Protein AF-0000000078754361 (afdb_homodimer)

Sequence (728 aa):
MIYRRLGTTDLDVSAICLGTMTWGFQNTEADAHEQMDYALAQGVNFFDTAEMYAVPPSADTYGKTETIIGTWFAARKNRDKVILATKIAGNGLKWIHDGSDINRASITASVEGSLKRLQTDYIDLYQLHWPNRGSYHFGQQWTYKIKKSTLGHGEPGVGGATEGRAPTNAHEINNFVEVLTTLKELIAAGKIRYVGLSNETAWGTMKYLHAAETNNLPRMQSIQNEYSLLYRLHEPDLMEISIREKVGLLAWSPLASGMLTGKYAGGARPTGSRWTLSSRFNQRDTPQAHAAVDRYLAVAKKYNIDVAQMAIAFVLSRPFVTAAIIGATSREQLKTNIAAVDLELSKEVLNEIAAVRRDFPMPFMIYRRLGTTDLDVSAICLGTMTWGFQNTEADAHEQMDYALAQGVNFFDTAEMYAVPPSADTYGKTETIIGTWFAARKNRDKVILATKIAGNGLKWIHDGSDINRASITASVEGSLKRLQTDYIDLYQLHWPNRGSYHFGQQWTYKIKKSTLGHGEPGVGGATEGRAPTNAHEINNFVEVLTTLKELIAAGKIRYVGLSNETAWGTMKYLHAAETNNLPRMQSIQNEYSLLYRLHEPDLMEISIREKVGLLAWSPLASGMLTGKYAGGARPTGSRWTLSSRFNQRDTPQAHAAVDRYLAVAKKYNIDVAQMAIAFVLSRPFVTAAIIGATSREQLKTNIAAVDLELSKEVLNEIAAVRRDFPMPF

Structure (mmCIF, N/CA/C/O backbone):
data_AF-0000000078754361-model_v1
#
loop_
_entity.id
_entity.type
_entity.pdbx_description
1 polymer 'Aldo/keto reductase'
#
loop_
_atom_site.group_PDB
_atom_site.id
_atom_site.type_symbol
_atom_site.label_atom_id
_atom_site.label_alt_id
_atom_site.label_comp_id
_atom_site.label_asym_id
_atom_site.label_entity_id
_atom_site.label_seq_id
_atom_site.pdbx_PDB_ins_code
_atom_site.Cartn_x
_atom_site.Cartn_y
_atom_site.Cartn_z
_atom_site.occupancy
_atom_site.B_iso_or_equiv
_atom_site.auth_seq_id
_atom_site.auth_comp_id
_atom_site.auth_asym_id
_atom_site.auth_atom_id
_atom_site.pdbx_PDB_model_num
ATOM 1 N N . MET A 1 1 ? 3.049 31.859 -4.758 1 97.19 1 MET A N 1
ATOM 2 C CA . MET A 1 1 ? 2.457 30.688 -4.121 1 97.19 1 MET A CA 1
ATOM 3 C C . MET A 1 1 ? 1.575 29.922 -5.102 1 97.19 1 MET A C 1
ATOM 5 O O . MET A 1 1 ? 0.903 30.516 -5.938 1 97.19 1 MET A O 1
ATOM 9 N N . ILE A 1 2 ? 1.695 28.531 -5.012 1 97.12 2 ILE A N 1
ATOM 10 C CA . ILE A 1 2 ? 0.878 27.625 -5.809 1 97.12 2 ILE A CA 1
ATOM 11 C C . ILE A 1 2 ? -0.327 27.156 -4.996 1 97.12 2 ILE A C 1
ATOM 13 O O . ILE A 1 2 ? -0.196 26.828 -3.812 1 97.12 2 ILE A O 1
ATOM 17 N N . TYR A 1 3 ? -1.457 27.25 -5.582 1 98.44 3 TYR A N 1
ATOM 18 C CA . TYR A 1 3 ? -2.672 26.781 -4.918 1 98.44 3 TYR A CA 1
ATOM 19 C C . TYR A 1 3 ? -3.244 25.562 -5.621 1 98.44 3 TYR A C 1
ATOM 21 O O . TYR A 1 3 ? -3.186 25.453 -6.848 1 98.44 3 TYR A O 1
ATOM 29 N N . ARG A 1 4 ? -3.764 24.656 -4.844 1 98.06 4 ARG A N 1
ATOM 30 C CA . ARG A 1 4 ? -4.316 23.406 -5.348 1 98.06 4 ARG A CA 1
ATOM 31 C C . ARG A 1 4 ? -5.684 23.125 -4.73 1 98.06 4 ARG A C 1
ATOM 33 O O . ARG A 1 4 ? -5.922 23.453 -3.564 1 98.06 4 ARG A O 1
ATOM 40 N N . ARG A 1 5 ? -6.508 22.516 -5.473 1 96.44 5 ARG A N 1
ATOM 41 C CA . ARG A 1 5 ? -7.832 22.141 -4.984 1 96.44 5 ARG A CA 1
ATOM 42 C C . ARG A 1 5 ? -7.738 21.062 -3.908 1 96.44 5 ARG A C 1
ATOM 44 O O . ARG A 1 5 ? -7.02 20.078 -4.07 1 96.44 5 ARG A O 1
ATOM 51 N N . LEU A 1 6 ? -8.469 21.234 -2.852 1 98.25 6 LEU A N 1
ATOM 52 C CA . LEU A 1 6 ? -8.547 20.219 -1.809 1 98.25 6 LEU A CA 1
ATOM 53 C C . LEU A 1 6 ? -9.594 19.172 -2.154 1 98.25 6 LEU A C 1
ATOM 55 O O . LEU A 1 6 ? -10.789 19.391 -1.94 1 98.25 6 LEU A O 1
ATOM 59 N N . GLY A 1 7 ? -9.078 18.031 -2.625 1 96.5 7 GLY A N 1
ATOM 60 C CA . GLY A 1 7 ? -9.992 16.984 -3.035 1 96.5 7 GLY A CA 1
ATOM 61 C C . GLY A 1 7 ? -11.008 17.438 -4.059 1 96.5 7 GLY A C 1
ATOM 62 O O . GLY A 1 7 ? -10.648 18.016 -5.086 1 96.5 7 GLY A O 1
ATOM 63 N N . THR A 1 8 ? -12.25 17.203 -3.74 1 95.56 8 THR A N 1
ATOM 64 C CA . THR A 1 8 ? -13.344 17.578 -4.629 1 95.56 8 THR A CA 1
ATOM 65 C C . THR A 1 8 ? -14.109 18.766 -4.074 1 95.56 8 THR A C 1
ATOM 67 O O . THR A 1 8 ? -15.281 18.969 -4.406 1 95.56 8 THR A O 1
ATOM 70 N N . THR A 1 9 ? -13.453 19.531 -3.18 1 97.06 9 THR A N 1
ATOM 71 C CA . THR A 1 9 ? -14.086 20.672 -2.529 1 97.06 9 THR A CA 1
ATOM 72 C C . THR A 1 9 ? -13.953 21.922 -3.385 1 97.06 9 THR A C 1
ATOM 74 O O . THR A 1 9 ? -13.438 21.859 -4.504 1 97.06 9 THR A O 1
ATOM 77 N N . ASP A 1 10 ? -14.461 23.047 -2.857 1 95.81 10 ASP A N 1
ATOM 78 C CA . ASP A 1 10 ? -14.312 24.344 -3.518 1 95.81 10 ASP A CA 1
ATOM 79 C C . ASP A 1 10 ? -13.164 25.141 -2.914 1 95.81 10 ASP A C 1
ATOM 81 O O . ASP A 1 10 ? -13 26.328 -3.203 1 95.81 10 ASP A O 1
ATOM 85 N N . LEU A 1 11 ? -12.344 24.484 -2.115 1 97.75 11 LEU A N 1
ATOM 86 C CA . LEU A 1 11 ? -11.234 25.172 -1.464 1 97.75 11 LEU A CA 1
ATOM 87 C C . LEU A 1 11 ? -9.953 25.016 -2.277 1 97.75 11 LEU A C 1
ATOM 89 O O . LEU A 1 11 ? -9.586 23.906 -2.672 1 97.75 11 LEU A O 1
ATOM 93 N N . ASP A 1 12 ? -9.289 26.078 -2.551 1 98.31 12 ASP A N 1
ATOM 94 C CA . ASP A 1 12 ? -7.934 26.094 -3.086 1 98.31 12 ASP A CA 1
ATOM 95 C C . ASP A 1 12 ? -6.918 26.391 -1.985 1 98.31 12 ASP A C 1
ATOM 97 O O . ASP A 1 12 ? -6.863 27.516 -1.465 1 98.31 12 ASP A O 1
ATOM 101 N N . VAL A 1 13 ? -6.105 25.438 -1.724 1 98.81 13 VAL A N 1
ATOM 102 C CA . VAL A 1 13 ? -5.168 25.578 -0.614 1 98.81 13 VAL A CA 1
ATOM 103 C C . VAL A 1 13 ? -3.756 25.797 -1.154 1 98.81 13 VAL A C 1
ATOM 105 O O . VAL A 1 13 ? -3.414 25.297 -2.232 1 98.81 13 VAL A O 1
ATOM 108 N N . SER A 1 14 ? -3.018 26.531 -0.393 1 98.94 14 SER A N 1
ATOM 109 C CA . SER A 1 14 ? -1.615 26.703 -0.761 1 98.94 14 SER A CA 1
ATOM 110 C C . SER A 1 14 ? -0.872 25.375 -0.7 1 98.94 14 SER A C 1
ATOM 112 O O . SER A 1 14 ? -1.114 24.562 0.196 1 98.94 14 SER A O 1
ATOM 114 N N . ALA A 1 15 ? 0.055 25.125 -1.595 1 98.81 15 ALA A N 1
ATOM 115 C CA . ALA A 1 15 ? 0.844 23.891 -1.652 1 98.81 15 ALA A CA 1
ATOM 116 C C . ALA A 1 15 ? 1.728 23.75 -0.417 1 98.81 15 ALA A C 1
ATOM 118 O O . ALA A 1 15 ? 2.084 22.641 -0.026 1 98.81 15 ALA A O 1
ATOM 119 N N . ILE A 1 16 ? 2.053 24.875 0.122 1 98.88 16 ILE A N 1
ATOM 120 C CA . ILE A 1 16 ? 2.699 24.906 1.43 1 98.88 16 ILE A CA 1
ATOM 121 C C . ILE A 1 16 ? 1.646 25.078 2.523 1 98.88 16 ILE A C 1
ATOM 123 O O . ILE A 1 16 ? 0.85 26.016 2.482 1 98.88 16 ILE A O 1
ATOM 127 N N . CYS A 1 17 ? 1.609 24.125 3.395 1 98.94 17 CYS A N 1
ATOM 128 C CA . CYS A 1 17 ? 0.75 24.188 4.57 1 98.94 17 CYS A CA 1
ATOM 129 C C . CYS A 1 17 ? 1.562 24.516 5.82 1 98.94 17 CYS A C 1
ATOM 131 O O . CYS A 1 17 ? 2.607 23.906 6.059 1 98.94 17 CYS A O 1
ATOM 133 N N . LEU A 1 18 ? 1.086 25.484 6.547 1 98.88 18 LEU A N 1
ATOM 134 C CA . LEU A 1 18 ? 1.785 25.844 7.777 1 98.88 18 LEU A CA 1
ATOM 135 C C . LEU A 1 18 ? 1.449 24.859 8.898 1 98.88 18 LEU A C 1
ATOM 137 O O . LEU A 1 18 ? 0.318 24.844 9.391 1 98.88 18 LEU A O 1
ATOM 141 N N . GLY A 1 19 ? 2.451 24.047 9.305 1 98.75 19 GLY A N 1
ATOM 142 C CA . GLY A 1 19 ? 2.328 23.234 10.5 1 98.75 19 GLY A CA 1
ATOM 143 C C . GLY A 1 19 ? 2.559 24.016 11.781 1 98.75 19 GLY A C 1
ATOM 144 O O . GLY A 1 19 ? 3.414 24.891 11.828 1 98.75 19 GLY A O 1
ATOM 145 N N . THR A 1 20 ? 1.872 23.625 12.883 1 98.62 20 THR A N 1
ATOM 146 C CA . THR A 1 20 ? 1.846 24.5 14.039 1 98.62 20 THR A CA 1
ATOM 147 C C . THR A 1 20 ? 2.162 23.734 15.32 1 98.62 20 THR A C 1
ATOM 149 O O . THR A 1 20 ? 2.074 24.281 16.422 1 98.62 20 THR A O 1
ATOM 152 N N . MET A 1 21 ? 2.613 22.5 15.203 1 97.19 21 MET A N 1
ATOM 153 C CA . MET A 1 21 ? 2.621 21.562 16.328 1 97.19 21 MET A CA 1
ATOM 154 C C . MET A 1 21 ? 3.619 22.016 17.391 1 97.19 21 MET A C 1
ATOM 156 O O . MET A 1 21 ? 3.561 21.547 18.531 1 97.19 21 MET A O 1
ATOM 160 N N . THR A 1 22 ? 4.523 22.922 17.125 1 95 22 THR A N 1
ATOM 161 C CA . THR A 1 22 ? 5.574 23.297 18.062 1 95 22 THR A CA 1
ATOM 162 C C . THR A 1 22 ? 5.125 24.453 18.953 1 95 22 THR A C 1
ATOM 164 O O . THR A 1 22 ? 5.773 24.766 19.938 1 95 22 THR A O 1
ATOM 167 N N . TRP A 1 23 ? 4.059 25.141 18.594 1 97.75 23 TRP A N 1
ATOM 168 C CA . TRP A 1 23 ? 3.588 26.328 19.281 1 97.75 23 TRP A CA 1
ATOM 169 C C . TRP A 1 23 ? 2.941 25.969 20.625 1 97.75 23 TRP A C 1
ATOM 171 O O . TRP A 1 23 ? 1.884 25.328 20.656 1 97.75 23 TRP A O 1
ATOM 181 N N . GLY A 1 24 ? 3.518 26.453 21.688 1 95.5 24 GLY A N 1
ATOM 182 C CA . GLY A 1 24 ? 3.059 26.109 23.031 1 95.5 24 GLY A CA 1
ATOM 183 C C . GLY A 1 24 ? 4.031 25.234 23.797 1 95.5 24 GLY A C 1
ATOM 184 O O . GLY A 1 24 ? 3.809 24.922 24.969 1 95.5 24 GLY A O 1
ATOM 185 N N . PHE A 1 25 ? 5.113 24.812 23.078 1 93.5 25 PHE A N 1
ATOM 186 C CA . PHE A 1 25 ? 6.191 24.062 23.703 1 93.5 25 PHE A CA 1
ATOM 187 C C . PHE A 1 25 ? 7.551 24.594 23.281 1 93.5 25 PHE A C 1
ATOM 189 O O . PHE A 1 25 ? 8.141 25.438 23.969 1 93.5 25 PHE A O 1
ATOM 196 N N . GLN A 1 26 ? 7.918 24.5 22.031 1 92.25 26 GLN A N 1
ATOM 197 C CA . GLN A 1 26 ? 9.195 25 21.531 1 92.25 26 GLN A CA 1
ATOM 198 C C . GLN A 1 26 ? 9.125 26.484 21.219 1 92.25 26 GLN A C 1
ATOM 200 O O . GLN A 1 26 ? 10.125 27.203 21.328 1 92.25 26 GLN A O 1
ATOM 205 N N . ASN A 1 27 ? 7.957 26.906 20.766 1 95.5 27 ASN A N 1
ATOM 206 C CA . ASN A 1 27 ? 7.75 28.297 20.391 1 95.5 27 ASN A CA 1
ATOM 207 C C . ASN A 1 27 ? 6.777 29 21.328 1 95.5 27 ASN A C 1
ATOM 209 O O . ASN A 1 27 ? 5.797 28.406 21.781 1 95.5 27 ASN A O 1
ATOM 213 N N . THR A 1 28 ? 7.027 30.266 21.531 1 96.38 28 THR A N 1
ATOM 214 C CA . THR A 1 28 ? 6.125 31.094 22.312 1 96.38 28 THR A CA 1
ATOM 215 C C . THR A 1 28 ? 4.945 31.562 21.453 1 96.38 28 THR A C 1
ATOM 217 O O . THR A 1 28 ? 4.953 31.391 20.234 1 96.38 28 THR A O 1
ATOM 220 N N . GLU A 1 29 ? 3.963 32.062 22.141 1 98.12 29 GLU A N 1
ATOM 221 C CA . GLU A 1 29 ? 2.822 32.656 21.438 1 98.12 29 GLU A CA 1
ATOM 222 C C . GLU A 1 29 ? 3.26 33.781 20.516 1 98.12 29 GLU A C 1
ATOM 224 O O . GLU A 1 29 ? 2.744 33.906 19.391 1 98.12 29 GLU A O 1
ATOM 229 N N . ALA A 1 30 ? 4.176 34.562 20.969 1 97.88 30 ALA A N 1
ATOM 230 C CA . ALA A 1 30 ? 4.668 35.688 20.141 1 97.88 30 ALA A CA 1
ATOM 231 C C . ALA A 1 30 ? 5.344 35.156 18.891 1 97.88 30 ALA A C 1
ATOM 233 O O . ALA A 1 30 ? 5.125 35.688 17.797 1 97.88 30 ALA A O 1
ATOM 234 N N . ASP A 1 31 ? 6.16 34.125 19.031 1 97 31 ASP A N 1
ATOM 235 C CA . ASP A 1 31 ? 6.777 33.469 17.891 1 97 31 ASP A CA 1
ATOM 236 C C . ASP A 1 31 ? 5.723 32.969 16.906 1 97 31 ASP A C 1
ATOM 238 O O . ASP A 1 31 ? 5.855 33.156 15.695 1 97 31 ASP A O 1
ATOM 242 N N . ALA A 1 32 ? 4.758 32.375 17.438 1 98.44 32 ALA A N 1
ATOM 243 C CA . ALA A 1 32 ? 3.686 31.797 16.641 1 98.44 32 ALA A CA 1
ATOM 244 C C . ALA A 1 32 ? 2.945 32.875 15.844 1 98.44 32 ALA A C 1
ATOM 246 O O . ALA A 1 32 ? 2.719 32.719 14.641 1 98.44 32 ALA A O 1
ATOM 247 N N . HIS A 1 33 ? 2.588 33.938 16.484 1 98.62 33 HIS A N 1
ATOM 248 C CA . HIS A 1 33 ? 1.886 35.031 15.828 1 98.62 33 HIS A CA 1
ATOM 249 C C . HIS A 1 33 ? 2.717 35.594 14.68 1 98.62 33 HIS A C 1
ATOM 251 O O . HIS A 1 33 ? 2.191 35.875 13.594 1 98.62 33 HIS A O 1
ATOM 257 N N . GLU A 1 34 ? 3.984 35.75 14.953 1 98.25 34 GLU A N 1
ATOM 258 C CA . GLU A 1 34 ? 4.879 36.281 13.922 1 98.25 34 GLU A CA 1
ATOM 259 C C . GLU A 1 34 ? 4.953 35.312 12.727 1 98.25 34 GLU A C 1
ATOM 261 O O . GLU A 1 34 ? 4.977 35.75 11.578 1 98.25 34 GLU A O 1
ATOM 266 N N . GLN A 1 35 ? 5.02 34.062 12.984 1 98.5 35 GLN A N 1
ATOM 267 C CA . GLN A 1 35 ? 5.09 33.062 11.922 1 98.5 35 GLN A CA 1
ATOM 268 C C . GLN A 1 35 ? 3.812 33.031 11.094 1 98.5 35 GLN A C 1
ATOM 270 O O . GLN A 1 35 ? 3.865 32.938 9.859 1 98.5 35 GLN A O 1
ATOM 275 N N . MET A 1 36 ? 2.725 33.156 11.734 1 98.81 36 MET A N 1
ATOM 276 C CA . MET A 1 36 ? 1.455 33.188 11.016 1 98.81 36 MET A CA 1
ATOM 277 C C . MET A 1 36 ? 1.338 34.438 10.172 1 98.81 36 MET A C 1
ATOM 279 O O . MET A 1 36 ? 0.892 34.375 9.023 1 98.81 36 MET A O 1
ATOM 283 N N . ASP A 1 37 ? 1.753 35.594 10.766 1 98.75 37 ASP A N 1
ATOM 284 C CA . ASP A 1 37 ? 1.768 36.844 10 1 98.75 37 ASP A CA 1
ATOM 285 C C . ASP A 1 37 ? 2.615 36.719 8.734 1 98.75 37 ASP A C 1
ATOM 287 O O . ASP A 1 37 ? 2.182 37.094 7.645 1 98.75 37 ASP A O 1
ATOM 291 N N . TYR A 1 38 ? 3.742 36.156 8.938 1 98.69 38 TYR A N 1
ATOM 292 C CA . TYR A 1 38 ? 4.676 36.031 7.82 1 98.69 38 TYR A CA 1
ATOM 293 C C . TYR A 1 38 ? 4.125 35.062 6.77 1 98.69 38 TYR A C 1
ATOM 295 O O . TYR A 1 38 ? 4.16 35.375 5.57 1 98.69 38 TYR A O 1
ATOM 303 N N . ALA A 1 39 ? 3.645 33.906 7.203 1 98.81 39 ALA A N 1
ATOM 304 C CA . ALA A 1 39 ? 3.109 32.906 6.281 1 98.81 39 ALA A CA 1
ATOM 305 C C . ALA A 1 39 ? 1.985 33.5 5.43 1 98.81 39 ALA A C 1
ATOM 307 O O . ALA A 1 39 ? 1.982 33.344 4.207 1 98.81 39 ALA A O 1
ATOM 308 N N . LEU A 1 40 ? 1.08 34.156 6.047 1 98.75 40 LEU A N 1
ATOM 309 C CA . LEU A 1 40 ? -0.03 34.781 5.324 1 98.75 40 LEU A CA 1
ATOM 310 C C . LEU A 1 40 ? 0.476 35.812 4.309 1 98.75 40 LEU A C 1
ATOM 312 O O . LEU A 1 40 ? -0.013 35.844 3.178 1 98.75 40 LEU A O 1
ATOM 316 N N . ALA A 1 41 ? 1.422 36.594 4.77 1 98.62 41 ALA A N 1
ATOM 317 C CA . ALA A 1 41 ? 1.99 37.594 3.889 1 98.62 41 ALA A CA 1
ATOM 318 C C . ALA A 1 41 ? 2.648 36.969 2.668 1 98.62 41 ALA A C 1
ATOM 320 O O . ALA A 1 41 ? 2.727 37.594 1.604 1 98.62 41 ALA A O 1
ATOM 321 N N . GLN A 1 42 ? 3.094 35.719 2.779 1 98.69 42 GLN A N 1
ATOM 322 C CA . GLN A 1 42 ? 3.754 35 1.687 1 98.69 42 GLN A CA 1
ATOM 323 C C . GLN A 1 42 ? 2.744 34.219 0.844 1 98.69 42 GLN A C 1
ATOM 325 O O . GLN A 1 42 ? 3.125 33.5 -0.067 1 98.69 42 GLN A O 1
ATOM 330 N N . GLY A 1 43 ? 1.464 34.281 1.152 1 98.69 43 GLY A N 1
ATOM 331 C CA . GLY A 1 43 ? 0.423 33.656 0.353 1 98.69 43 GLY A CA 1
ATOM 332 C C . GLY A 1 43 ? -0.003 32.281 0.884 1 98.69 43 GLY A C 1
ATOM 333 O O . GLY A 1 43 ? -0.809 31.609 0.259 1 98.69 43 GLY A O 1
ATOM 334 N N . VAL A 1 44 ? 0.504 31.891 2.016 1 98.88 44 VAL A N 1
ATOM 335 C CA . VAL A 1 44 ? 0.071 30.641 2.623 1 98.88 44 VAL A CA 1
ATOM 336 C C . VAL A 1 44 ? -1.303 30.828 3.264 1 98.88 44 VAL A C 1
ATOM 338 O O . VAL A 1 44 ? -1.45 31.578 4.223 1 98.88 44 VAL A O 1
ATOM 341 N N . ASN A 1 45 ? -2.244 30.094 2.75 1 98.88 45 ASN A N 1
ATOM 342 C CA . ASN A 1 45 ? -3.588 30.234 3.299 1 98.88 45 ASN A CA 1
ATOM 343 C C . ASN A 1 45 ? -4.035 28.969 4.016 1 98.88 45 ASN A C 1
ATOM 345 O O . ASN A 1 45 ? -5.168 28.891 4.496 1 98.88 45 ASN A O 1
ATOM 349 N N . PHE A 1 46 ? -3.193 27.922 4.066 1 98.94 46 PHE A N 1
ATOM 350 C CA . PHE A 1 46 ? -3.533 26.625 4.637 1 98.94 46 PHE A CA 1
ATOM 351 C C . PHE A 1 46 ? -2.744 26.375 5.914 1 98.94 46 PHE A C 1
ATOM 353 O O . PHE A 1 46 ? -1.513 26.344 5.895 1 98.94 46 PHE A O 1
ATOM 360 N N . PHE A 1 47 ? -3.455 26.234 7.051 1 98.94 47 PHE A N 1
ATOM 361 C CA . PHE A 1 47 ? -2.852 25.969 8.352 1 98.94 47 PHE A CA 1
ATOM 362 C C . PHE A 1 47 ? -3.336 24.641 8.906 1 98.94 47 PHE A C 1
ATOM 364 O O . PHE A 1 47 ? -4.516 24.297 8.789 1 98.94 47 PHE A O 1
ATOM 371 N N . ASP A 1 48 ? -2.391 23.875 9.523 1 98.94 48 ASP A N 1
ATOM 372 C CA . ASP A 1 48 ? -2.725 22.594 10.117 1 98.94 48 ASP A CA 1
ATOM 373 C C . ASP A 1 48 ? -2.443 22.594 11.625 1 98.94 48 ASP A C 1
ATOM 375 O O . ASP A 1 48 ? -1.368 23 12.055 1 98.94 48 ASP A O 1
ATOM 379 N N . THR A 1 49 ? -3.383 22.172 12.391 1 98.88 49 THR A N 1
ATOM 380 C CA . THR A 1 49 ? -3.238 21.984 13.836 1 98.88 49 THR A CA 1
ATOM 381 C C . THR A 1 49 ? -3.99 20.734 14.289 1 98.88 49 THR A C 1
ATOM 383 O O . THR A 1 49 ? -4.309 19.859 13.484 1 98.88 49 THR A O 1
ATOM 386 N N . ALA A 1 50 ? -4.074 20.516 15.625 1 98.88 50 ALA A N 1
ATOM 387 C CA . ALA A 1 50 ? -4.797 19.406 16.25 1 98.88 50 ALA A CA 1
ATOM 388 C C . ALA A 1 50 ? -5.133 19.734 17.703 1 98.88 50 ALA A C 1
ATOM 390 O O . ALA A 1 50 ? -4.406 20.469 18.359 1 98.88 50 ALA A O 1
ATOM 391 N N . GLU A 1 51 ? -6.16 19.125 18.172 1 98.75 51 GLU A N 1
ATOM 392 C CA . GLU A 1 51 ? -6.5 19.344 19.578 1 98.75 51 GLU A CA 1
ATOM 393 C C . GLU A 1 51 ? -5.375 18.859 20.5 1 98.75 51 GLU A C 1
ATOM 395 O O . GLU A 1 51 ? -5.172 19.422 21.578 1 98.75 51 GLU A O 1
ATOM 400 N N . MET A 1 52 ? -4.656 17.891 20.047 1 98.12 52 MET A N 1
ATOM 401 C CA . MET A 1 52 ? -3.627 17.25 20.859 1 98.12 52 MET A CA 1
ATOM 402 C C . MET A 1 52 ? -2.393 18.141 20.969 1 98.12 52 MET A C 1
ATOM 404 O O . MET A 1 52 ? -1.517 17.891 21.797 1 98.12 52 MET A O 1
ATOM 408 N N . TYR A 1 53 ? -2.281 19.078 20.156 1 97.69 53 TYR A N 1
ATOM 409 C CA . TYR A 1 53 ? -1.08 19.891 20.125 1 97.69 53 TYR A CA 1
ATOM 410 C C . TYR A 1 53 ? -1.031 20.828 21.328 1 97.69 53 TYR A C 1
ATOM 412 O O . TYR A 1 53 ? -2.072 21.266 21.828 1 97.69 53 TYR A O 1
ATOM 420 N N . ALA A 1 54 ? 0.156 21 21.859 1 96.62 54 ALA A N 1
ATOM 421 C CA . ALA A 1 54 ? 1.457 21 21.188 1 96.62 54 ALA A CA 1
ATOM 422 C C . ALA A 1 54 ? 2.164 19.656 21.359 1 96.62 54 ALA A C 1
ATOM 424 O O . ALA A 1 54 ? 1.701 18.797 22.109 1 96.62 54 ALA A O 1
ATOM 425 N N . VAL A 1 55 ? 3.287 19.562 20.562 1 92.25 55 VAL A N 1
ATOM 426 C CA . VAL A 1 55 ? 4.09 18.344 20.578 1 92.25 55 VAL A CA 1
ATOM 427 C C . VAL A 1 55 ? 5.449 18.641 21.203 1 92.25 55 VAL A C 1
ATOM 429 O O . VAL A 1 55 ? 6.086 19.641 20.891 1 92.25 55 VAL A O 1
ATOM 432 N N . PRO A 1 56 ? 5.922 17.703 22.078 1 91 56 PRO A N 1
ATOM 433 C CA . PRO A 1 56 ? 5.348 16.406 22.438 1 91 56 PRO A CA 1
ATOM 434 C C . PRO A 1 56 ? 4.031 16.516 23.203 1 91 56 PRO A C 1
ATOM 436 O O . PRO A 1 56 ? 3.871 17.438 24.016 1 91 56 PRO A O 1
ATOM 439 N N . PRO A 1 57 ? 3.156 15.586 22.906 1 92.06 57 PRO A N 1
ATOM 440 C CA . PRO A 1 57 ? 1.837 15.68 23.531 1 92.06 57 PRO A CA 1
ATOM 441 C C . PRO A 1 57 ? 1.876 15.383 25.031 1 92.06 57 PRO A C 1
ATOM 443 O O . PRO A 1 57 ? 2.586 14.477 25.453 1 92.06 57 PRO A O 1
ATOM 446 N N . SER A 1 58 ? 1.204 16.203 25.766 1 93.38 58 SER A N 1
ATOM 447 C CA . SER A 1 58 ? 1.051 16.016 27.203 1 93.38 58 SER A CA 1
ATOM 448 C C . SER A 1 58 ? -0.225 16.672 27.703 1 93.38 58 SER A C 1
ATOM 450 O O . SER A 1 58 ? -0.835 17.484 27 1 93.38 58 SER A O 1
ATOM 452 N N . ALA A 1 59 ? -0.584 16.312 28.891 1 95.62 59 ALA A N 1
ATOM 453 C CA . ALA A 1 59 ? -1.746 16.938 29.516 1 95.62 59 ALA A CA 1
ATOM 454 C C . ALA A 1 59 ? -1.541 18.453 29.656 1 95.62 59 ALA A C 1
ATOM 456 O O . ALA A 1 59 ? -2.484 19.219 29.5 1 95.62 59 ALA A O 1
ATOM 457 N N . ASP A 1 60 ? -0.339 18.844 29.906 1 95.31 60 ASP A N 1
ATOM 458 C CA . ASP A 1 60 ? -0.008 20.25 30.141 1 95.31 60 ASP A CA 1
ATOM 459 C C . ASP A 1 60 ? -0.068 21.062 28.859 1 95.31 60 ASP A C 1
ATOM 461 O O . ASP A 1 60 ? -0.39 22.25 28.875 1 95.31 60 ASP A O 1
ATOM 465 N N . THR A 1 61 ? 0.237 20.391 27.719 1 95.12 61 THR A N 1
ATOM 466 C CA . THR A 1 61 ? 0.345 21.141 26.469 1 95.12 61 THR A CA 1
ATOM 467 C C . THR A 1 61 ? -0.92 20.969 25.625 1 95.12 61 THR A C 1
ATOM 469 O O . THR A 1 61 ? -1.089 21.641 24.609 1 95.12 61 THR A O 1
ATOM 472 N N . TYR A 1 62 ? -1.816 20.188 26.141 1 97.38 62 TYR A N 1
ATOM 473 C CA . TYR A 1 62 ? -3.047 19.891 25.406 1 97.38 62 TYR A CA 1
ATOM 474 C C . TYR A 1 62 ? -3.801 21.172 25.078 1 97.38 62 TYR A C 1
ATOM 476 O O . TYR A 1 62 ? -4.074 22 25.969 1 97.38 62 TYR A O 1
ATOM 484 N N . GLY A 1 63 ? -4.082 21.391 23.766 1 98.19 63 GLY A N 1
ATOM 485 C CA . GLY A 1 63 ? -4.949 22.469 23.328 1 98.19 63 GLY A CA 1
ATOM 486 C C . GLY A 1 63 ? -4.227 23.797 23.172 1 98.19 63 GLY A C 1
ATOM 487 O O . GLY A 1 63 ? -4.797 24.766 22.672 1 98.19 63 GLY A O 1
ATOM 488 N N . LYS A 1 64 ? -2.959 23.828 23.547 1 98.44 64 LYS A N 1
ATOM 489 C CA . LYS A 1 64 ? -2.246 25.109 23.578 1 98.44 64 LYS A CA 1
ATOM 490 C C . LYS A 1 64 ? -2.086 25.688 22.172 1 98.44 64 LYS A C 1
ATOM 492 O O . LYS A 1 64 ? -2.229 26.891 21.984 1 98.44 64 LYS A O 1
ATOM 497 N N . THR A 1 65 ? -1.751 24.844 21.203 1 98.81 65 THR A N 1
ATOM 498 C CA . THR A 1 65 ? -1.541 25.344 19.859 1 98.81 65 THR A CA 1
ATOM 499 C C . THR A 1 65 ? -2.822 25.953 19.297 1 98.81 65 THR A C 1
ATOM 501 O O . THR A 1 65 ? -2.797 27.062 18.75 1 98.81 65 THR A O 1
ATOM 504 N N . GLU A 1 66 ? -3.947 25.266 19.469 1 98.94 66 GLU A N 1
ATOM 505 C CA . GLU A 1 66 ? -5.219 25.828 19.031 1 98.94 66 GLU A CA 1
ATOM 506 C C . GLU A 1 66 ? -5.52 27.141 19.734 1 98.94 66 GLU A C 1
ATOM 508 O O . GLU A 1 66 ? -6.008 28.094 19.109 1 98.94 66 GLU A O 1
ATOM 513 N N . THR A 1 67 ? -5.234 27.219 21 1 98.88 67 THR A N 1
ATOM 514 C CA . THR A 1 67 ? -5.473 28.453 21.75 1 98.88 67 THR A CA 1
ATOM 515 C C . THR A 1 67 ? -4.637 29.594 21.203 1 98.88 67 THR A C 1
ATOM 517 O O . THR A 1 67 ? -5.137 30.703 21.031 1 98.88 67 THR A O 1
ATOM 520 N N . ILE A 1 68 ? -3.43 29.281 20.891 1 98.88 68 ILE A N 1
ATOM 521 C CA . ILE A 1 68 ? -2.521 30.297 20.344 1 98.88 68 ILE A CA 1
ATOM 522 C C . ILE A 1 68 ? -3.037 30.781 19 1 98.88 68 ILE A C 1
ATOM 524 O O . ILE A 1 68 ? -3.035 31.984 18.719 1 98.88 68 ILE A O 1
ATOM 528 N N . ILE A 1 69 ? -3.492 29.906 18.156 1 98.94 69 ILE A N 1
ATOM 529 C CA . ILE A 1 69 ? -4.066 30.281 16.859 1 98.94 69 ILE A CA 1
ATOM 530 C C . ILE A 1 69 ? -5.316 31.141 17.078 1 98.94 69 ILE A C 1
ATOM 532 O O . ILE A 1 69 ? -5.52 32.125 16.375 1 98.94 69 ILE A O 1
ATOM 536 N N . GLY A 1 70 ? -6.113 30.75 18.094 1 98.94 70 GLY A N 1
ATOM 537 C CA . GLY A 1 70 ? -7.32 31.5 18.406 1 98.94 70 GLY A CA 1
ATOM 538 C C . GLY A 1 70 ? -7.043 32.938 18.812 1 98.94 70 GLY A C 1
ATOM 539 O O . GLY A 1 70 ? -7.734 33.844 18.375 1 98.94 70 GLY A O 1
ATOM 540 N N . THR A 1 71 ? -6.055 33.125 19.641 1 98.81 71 THR A N 1
ATOM 541 C CA . THR A 1 71 ? -5.715 34.469 20.078 1 98.81 71 THR A CA 1
ATOM 542 C C . THR A 1 71 ? -5.199 35.312 18.906 1 98.81 71 THR A C 1
ATOM 544 O O . THR A 1 71 ? -5.402 36.531 18.859 1 98.81 71 THR A O 1
ATOM 547 N N . TRP A 1 72 ? -4.551 34.625 17.969 1 98.88 72 TRP A N 1
ATOM 548 C CA . TRP A 1 72 ? -4.098 35.312 16.75 1 98.88 72 TRP A CA 1
ATOM 549 C C . TRP A 1 72 ? -5.281 35.75 15.914 1 98.88 72 TRP A C 1
ATOM 551 O O . TRP A 1 72 ? -5.312 36.906 15.43 1 98.88 72 TRP A O 1
ATOM 561 N N . PHE A 1 73 ? -6.266 34.938 15.766 1 98.75 73 PHE A N 1
ATOM 562 C CA . PHE A 1 73 ? -7.473 35.281 15.039 1 98.75 73 PHE A CA 1
ATOM 563 C C . PHE A 1 73 ? -8.18 36.469 15.695 1 98.75 73 PHE A C 1
ATOM 565 O O . PHE A 1 73 ? -8.625 37.375 15.008 1 98.75 73 PHE A O 1
ATOM 572 N N . ALA A 1 74 ? -8.266 36.406 16.938 1 98.44 74 ALA A N 1
ATOM 573 C CA . ALA A 1 74 ? -8.938 37.469 17.688 1 98.44 74 ALA A CA 1
ATOM 574 C C . ALA A 1 74 ? -8.203 38.812 17.516 1 98.44 74 ALA A C 1
ATOM 576 O O . ALA A 1 74 ? -8.836 39.844 17.391 1 98.44 74 ALA A O 1
ATOM 577 N N . ALA A 1 75 ? -6.934 38.719 17.531 1 98.44 75 ALA A N 1
ATOM 578 C CA . ALA A 1 75 ? -6.109 39.906 17.484 1 98.44 75 ALA A CA 1
ATOM 579 C C . ALA A 1 75 ? -6.102 40.5 16.078 1 98.44 75 ALA A C 1
ATOM 581 O O . ALA A 1 75 ? -6.145 41.719 15.914 1 98.44 75 ALA A O 1
ATOM 582 N N . ARG A 1 76 ? -6.043 39.625 15.078 1 98.12 76 ARG A N 1
ATOM 583 C CA . ARG A 1 76 ? -5.844 40.094 13.711 1 98.12 76 ARG A CA 1
ATOM 584 C C . ARG A 1 76 ? -7.176 40.219 12.977 1 98.12 76 ARG A C 1
ATOM 586 O O . ARG A 1 76 ? -7.258 40.875 11.938 1 98.12 76 ARG A O 1
ATOM 593 N N . LYS A 1 77 ? -8.219 39.594 13.469 1 98.06 77 LYS A N 1
ATOM 594 C CA . LYS A 1 77 ? -9.531 39.562 12.836 1 98.06 77 LYS A CA 1
ATOM 595 C C . LYS A 1 77 ? -9.438 39.094 11.383 1 98.06 77 LYS A C 1
ATOM 597 O O . LYS A 1 77 ? -10.023 39.719 10.492 1 98.06 77 LYS A O 1
ATOM 602 N N . ASN A 1 78 ? -8.703 38 11.117 1 97.81 78 ASN A N 1
ATOM 603 C CA . ASN A 1 78 ? -8.43 37.531 9.758 1 97.81 78 ASN A CA 1
ATOM 604 C C . ASN A 1 78 ? -8.766 36.062 9.578 1 97.81 78 ASN A C 1
ATOM 606 O O . ASN A 1 78 ? -8.117 35.375 8.797 1 97.81 78 ASN A O 1
ATOM 610 N N . ARG A 1 79 ? -9.734 35.594 10.328 1 98.5 79 ARG A N 1
ATOM 611 C CA . ARG A 1 79 ? -10.125 34.188 10.25 1 98.5 79 ARG A CA 1
ATOM 612 C C . ARG A 1 79 ? -10.492 33.812 8.82 1 98.5 79 ARG A C 1
ATOM 614 O O . ARG A 1 79 ? -10.219 32.688 8.383 1 98.5 79 ARG A O 1
ATOM 621 N N . ASP A 1 80 ? -11.055 34.688 8.055 1 97.94 80 ASP A N 1
ATOM 622 C CA . ASP A 1 80 ? -11.594 34.406 6.723 1 97.94 80 ASP A CA 1
ATOM 623 C C . ASP A 1 80 ? -10.469 34.281 5.695 1 97.94 80 ASP A C 1
ATOM 625 O O . ASP A 1 80 ? -10.695 33.812 4.57 1 97.94 80 ASP A O 1
ATOM 629 N N . LYS A 1 81 ? -9.227 34.594 6.098 1 98.5 81 LYS A N 1
ATOM 630 C CA . LYS A 1 81 ? -8.086 34.5 5.184 1 98.5 81 LYS A CA 1
ATOM 631 C C . LYS A 1 81 ? -7.395 33.156 5.273 1 98.5 81 LYS A C 1
ATOM 633 O O . LYS A 1 81 ? -6.523 32.844 4.461 1 98.5 81 LYS A O 1
ATOM 638 N N . VAL A 1 82 ? -7.836 32.312 6.211 1 98.88 82 VAL A N 1
ATOM 639 C CA . VAL A 1 82 ? -7.125 31.062 6.496 1 98.88 82 VAL A CA 1
ATOM 640 C C . VAL A 1 82 ? -8.055 29.875 6.277 1 98.88 82 VAL A C 1
ATOM 642 O O . VAL A 1 82 ? -9.188 29.859 6.754 1 98.88 82 VAL A O 1
ATOM 645 N N . ILE A 1 83 ? -7.621 28.969 5.445 1 98.94 83 ILE A N 1
ATOM 646 C CA . ILE A 1 83 ? -8.203 27.641 5.441 1 98.94 83 ILE A CA 1
ATOM 647 C C . ILE A 1 83 ? -7.582 26.797 6.559 1 98.94 83 ILE A C 1
ATOM 649 O O . ILE A 1 83 ? -6.41 26.422 6.488 1 98.94 83 ILE A O 1
ATOM 653 N N . LEU A 1 84 ? -8.375 26.5 7.609 1 98.94 84 LEU A N 1
ATOM 654 C CA . LEU A 1 84 ? -7.875 25.938 8.859 1 98.94 84 LEU A CA 1
ATOM 655 C C . LEU A 1 84 ? -8.258 24.453 8.969 1 98.94 84 LEU A C 1
ATOM 657 O O . LEU A 1 84 ? -9.438 24.109 8.852 1 98.94 84 LEU A O 1
ATOM 661 N N . ALA A 1 85 ? -7.211 23.609 9.133 1 98.94 85 ALA A N 1
ATOM 662 C CA . ALA A 1 85 ? -7.418 22.188 9.406 1 98.94 85 ALA A CA 1
ATOM 663 C C . ALA A 1 85 ? -7.062 21.844 10.852 1 98.94 85 ALA A C 1
ATOM 665 O O . ALA A 1 85 ? -6.035 22.297 11.367 1 98.94 85 ALA A O 1
ATOM 666 N N . THR A 1 86 ? -7.906 21.156 11.531 1 98.94 86 THR A N 1
ATOM 667 C CA . THR A 1 86 ? -7.594 20.562 12.828 1 98.94 86 THR A CA 1
ATOM 668 C C . THR A 1 86 ? -8.086 19.125 12.898 1 98.94 86 THR A C 1
ATOM 670 O O . THR A 1 86 ? -8.562 18.578 11.898 1 98.94 86 THR A O 1
ATOM 673 N N . LYS A 1 87 ? -7.754 18.438 14.062 1 98.81 87 LYS A N 1
ATOM 674 C CA . LYS A 1 87 ? -8 17 14.125 1 98.81 87 LYS A CA 1
ATOM 675 C C . LYS A 1 87 ? -8.422 16.562 15.523 1 98.81 87 LYS A C 1
ATOM 677 O O . LYS A 1 87 ? -7.961 17.125 16.516 1 98.81 87 LYS A O 1
ATOM 682 N N . ILE A 1 88 ? -9.25 15.602 15.539 1 98.88 88 ILE A N 1
ATOM 683 C CA . ILE A 1 88 ? -9.492 14.883 16.781 1 98.88 88 ILE A CA 1
ATOM 684 C C . ILE A 1 88 ? -8.383 13.859 17.016 1 98.88 88 ILE A C 1
ATOM 686 O O . ILE A 1 88 ? -7.957 13.172 16.078 1 98.88 88 ILE A O 1
ATOM 690 N N . ALA A 1 89 ? -7.973 13.727 18.266 1 98.12 89 ALA A N 1
ATOM 691 C CA . ALA A 1 89 ? -6.977 12.719 18.609 1 98.12 89 ALA A CA 1
ATOM 692 C C . ALA A 1 89 ? -7.566 11.312 18.5 1 98.12 89 ALA A C 1
ATOM 694 O O . ALA A 1 89 ? -8.734 11.094 18.828 1 98.12 89 ALA A O 1
ATOM 695 N N . GLY A 1 90 ? -6.762 10.375 18.047 1 96.19 90 GLY A N 1
ATOM 696 C CA . GLY A 1 90 ? -7.141 8.977 18.141 1 96.19 90 GLY A CA 1
ATOM 697 C C . GLY A 1 90 ? -7.094 8.43 19.547 1 96.19 90 GLY A C 1
ATOM 698 O O . GLY A 1 90 ? -6.793 9.164 20.5 1 96.19 90 GLY A O 1
ATOM 699 N N . ASN A 1 91 ? -7.383 7.188 19.703 1 96.44 91 ASN A N 1
ATOM 700 C CA . ASN A 1 91 ? -7.465 6.562 21.016 1 96.44 91 ASN A CA 1
ATOM 701 C C . ASN A 1 91 ? -6.082 6.363 21.625 1 96.44 91 ASN A C 1
ATOM 703 O O . ASN A 1 91 ? -5.07 6.449 20.938 1 96.44 91 ASN A O 1
ATOM 707 N N . GLY A 1 92 ? -6.094 6.312 22.969 1 94.94 92 GLY A N 1
ATOM 708 C CA . GLY A 1 92 ? -4.875 5.883 23.641 1 94.94 92 GLY A CA 1
ATOM 709 C C . GLY A 1 92 ? -4.27 6.953 24.516 1 94.94 92 GLY A C 1
ATOM 710 O O . GLY A 1 92 ? -3.42 6.66 25.375 1 94.94 92 GLY A O 1
ATOM 711 N N . LEU A 1 93 ? -4.676 8.25 24.328 1 95 93 LEU A N 1
ATOM 712 C CA . LEU A 1 93 ? -4.207 9.32 25.203 1 95 93 LEU A CA 1
ATOM 713 C C . LEU A 1 93 ? -5.207 9.594 26.328 1 95 93 LEU A C 1
ATOM 715 O O . LEU A 1 93 ? -6.207 10.281 26.109 1 95 93 LEU A O 1
ATOM 719 N N . LYS A 1 94 ? -4.918 9.188 27.484 1 94.25 94 LYS A N 1
ATOM 720 C CA . LYS A 1 94 ? -5.852 9.172 28.594 1 94.25 94 LYS A CA 1
ATOM 721 C C . LYS A 1 94 ? -6.336 10.578 28.938 1 94.25 94 LYS A C 1
ATOM 723 O O . LYS A 1 94 ? -7.473 10.766 29.375 1 94.25 94 LYS A O 1
ATOM 728 N N . TRP A 1 95 ? -5.547 11.516 28.688 1 93.25 95 TRP A N 1
ATOM 729 C CA . TRP A 1 95 ? -5.887 12.875 29.094 1 93.25 95 TRP A CA 1
ATOM 730 C C . TRP A 1 95 ? -6.723 13.562 28.016 1 93.25 95 TRP A C 1
ATOM 732 O O . TRP A 1 95 ? -7.145 14.711 28.188 1 93.25 95 TRP A O 1
ATOM 742 N N . ILE A 1 96 ? -6.941 12.898 26.922 1 96.44 96 ILE A N 1
ATOM 743 C CA . ILE A 1 96 ? -7.82 13.391 25.859 1 96.44 96 ILE A CA 1
ATOM 744 C C . ILE A 1 96 ? -9.016 12.453 25.719 1 96.44 96 ILE A C 1
ATOM 746 O O . ILE A 1 96 ? -8.875 11.328 25.234 1 96.44 96 ILE A O 1
ATOM 750 N N . HIS A 1 97 ? -10.148 12.898 26.016 1 96.31 97 HIS A N 1
ATOM 751 C CA . HIS A 1 97 ? -11.383 12.133 25.938 1 96.31 97 HIS A CA 1
ATOM 752 C C . HIS A 1 97 ? -11.25 10.789 26.656 1 96.31 97 HIS A C 1
ATOM 754 O O . HIS A 1 97 ? -11.711 9.766 26.156 1 96.31 97 HIS A O 1
ATOM 760 N N . ASP A 1 98 ? -10.445 10.734 27.688 1 95.69 98 ASP A N 1
ATOM 761 C CA . ASP A 1 98 ? -10.227 9.539 28.5 1 95.69 98 ASP A CA 1
ATOM 762 C C . ASP A 1 98 ? -9.641 8.406 27.656 1 95.69 98 ASP A C 1
ATOM 764 O O . ASP A 1 98 ? -9.922 7.234 27.906 1 95.69 98 ASP A O 1
ATOM 768 N N . GLY A 1 99 ? -9.031 8.766 26.625 1 96.88 99 GLY A N 1
ATOM 769 C CA . GLY A 1 99 ? -8.406 7.773 25.766 1 96.88 99 GLY A CA 1
ATOM 770 C C . GLY A 1 99 ? -9.391 7.02 24.906 1 96.88 99 GLY A C 1
ATOM 771 O O . GLY A 1 99 ? -9.078 5.949 24.375 1 96.88 99 GLY A O 1
ATOM 772 N N . SER A 1 100 ? -10.508 7.523 24.672 1 97 100 SER A N 1
ATOM 773 C CA . SER A 1 100 ? -11.594 6.836 23.984 1 97 100 SER A CA 1
ATOM 774 C C . SER A 1 100 ? -11.336 6.754 22.469 1 97 100 SER A C 1
ATOM 776 O O . SER A 1 100 ? -10.477 7.465 21.953 1 97 100 SER A O 1
ATOM 778 N N . ASP A 1 101 ? -12.078 5.855 21.828 1 97.69 101 ASP A N 1
ATOM 779 C CA . ASP A 1 101 ? -12.117 5.789 20.359 1 97.69 101 ASP A CA 1
ATOM 780 C C . ASP A 1 101 ? -12.734 7.051 19.781 1 97.69 101 ASP A C 1
ATOM 782 O O . ASP A 1 101 ? -13.398 7.812 20.484 1 97.69 101 ASP A O 1
ATOM 786 N N . ILE A 1 102 ? -12.445 7.285 18.516 1 98.69 102 ILE A N 1
ATOM 787 C CA . ILE A 1 102 ? -13.203 8.258 17.75 1 98.69 102 ILE A CA 1
ATOM 788 C C . ILE A 1 102 ? -14.625 7.758 17.531 1 98.69 102 ILE A C 1
ATOM 790 O O . ILE A 1 102 ? -14.836 6.738 16.875 1 98.69 102 ILE A O 1
ATOM 794 N N . ASN A 1 103 ? -15.523 8.367 18.125 1 98.31 103 ASN A N 1
ATOM 795 C CA . ASN A 1 103 ? -16.953 8.07 18.047 1 98.31 103 ASN A CA 1
ATOM 796 C C . ASN A 1 103 ? -17.797 9.336 18.156 1 98.31 103 ASN A C 1
ATOM 798 O O . ASN A 1 103 ? -17.25 10.445 18.203 1 98.31 103 ASN A O 1
ATOM 802 N N . ARG A 1 104 ? -19.109 9.219 18.141 1 98.5 104 ARG A N 1
ATOM 803 C CA . ARG A 1 104 ? -20 10.367 18.156 1 98.5 104 ARG A CA 1
ATOM 804 C C . ARG A 1 104 ? -19.688 11.305 19.312 1 98.5 104 ARG A C 1
ATOM 806 O O . ARG A 1 104 ? -19.531 12.508 19.109 1 98.5 104 ARG A O 1
ATOM 813 N N . ALA A 1 105 ? -19.547 10.75 20.484 1 98.5 105 ALA A N 1
ATOM 814 C CA . ALA A 1 105 ? -19.344 11.555 21.688 1 98.5 105 ALA A CA 1
ATOM 815 C C . ALA A 1 105 ? -18.016 12.297 21.625 1 98.5 105 ALA A C 1
ATOM 817 O O . ALA A 1 105 ? -17.953 13.5 21.891 1 98.5 105 ALA A O 1
ATOM 818 N N . SER A 1 106 ? -16.984 11.586 21.312 1 98.69 106 SER A N 1
ATOM 819 C CA . SER A 1 106 ? -15.656 12.195 21.297 1 98.69 106 SER A CA 1
ATOM 820 C C . SER A 1 106 ? -15.523 13.227 20.188 1 98.69 106 SER A C 1
ATOM 822 O O . SER A 1 106 ? -14.867 14.258 20.359 1 98.69 106 SER A O 1
ATOM 824 N N . ILE A 1 107 ? -16.094 12.953 19.016 1 98.88 107 ILE A N 1
ATOM 825 C CA . ILE A 1 107 ? -16.047 13.906 17.922 1 98.88 107 ILE A CA 1
ATOM 826 C C . ILE A 1 107 ? -16.75 15.203 18.312 1 98.88 107 ILE A C 1
ATOM 828 O O . ILE A 1 107 ? -16.219 16.297 18.125 1 98.88 107 ILE A O 1
ATOM 832 N N . THR A 1 108 ? -17.922 15.086 18.875 1 98.69 108 THR A N 1
ATOM 833 C CA . THR A 1 108 ? -18.703 16.25 19.266 1 98.69 108 THR A CA 1
ATOM 834 C C . THR A 1 108 ? -17.938 17.094 20.297 1 98.69 108 THR A C 1
ATOM 836 O O . THR A 1 108 ? -17.797 18.297 20.141 1 98.69 108 THR A O 1
ATOM 839 N N . ALA A 1 109 ? -17.422 16.422 21.266 1 98.62 109 ALA A N 1
ATOM 840 C CA . ALA A 1 109 ? -16.656 17.109 22.312 1 98.62 109 ALA A CA 1
ATOM 841 C C . ALA A 1 109 ? -15.414 17.766 21.734 1 98.62 109 ALA A C 1
ATOM 843 O O . ALA A 1 109 ? -15.062 18.891 22.109 1 98.62 109 ALA A O 1
ATOM 844 N N . SER A 1 110 ? -14.734 17.047 20.875 1 98.88 110 SER A N 1
ATOM 845 C CA . SER A 1 110 ? -13.5 17.562 20.281 1 98.88 110 SER A CA 1
ATOM 846 C C . SER A 1 110 ? -13.766 18.797 19.438 1 98.88 110 SER A C 1
ATOM 848 O O . SER A 1 110 ? -13.055 19.797 19.547 1 98.88 110 SER A O 1
ATOM 850 N N . VAL A 1 111 ? -14.773 18.766 18.578 1 98.94 111 VAL A N 1
ATOM 851 C CA . VAL A 1 111 ? -15.086 19.891 17.703 1 98.94 111 VAL A CA 1
ATOM 852 C C . VAL A 1 111 ? -15.477 21.109 18.531 1 98.94 111 VAL A C 1
ATOM 854 O O . VAL A 1 111 ? -14.984 22.203 18.297 1 98.94 111 VAL A O 1
ATOM 857 N N . GLU A 1 112 ? -16.312 20.875 19.562 1 98.75 112 GLU A N 1
ATOM 858 C CA . GLU A 1 112 ? -16.719 21.984 20.438 1 98.75 112 GLU A CA 1
ATOM 859 C C . GLU A 1 112 ? -15.516 22.578 21.156 1 98.75 112 GLU A C 1
ATOM 861 O O . GLU A 1 112 ? -15.383 23.812 21.234 1 98.75 112 GLU A O 1
ATOM 866 N N . GLY A 1 113 ? -14.695 21.75 21.672 1 98.81 113 GLY A N 1
ATOM 867 C CA . GLY A 1 113 ? -13.484 22.219 22.328 1 98.81 113 GLY A CA 1
ATOM 868 C C . GLY A 1 113 ? -12.555 22.969 21.406 1 98.81 113 GLY A C 1
ATOM 869 O O . GLY A 1 113 ? -12.016 24.016 21.766 1 98.81 113 GLY A O 1
ATOM 870 N N . SER A 1 114 ? -12.344 22.422 20.219 1 98.94 114 SER A N 1
ATOM 871 C CA . SER A 1 114 ? -11.484 23.078 19.234 1 98.94 114 SER A CA 1
ATOM 872 C C . SER A 1 114 ? -12.008 24.453 18.859 1 98.94 114 SER A C 1
ATOM 874 O O . SER A 1 114 ? -11.242 25.422 18.781 1 98.94 114 SER A O 1
ATOM 876 N N . LEU A 1 115 ? -13.312 24.531 18.562 1 98.94 115 LEU A N 1
ATOM 877 C CA . LEU A 1 115 ? -13.906 25.812 18.188 1 98.94 115 LEU A CA 1
ATOM 878 C C . LEU A 1 115 ? -13.703 26.844 19.281 1 98.94 115 LEU A C 1
ATOM 880 O O . LEU A 1 115 ? -13.406 28.016 19 1 98.94 115 LEU A O 1
ATOM 884 N N . LYS A 1 116 ? -13.867 26.422 20.531 1 98.88 116 LYS A N 1
ATOM 885 C CA . LYS A 1 116 ? -13.664 27.328 21.672 1 98.88 116 LYS A CA 1
ATOM 886 C C . LYS A 1 116 ? -12.219 27.797 21.75 1 98.88 116 LYS A C 1
ATOM 888 O O . LYS A 1 116 ? -11.961 29 21.859 1 98.88 116 LYS A O 1
ATOM 893 N N . ARG A 1 117 ? -11.273 26.922 21.672 1 98.88 117 ARG A N 1
ATOM 894 C CA . ARG A 1 117 ? -9.859 27.266 21.766 1 98.88 117 ARG A CA 1
ATOM 895 C C . ARG A 1 117 ? -9.422 28.125 20.594 1 98.88 117 ARG A C 1
ATOM 897 O O . ARG A 1 117 ? -8.68 29.094 20.766 1 98.88 117 ARG A O 1
ATOM 904 N N . LEU A 1 118 ? -9.938 27.797 19.391 1 98.94 118 LEU A N 1
ATOM 905 C CA . LEU A 1 118 ? -9.562 28.484 18.156 1 98.94 118 LEU A CA 1
ATOM 906 C C . LEU A 1 118 ? -10.273 29.828 18.062 1 98.94 118 LEU A C 1
ATOM 908 O O . LEU A 1 118 ? -9.914 30.656 17.219 1 98.94 118 LEU A O 1
ATOM 912 N N . GLN A 1 119 ? -11.281 30.078 18.891 1 98.75 119 GLN A N 1
ATOM 913 C CA . GLN A 1 119 ? -12.055 31.312 18.906 1 98.75 119 GLN A CA 1
ATOM 914 C C . GLN A 1 119 ? -12.641 31.609 17.516 1 98.75 119 GLN A C 1
ATOM 916 O O . GLN A 1 119 ? -12.5 32.719 17.016 1 98.75 119 GLN A O 1
ATOM 921 N N . THR A 1 120 ? -13.266 30.625 16.953 1 98.75 120 THR A N 1
ATOM 922 C CA . THR A 1 120 ? -13.969 30.719 15.672 1 98.75 120 THR A CA 1
ATOM 923 C C . THR A 1 120 ? -15.211 29.828 15.68 1 98.75 120 THR A C 1
ATOM 925 O O . THR A 1 120 ? -15.367 28.984 16.562 1 98.75 120 THR A O 1
ATOM 928 N N . ASP A 1 121 ? -16.094 30.062 14.734 1 98.5 121 ASP A N 1
ATOM 929 C CA . ASP A 1 121 ? -17.359 29.344 14.734 1 98.5 121 ASP A CA 1
ATOM 930 C C . ASP A 1 121 ? -17.359 28.234 13.672 1 98.5 121 ASP A C 1
ATOM 932 O O . ASP A 1 121 ? -18.328 27.484 13.547 1 98.5 121 ASP A O 1
ATOM 936 N N . TYR A 1 122 ? -16.203 28.141 12.898 1 98.75 122 TYR A N 1
ATOM 937 C CA . TYR A 1 122 ? -16.156 27.078 11.898 1 98.75 122 TYR A CA 1
ATOM 938 C C . TYR A 1 122 ? -14.727 26.594 11.68 1 98.75 122 TYR A C 1
ATOM 940 O O . TYR A 1 122 ? -13.773 27.328 11.953 1 98.75 122 TYR A O 1
ATOM 948 N N . ILE A 1 123 ? -14.609 25.406 11.273 1 98.94 123 ILE A N 1
ATOM 949 C CA . ILE A 1 123 ? -13.383 24.75 10.836 1 98.94 123 ILE A CA 1
ATOM 950 C C . ILE A 1 123 ? -13.508 24.344 9.375 1 98.94 123 ILE A C 1
ATOM 952 O O . ILE A 1 123 ? -14.523 23.781 8.961 1 98.94 123 ILE A O 1
ATOM 956 N N . ASP A 1 124 ? -12.492 24.609 8.547 1 98.94 124 ASP A N 1
ATOM 957 C CA . ASP A 1 124 ? -12.586 24.328 7.117 1 98.94 124 ASP A CA 1
ATOM 958 C C . ASP A 1 124 ? -12.398 22.844 6.828 1 98.94 124 ASP A C 1
ATOM 960 O O . ASP A 1 124 ? -13.117 22.266 6.004 1 98.94 124 ASP A O 1
ATOM 964 N N . LEU A 1 125 ? -11.398 22.203 7.441 1 98.94 125 LEU A N 1
ATOM 965 C CA . LEU A 1 125 ? -11.109 20.781 7.281 1 98.94 125 LEU A CA 1
ATOM 966 C C . LEU A 1 125 ? -10.93 20.109 8.641 1 98.94 125 LEU A C 1
ATOM 968 O O . LEU A 1 125 ? -10.008 20.438 9.383 1 98.94 125 LEU A O 1
ATOM 972 N N . TYR A 1 126 ? -11.82 19.234 8.953 1 98.94 126 TYR A N 1
ATOM 973 C CA . TYR A 1 126 ? -11.734 18.469 10.188 1 98.94 126 TYR A CA 1
ATOM 974 C C . TYR A 1 126 ? -11.289 17.047 9.922 1 98.94 126 TYR A C 1
ATOM 976 O O . TYR A 1 126 ? -11.922 16.328 9.141 1 98.94 126 TYR A O 1
ATOM 984 N N . GLN A 1 127 ? -10.211 16.625 10.633 1 98.94 127 GLN A N 1
ATOM 985 C CA . GLN A 1 127 ? -9.57 15.359 10.273 1 98.94 127 GLN A CA 1
ATOM 986 C C . GLN A 1 127 ? -9.602 14.375 11.445 1 98.94 127 GLN A C 1
ATOM 988 O O . GLN A 1 127 ? -9.719 14.781 12.602 1 98.94 127 GLN A O 1
ATOM 993 N N . LEU A 1 128 ? -9.531 13.086 11.148 1 98.94 128 LEU A N 1
ATOM 994 C CA . LEU A 1 128 ? -9.32 12.016 12.117 1 98.94 128 LEU A CA 1
ATOM 995 C C . LEU A 1 128 ? -7.836 11.68 12.234 1 98.94 128 LEU A C 1
ATOM 997 O O . LEU A 1 128 ? -7.234 11.164 11.289 1 98.94 128 LEU A O 1
ATOM 1001 N N . HIS A 1 129 ? -7.254 11.883 13.344 1 98.81 129 HIS A N 1
ATOM 1002 C CA . HIS A 1 129 ? -5.805 11.938 13.484 1 98.81 129 HIS A CA 1
ATOM 1003 C C . HIS A 1 129 ? -5.18 10.562 13.258 1 98.81 129 HIS A C 1
ATOM 1005 O O . HIS A 1 129 ? -4.105 10.461 12.664 1 98.81 129 HIS A O 1
ATOM 1011 N N . TRP A 1 130 ? -5.727 9.5 13.844 1 98.62 130 TRP A N 1
ATOM 1012 C CA . TRP A 1 130 ? -5.371 8.125 13.523 1 98.62 130 TRP A CA 1
ATOM 1013 C C . TRP A 1 130 ? -6.543 7.184 13.773 1 98.62 130 TRP A C 1
ATOM 1015 O O . TRP A 1 130 ? -7.43 7.492 14.578 1 98.62 130 TRP A O 1
ATOM 1025 N N . PRO A 1 131 ? -6.582 6.078 13.07 1 97.94 131 PRO A N 1
ATOM 1026 C CA . PRO A 1 131 ? -7.762 5.215 13.148 1 97.94 131 PRO A CA 1
ATOM 1027 C C . PRO A 1 131 ? -7.844 4.453 14.469 1 97.94 131 PRO A C 1
ATOM 1029 O O . PRO A 1 131 ? -6.816 4.082 15.039 1 97.94 131 PRO A O 1
ATOM 1032 N N . ASN A 1 132 ? -9.078 4.09 14.891 1 97.19 132 ASN A N 1
ATOM 1033 C CA . ASN A 1 132 ? -9.344 3.328 16.094 1 97.19 132 ASN A CA 1
ATOM 1034 C C . ASN A 1 132 ? -8.648 1.97 16.078 1 97.19 132 ASN A C 1
ATOM 1036 O O . ASN A 1 132 ? -8.125 1.518 17.094 1 97.19 132 ASN A O 1
ATOM 1040 N N . ARG A 1 133 ? -8.57 1.34 14.945 1 95.38 133 ARG A N 1
ATOM 1041 C CA . ARG A 1 133 ? -8.102 -0.037 14.82 1 95.38 133 ARG A CA 1
ATOM 1042 C C . ARG A 1 133 ? -6.578 -0.1 14.812 1 95.38 133 ARG A C 1
ATOM 1044 O O . ARG A 1 133 ? -5.996 -1.185 14.875 1 95.38 133 ARG A O 1
ATOM 1051 N N . GLY A 1 134 ? -5.984 0.987 14.773 1 94.19 134 GLY A N 1
ATOM 1052 C CA . GLY A 1 134 ? -4.539 1.034 14.609 1 94.19 134 GLY A CA 1
ATOM 1053 C C . GLY A 1 134 ? -4.109 1.135 13.156 1 94.19 134 GLY A C 1
ATOM 1054 O O . GLY A 1 134 ? -4.941 1.056 12.25 1 94.19 134 GLY A O 1
ATOM 1055 N N . SER A 1 135 ? -2.836 1.449 12.938 1 95.69 135 SER A N 1
ATOM 1056 C CA . SER A 1 135 ? -2.207 1.569 11.625 1 95.69 135 SER A CA 1
ATOM 1057 C C . SER A 1 135 ? -0.71 1.291 11.703 1 95.69 135 SER A C 1
ATOM 1059 O O . SER A 1 135 ? -0.194 0.931 12.758 1 95.69 135 SER A O 1
ATOM 1061 N N . TYR A 1 136 ? -0.037 1.415 10.547 1 97.62 136 TYR A N 1
ATOM 1062 C CA . TYR A 1 136 ? 1.397 1.152 10.516 1 97.62 136 TYR A CA 1
ATOM 1063 C C . TYR A 1 136 ? 2.191 2.447 10.633 1 97.62 136 TYR A C 1
ATOM 1065 O O . TYR A 1 136 ? 3.416 2.447 10.5 1 97.62 136 TYR A O 1
ATOM 1073 N N . HIS A 1 137 ? 1.553 3.559 10.867 1 96.81 137 HIS A N 1
ATOM 1074 C CA . HIS A 1 137 ? 2.207 4.859 10.93 1 96.81 137 HIS A CA 1
ATOM 1075 C C . HIS A 1 137 ? 2.967 5.031 12.234 1 96.81 137 HIS A C 1
ATOM 1077 O O . HIS A 1 137 ? 2.9 4.168 13.117 1 96.81 137 HIS A O 1
ATOM 1083 N N . PHE A 1 138 ? 3.771 6.062 12.383 1 94.06 138 PHE A N 1
ATOM 1084 C CA . PHE A 1 138 ? 4.555 6.402 13.57 1 94.06 138 PHE A CA 1
ATOM 1085 C C . PHE A 1 138 ? 5.609 5.34 13.844 1 94.06 138 PHE A C 1
ATOM 1087 O O . PHE A 1 138 ? 5.82 4.949 14.992 1 94.06 138 PHE A O 1
ATOM 1094 N N . GLY A 1 139 ? 6.141 4.805 12.805 1 93 139 GLY A N 1
ATOM 1095 C CA . GLY A 1 139 ? 7.273 3.902 12.945 1 93 139 GLY A CA 1
ATOM 1096 C C . GLY A 1 139 ? 6.859 2.457 13.148 1 93 139 GLY A C 1
ATOM 1097 O O . GLY A 1 139 ? 7.691 1.605 13.469 1 93 139 GLY A O 1
ATOM 1098 N N . GLN A 1 140 ? 5.645 2.111 12.891 1 95.12 140 GLN A N 1
ATOM 1099 C CA . GLN A 1 140 ? 5.137 0.778 13.203 1 95.12 140 GLN A CA 1
ATOM 1100 C C . GLN A 1 140 ? 5.117 -0.106 11.961 1 95.12 140 GLN A C 1
ATOM 1102 O O . GLN A 1 140 ? 4.609 -1.227 11.992 1 95.12 140 GLN A O 1
ATOM 1107 N N . GLN A 1 141 ? 5.707 0.299 10.852 1 94.69 141 GLN A N 1
ATOM 1108 C CA . GLN A 1 141 ? 5.594 -0.399 9.578 1 94.69 141 GLN A CA 1
ATOM 1109 C C . GLN A 1 141 ? 6.348 -1.725 9.602 1 94.69 141 GLN A C 1
ATOM 1111 O O . GLN A 1 141 ? 6.004 -2.658 8.875 1 94.69 141 GLN A O 1
ATOM 1116 N N . TRP A 1 142 ? 7.332 -1.894 10.5 1 94.31 142 TRP A N 1
ATOM 1117 C CA . TRP A 1 142 ? 8.164 -3.09 10.508 1 94.31 142 TRP A CA 1
ATOM 1118 C C . TRP A 1 142 ? 7.496 -4.219 11.281 1 94.31 142 TRP A C 1
ATOM 1120 O O . TRP A 1 142 ? 7.848 -5.387 11.117 1 94.31 142 TRP A O 1
ATOM 1130 N N . THR A 1 143 ? 6.508 -3.799 12.133 1 92.62 143 THR A N 1
ATOM 1131 C CA . THR A 1 143 ? 5.918 -4.785 13.031 1 92.62 143 THR A CA 1
ATOM 1132 C C . THR A 1 143 ? 4.395 -4.766 12.93 1 92.62 143 THR A C 1
ATOM 1134 O O . THR A 1 143 ? 3.703 -5.34 13.773 1 92.62 143 THR A O 1
ATOM 1137 N N . TYR A 1 144 ? 3.934 -4.164 11.969 1 94.75 144 TYR A N 1
ATOM 1138 C CA . TYR A 1 144 ? 2.492 -3.99 11.836 1 94.75 144 TYR A CA 1
ATOM 1139 C C . TYR A 1 144 ? 1.785 -5.336 11.742 1 94.75 144 TYR A C 1
ATOM 1141 O O . TYR A 1 144 ? 2.145 -6.18 10.914 1 94.75 144 TYR A O 1
ATOM 1149 N N . LYS A 1 145 ? 0.804 -5.547 12.688 1 91.88 145 LYS A N 1
ATOM 1150 C CA . LYS A 1 145 ? -0.057 -6.727 12.719 1 91.88 145 LYS A CA 1
ATOM 1151 C C . LYS A 1 145 ? -1.523 -6.332 12.875 1 91.88 145 LYS A C 1
ATOM 1153 O O . LYS A 1 145 ? -1.844 -5.383 13.586 1 91.88 145 LYS A O 1
ATOM 1158 N N . ILE A 1 146 ? -2.291 -7.055 12.148 1 91.56 146 ILE A N 1
ATOM 1159 C CA . ILE A 1 146 ? -3.723 -6.824 12.305 1 91.56 146 ILE A CA 1
ATOM 1160 C C . ILE A 1 146 ? -4.219 -7.5 13.578 1 91.56 146 ILE A C 1
ATOM 1162 O O . ILE A 1 146 ? -4.07 -8.711 13.75 1 91.56 146 ILE A O 1
ATOM 1166 N N . LYS A 1 147 ? -4.789 -6.73 14.43 1 85.94 147 LYS A N 1
ATOM 1167 C CA . LYS A 1 147 ? -5.316 -7.281 15.672 1 85.94 147 LYS A CA 1
ATOM 1168 C C . LYS A 1 147 ? -6.566 -8.117 15.414 1 85.94 147 LYS A C 1
ATOM 1170 O O . LYS A 1 147 ? -7.543 -7.625 14.852 1 85.94 147 LYS A O 1
ATOM 1175 N N . LYS A 1 148 ? -6.594 -9.344 15.844 1 82.06 148 LYS A N 1
ATOM 1176 C CA . LYS A 1 148 ? -7.699 -10.273 15.633 1 82.06 148 LYS A CA 1
ATOM 1177 C C . LYS A 1 148 ? -9.008 -9.711 16.188 1 82.06 148 LYS A C 1
ATOM 1179 O O . LYS A 1 148 ? -10.078 -9.938 15.617 1 82.06 148 LYS A O 1
ATOM 1184 N N . SER A 1 149 ? -8.898 -8.953 17.25 1 78.94 149 SER A N 1
ATOM 1185 C CA . SER A 1 149 ? -10.078 -8.391 17.906 1 78.94 149 SER A CA 1
ATOM 1186 C C . SER A 1 149 ? -10.797 -7.398 17.016 1 78.94 149 SER A C 1
ATOM 1188 O O . SER A 1 149 ? -11.969 -7.09 17.234 1 78.94 149 SER A O 1
ATOM 1190 N N . THR A 1 150 ? -10.078 -6.93 16 1 80.94 150 THR A N 1
ATOM 1191 C CA . THR A 1 150 ? -10.68 -5.926 15.133 1 80.94 150 THR A CA 1
ATOM 1192 C C . THR A 1 150 ? -11.383 -6.586 13.953 1 80.94 150 THR A C 1
ATOM 1194 O O . THR A 1 150 ? -12.07 -5.914 13.18 1 80.94 150 THR A O 1
ATOM 1197 N N . LEU A 1 151 ? -11.234 -7.895 13.695 1 78.44 151 LEU A N 1
ATOM 1198 C CA . LEU A 1 151 ? -11.758 -8.594 12.531 1 78.44 151 LEU A CA 1
ATOM 1199 C C . LEU A 1 151 ? -13.172 -9.102 12.797 1 78.44 151 LEU A C 1
ATOM 1201 O O . LEU A 1 151 ? -13.914 -9.414 11.859 1 78.44 151 LEU A O 1
ATOM 1205 N N . GLY A 1 152 ? -13.781 -8.82 13.977 1 64.38 152 GLY A N 1
ATOM 1206 C CA . GLY A 1 152 ? -15.086 -9.352 14.328 1 64.38 152 GLY A CA 1
ATOM 1207 C C . GLY A 1 152 ? -15.078 -10.859 14.547 1 64.38 152 GLY A C 1
ATOM 1208 O O . GLY A 1 152 ? -14.07 -11.516 14.312 1 64.38 152 GLY A O 1
ATOM 1209 N N . HIS A 1 153 ? -15.945 -11.414 15.359 1 53.09 153 HIS A N 1
ATOM 1210 C CA . HIS A 1 153 ? -16.062 -12.781 15.852 1 53.09 153 HIS A CA 1
ATOM 1211 C C . HIS A 1 153 ? -15.836 -13.789 14.734 1 53.09 153 HIS A C 1
ATOM 1213 O O . HIS A 1 153 ? -16.062 -14.992 14.922 1 53.09 153 HIS A O 1
ATOM 1219 N N . GLY A 1 154 ? -15.672 -13.344 13.477 1 44.19 154 GLY A N 1
ATOM 1220 C CA . GLY A 1 154 ? -15.43 -14.57 12.734 1 44.19 154 GLY A CA 1
ATOM 1221 C C . GLY A 1 154 ? -14.055 -15.156 12.969 1 44.19 154 GLY A C 1
ATOM 1222 O O . GLY A 1 154 ? -13.047 -14.578 12.562 1 44.19 154 GLY A O 1
ATOM 1223 N N . GLU A 1 155 ? -13.867 -15.727 14.188 1 38.72 155 GLU A N 1
ATOM 1224 C CA . GLU A 1 155 ? -12.625 -16.344 14.648 1 38.72 155 GLU A CA 1
ATOM 1225 C C . GLU A 1 155 ? -11.828 -16.906 13.477 1 38.72 155 GLU A C 1
ATOM 1227 O O . GLU A 1 155 ? -12.391 -17.484 12.547 1 38.72 155 GLU A O 1
ATOM 1232 N N . PRO A 1 156 ? -10.641 -16.531 13.43 1 36.81 156 PRO A N 1
ATOM 1233 C CA . PRO A 1 156 ? -9.805 -17.328 12.539 1 36.81 156 PRO A CA 1
ATOM 1234 C C . PRO A 1 156 ? -9.859 -18.828 12.859 1 36.81 156 PRO A C 1
ATOM 1236 O O . PRO A 1 156 ? -9.703 -19.219 14.016 1 36.81 156 PRO A O 1
ATOM 1239 N N . GLY A 1 157 ? -10.758 -19.719 12.617 1 31.95 157 GLY A N 1
ATOM 1240 C CA . GLY A 1 157 ? -10.367 -21.109 12.82 1 31.95 157 GLY A CA 1
ATOM 1241 C C . GLY A 1 157 ? -8.977 -21.406 12.305 1 31.95 157 GLY A C 1
ATOM 1242 O O . GLY A 1 157 ? -8.578 -20.922 11.242 1 31.95 157 GLY A O 1
ATOM 1243 N N . VAL A 1 158 ? -7.793 -21.391 13.117 1 32.41 158 VAL A N 1
ATOM 1244 C CA . VAL A 1 158 ? -6.625 -21.922 12.414 1 32.41 158 VAL A CA 1
ATOM 1245 C C . VAL A 1 158 ? -7.07 -22.797 11.242 1 32.41 158 VAL A C 1
ATOM 1247 O O . VAL A 1 158 ? -6.551 -22.656 10.133 1 32.41 158 VAL A O 1
ATOM 1250 N N . GLY A 1 159 ? -7.676 -24.172 11.531 1 29.89 159 GLY A N 1
ATOM 1251 C CA . GLY A 1 159 ? -8.547 -25.094 10.812 1 29.89 159 GLY A CA 1
ATOM 1252 C C . GLY A 1 159 ? -10.008 -24.688 10.852 1 29.89 159 GLY A C 1
ATOM 1253 O O . GLY A 1 159 ? -10.867 -25.406 10.344 1 29.89 159 GLY A O 1
ATOM 1254 N N . GLY A 1 160 ? -10.484 -24.5 12.148 1 30.38 160 GLY A N 1
ATOM 1255 C CA . GLY A 1 160 ? -11.93 -24.594 12.32 1 30.38 160 GLY A CA 1
ATOM 1256 C C . GLY A 1 160 ? -12.711 -23.766 11.312 1 30.38 160 GLY A C 1
ATOM 1257 O O . GLY A 1 160 ? -12.266 -22.688 10.906 1 30.38 160 GLY A O 1
ATOM 1258 N N . ALA A 1 161 ? -13.562 -24.5 10.633 1 31.66 161 ALA A N 1
ATOM 1259 C CA . ALA A 1 161 ? -14.492 -24.297 9.523 1 31.66 161 ALA A CA 1
ATOM 1260 C C . ALA A 1 161 ? -15.406 -23.094 9.797 1 31.66 161 ALA A C 1
ATOM 1262 O O . ALA A 1 161 ? -16.469 -23.25 10.406 1 31.66 161 ALA A O 1
ATOM 1263 N N . THR A 1 162 ? -15.078 -22.141 10.617 1 35.09 162 THR A N 1
ATOM 1264 C CA . THR A 1 162 ? -16.25 -21.266 10.633 1 35.09 162 THR A CA 1
ATOM 1265 C C . THR A 1 162 ? -16.656 -20.891 9.219 1 35.09 162 THR A C 1
ATOM 1267 O O . THR A 1 162 ? -15.82 -20.812 8.32 1 35.09 162 THR A O 1
ATOM 1270 N N . GLU A 1 163 ? -17.922 -20.797 8.945 1 37.09 163 GLU A N 1
ATOM 1271 C CA . GLU A 1 163 ? -18.641 -20.594 7.691 1 37.09 163 GLU A CA 1
ATOM 1272 C C . GLU A 1 163 ? -18.016 -19.438 6.891 1 37.09 163 GLU A C 1
ATOM 1274 O O . GLU A 1 163 ? -17.344 -18.578 7.449 1 37.09 163 GLU A O 1
ATOM 1279 N N . GLY A 1 164 ? -17.75 -19.781 5.496 1 45.5 164 GLY A N 1
ATOM 1280 C CA . GLY A 1 164 ? -17.516 -19.156 4.207 1 45.5 164 GLY A CA 1
ATOM 1281 C C . GLY A 1 164 ? -17.953 -17.703 4.16 1 45.5 164 GLY A C 1
ATOM 1282 O O . GLY A 1 164 ? -18.266 -17.172 3.09 1 45.5 164 GLY A O 1
ATOM 1283 N N . ARG A 1 165 ? -18.172 -17.156 5.418 1 51 165 ARG A N 1
ATOM 1284 C CA . ARG A 1 165 ? -18.766 -15.844 5.184 1 51 165 ARG A CA 1
ATOM 1285 C C . ARG A 1 165 ? -17.703 -14.758 5.129 1 51 165 ARG A C 1
ATOM 1287 O O . ARG A 1 165 ? -16.672 -14.867 5.789 1 51 165 ARG A O 1
ATOM 1294 N N . ALA A 1 166 ? -17.828 -13.93 4.188 1 56.19 166 ALA A N 1
ATOM 1295 C CA . ALA A 1 166 ? -17.031 -12.711 4.09 1 56.19 166 ALA A CA 1
ATOM 1296 C C . ALA A 1 166 ? -16.922 -12.016 5.445 1 56.19 166 ALA A C 1
ATOM 1298 O O . ALA A 1 166 ? -17.875 -12.023 6.23 1 56.19 166 ALA A O 1
ATOM 1299 N N . PRO A 1 167 ? -15.539 -11.703 5.953 1 61.72 167 PRO A N 1
ATOM 1300 C CA . PRO A 1 167 ? -15.438 -10.906 7.18 1 61.72 167 PRO A CA 1
ATOM 1301 C C . PRO A 1 167 ? -16.359 -9.688 7.172 1 61.72 167 PRO A C 1
ATOM 1303 O O . PRO A 1 167 ? -16.484 -9.016 6.148 1 61.72 167 PRO A O 1
ATOM 1306 N N . THR A 1 168 ? -17.016 -9.547 8.227 1 66.69 168 THR A N 1
ATOM 1307 C CA . THR A 1 168 ? -17.969 -8.445 8.141 1 66.69 168 THR A CA 1
ATOM 1308 C C . THR A 1 168 ? -17.312 -7.129 8.523 1 66.69 168 THR A C 1
ATOM 1310 O O . THR A 1 168 ? -17.75 -6.059 8.102 1 66.69 168 THR A O 1
ATOM 1313 N N . ASN A 1 169 ? -16.094 -7.23 9.102 1 87.5 169 ASN A N 1
ATOM 1314 C CA . ASN A 1 169 ? -15.547 -5.984 9.633 1 87.5 169 ASN A CA 1
ATOM 1315 C C . ASN A 1 169 ? -16.641 -5.105 10.227 1 87.5 169 ASN A C 1
ATOM 1317 O O . ASN A 1 169 ? -16.609 -3.881 10.094 1 87.5 169 ASN A O 1
ATOM 1321 N N . ALA A 1 170 ? -17.609 -5.734 10.805 1 88.81 170 ALA A N 1
ATOM 1322 C CA . ALA A 1 170 ? -18.844 -5.055 11.18 1 88.81 170 ALA A CA 1
ATOM 1323 C C . ALA A 1 170 ? -18.578 -3.932 12.18 1 88.81 170 ALA A C 1
ATOM 1325 O O . ALA A 1 170 ? -19.125 -2.836 12.055 1 88.81 170 ALA A O 1
ATOM 1326 N N . HIS A 1 171 ? -17.75 -4.215 13.117 1 91.44 171 HIS A N 1
ATOM 1327 C CA . HIS A 1 171 ? -17.438 -3.201 14.125 1 91.44 171 HIS A CA 1
ATOM 1328 C C . HIS A 1 171 ? -16.812 -1.967 13.484 1 91.44 171 HIS A C 1
ATOM 1330 O O . HIS A 1 171 ? -17.219 -0.839 13.766 1 91.44 171 HIS A O 1
ATOM 1336 N N . GLU A 1 172 ? -15.828 -2.193 12.625 1 94.12 172 GLU A N 1
ATOM 1337 C CA . GLU A 1 172 ? -15.148 -1.09 11.961 1 94.12 172 GLU A CA 1
ATOM 1338 C C . GLU A 1 172 ? -16.094 -0.335 11.031 1 94.12 172 GLU A C 1
ATOM 1340 O O . GLU A 1 172 ? -16.125 0.897 11.039 1 94.12 172 GLU A O 1
ATOM 1345 N N . ILE A 1 173 ? -16.875 -1.069 10.297 1 93.94 173 ILE A N 1
ATOM 1346 C CA . ILE A 1 173 ? -17.766 -0.462 9.312 1 93.94 173 ILE A CA 1
ATOM 1347 C C . ILE A 1 173 ? -18.844 0.352 10.016 1 93.94 173 ILE A C 1
ATOM 1349 O O . ILE A 1 173 ? -19.156 1.467 9.602 1 93.94 173 ILE A O 1
ATOM 1353 N N . ASN A 1 174 ? -19.406 -0.226 11.086 1 95.38 174 ASN A N 1
ATOM 1354 C CA . ASN A 1 174 ? -20.391 0.513 11.867 1 95.38 174 ASN A CA 1
ATOM 1355 C C . ASN A 1 174 ? -19.812 1.794 12.445 1 95.38 174 ASN A C 1
ATOM 1357 O O . ASN A 1 174 ? -20.469 2.828 12.492 1 95.38 174 ASN A O 1
ATOM 1361 N N . ASN A 1 175 ? -18.594 1.694 12.859 1 97.19 175 ASN A N 1
ATOM 1362 C CA . ASN A 1 175 ? -17.922 2.883 13.375 1 97.19 175 ASN A CA 1
ATOM 1363 C C . ASN A 1 175 ? -17.703 3.926 12.281 1 97.19 175 ASN A C 1
ATOM 1365 O O . ASN A 1 175 ? -17.891 5.121 12.516 1 97.19 175 ASN A O 1
ATOM 1369 N N . PHE A 1 176 ? -17.312 3.475 11.062 1 98.19 176 PHE A N 1
ATOM 1370 C CA . PHE A 1 176 ? -17.141 4.41 9.953 1 98.19 176 PHE A CA 1
ATOM 1371 C C . PHE A 1 176 ? -18.438 5.172 9.68 1 98.19 176 PHE A C 1
ATOM 1373 O O . PHE A 1 176 ? -18.406 6.391 9.508 1 98.19 176 PHE A O 1
ATOM 1380 N N . VAL A 1 177 ? -19.516 4.48 9.68 1 98.38 177 VAL A N 1
ATOM 1381 C CA . VAL A 1 177 ? -20.812 5.09 9.406 1 98.38 177 VAL A CA 1
ATOM 1382 C C . VAL A 1 177 ? -21.172 6.055 10.531 1 98.38 177 VAL A C 1
ATOM 1384 O O . VAL A 1 177 ? -21.656 7.164 10.273 1 98.38 177 VAL A O 1
ATOM 1387 N N . GLU A 1 178 ? -20.938 5.648 11.758 1 98.69 178 GLU A N 1
ATOM 1388 C CA . GLU A 1 178 ? -21.203 6.52 12.906 1 98.69 178 GLU A CA 1
ATOM 1389 C C . GLU A 1 178 ? -20.391 7.809 12.812 1 98.69 178 GLU A C 1
ATOM 1391 O O . GLU A 1 178 ? -20.922 8.898 13.008 1 98.69 178 GLU A O 1
ATOM 1396 N N . VAL A 1 179 ? -19.172 7.641 12.531 1 98.88 179 VAL A N 1
ATOM 1397 C CA . VAL A 1 179 ? -18.266 8.773 12.414 1 98.88 179 VAL A CA 1
ATOM 1398 C C . VAL A 1 179 ? -18.75 9.719 11.32 1 98.88 179 VAL A C 1
ATOM 1400 O O . VAL A 1 179 ? -18.922 10.914 11.547 1 98.88 179 VAL A O 1
ATOM 1403 N N . LEU A 1 180 ? -19.016 9.18 10.172 1 98.94 180 LEU A N 1
ATOM 1404 C CA . LEU A 1 180 ? -19.422 10 9.039 1 98.94 180 LEU A CA 1
ATOM 1405 C C . LEU A 1 180 ? -20.781 10.656 9.289 1 98.94 180 LEU A C 1
ATOM 1407 O O . LEU A 1 180 ? -21 11.797 8.867 1 98.94 180 LEU A O 1
ATOM 1411 N N . THR A 1 181 ? -21.656 9.953 9.945 1 98.88 181 THR A N 1
ATOM 1412 C CA . THR A 1 181 ? -22.953 10.523 10.289 1 98.88 181 THR A CA 1
ATOM 1413 C C . THR A 1 181 ? -22.797 11.703 11.242 1 98.88 181 THR A C 1
ATOM 1415 O O . THR A 1 181 ? -23.438 12.742 11.07 1 98.88 181 THR A O 1
ATOM 1418 N N . THR A 1 182 ? -21.953 11.523 12.227 1 98.94 182 THR A N 1
ATOM 1419 C CA . THR A 1 182 ? -21.672 12.594 13.172 1 98.94 182 THR A CA 1
ATOM 1420 C C . THR A 1 182 ? -21.062 13.797 12.469 1 98.94 182 THR A C 1
ATOM 1422 O O . THR A 1 182 ? -21.469 14.938 12.719 1 98.94 182 THR A O 1
ATOM 1425 N N . LEU A 1 183 ? -20.141 13.547 11.586 1 98.94 183 LEU A N 1
ATOM 1426 C CA . LEU A 1 183 ? -19.516 14.617 10.828 1 98.94 183 LEU A CA 1
ATOM 1427 C C . LEU A 1 183 ? -20.531 15.336 9.945 1 98.94 183 LEU A C 1
ATOM 1429 O O . LEU A 1 183 ? -20.469 16.562 9.797 1 98.94 183 LEU A O 1
ATOM 1433 N N . LYS A 1 184 ? -21.422 14.609 9.375 1 98.94 184 LYS A N 1
ATOM 1434 C CA . LYS A 1 184 ? -22.5 15.195 8.578 1 98.94 184 LYS A CA 1
ATOM 1435 C C . LYS A 1 184 ? -23.312 16.188 9.406 1 98.94 184 LYS A C 1
ATOM 1437 O O . LYS A 1 184 ? -23.641 17.281 8.938 1 98.94 184 LYS A O 1
ATOM 1442 N N . GLU A 1 185 ? -23.672 15.797 10.586 1 98.88 185 GLU A N 1
ATOM 1443 C CA . GLU A 1 185 ? -24.453 16.656 11.477 1 98.88 185 GLU A CA 1
ATOM 1444 C C . GLU A 1 185 ? -23.688 17.922 11.82 1 98.88 185 GLU A C 1
ATOM 1446 O O . GLU A 1 185 ? -24.281 19 11.883 1 98.88 185 GLU A O 1
ATOM 1451 N N . LEU A 1 186 ? -22.406 17.781 12.016 1 98.94 186 LEU A N 1
ATOM 1452 C CA . LEU A 1 186 ? -21.578 18.938 12.359 1 98.94 186 LEU A CA 1
ATOM 1453 C C . LEU A 1 186 ? -21.406 19.859 11.156 1 98.94 186 LEU A C 1
ATOM 1455 O O . LEU A 1 186 ? -21.312 21.078 11.312 1 98.94 186 LEU A O 1
ATOM 1459 N N . ILE A 1 187 ? -21.344 19.297 9.945 1 98.94 187 ILE A N 1
ATOM 1460 C CA . ILE A 1 187 ? -21.344 20.094 8.719 1 98.94 187 ILE A CA 1
ATOM 1461 C C . ILE A 1 187 ? -22.656 20.859 8.586 1 98.94 187 ILE A C 1
ATOM 1463 O O . ILE A 1 187 ? -22.656 22.047 8.305 1 98.94 187 ILE A O 1
ATOM 1467 N N . ALA A 1 188 ? -23.75 20.203 8.836 1 98.81 188 ALA A N 1
ATOM 1468 C CA . ALA A 1 188 ? -25.078 20.828 8.75 1 98.81 188 ALA A CA 1
ATOM 1469 C C . ALA A 1 188 ? -25.203 21.969 9.758 1 98.81 188 ALA A C 1
ATOM 1471 O O . ALA A 1 188 ? -25.875 22.969 9.477 1 98.81 188 ALA A O 1
ATOM 1472 N N . ALA A 1 189 ? -24.562 21.797 10.859 1 98.81 189 ALA A N 1
ATOM 1473 C CA . ALA A 1 189 ? -24.625 22.812 11.922 1 98.81 189 ALA A CA 1
ATOM 1474 C C . ALA A 1 189 ? -23.703 23.984 11.609 1 98.81 189 ALA A C 1
ATOM 1476 O O . ALA A 1 189 ? -23.672 24.969 12.352 1 98.81 189 ALA A O 1
ATOM 1477 N N . GLY A 1 190 ? -22.875 23.844 10.586 1 98.75 190 GLY A N 1
ATOM 1478 C CA . GLY A 1 190 ? -21.984 24.906 10.164 1 98.75 190 GLY A CA 1
ATOM 1479 C C . GLY A 1 190 ? -20.688 24.969 10.953 1 98.75 190 GLY A C 1
ATOM 1480 O O . GLY A 1 190 ? -19.906 25.906 10.82 1 98.75 190 GLY A O 1
ATOM 1481 N N . LYS A 1 191 ? -20.422 23.953 11.742 1 98.88 191 LYS A N 1
ATOM 1482 C CA . LYS A 1 191 ? -19.25 23.953 12.625 1 98.88 191 LYS A CA 1
ATOM 1483 C C . LYS A 1 191 ? -18 23.5 11.891 1 98.88 191 LYS A C 1
ATOM 1485 O O . LYS A 1 191 ? -16.891 23.891 12.242 1 98.88 191 LYS A O 1
ATOM 1490 N N . ILE A 1 192 ? -18.172 22.609 10.984 1 98.88 192 ILE A N 1
ATOM 1491 C CA . ILE A 1 192 ? -17.094 22.172 10.094 1 98.88 192 ILE A CA 1
ATOM 1492 C C . ILE A 1 192 ? -17.578 22.188 8.648 1 98.88 192 ILE A C 1
ATOM 1494 O O . ILE A 1 192 ? -18.781 22.141 8.391 1 98.88 192 ILE A O 1
ATOM 1498 N N . ARG A 1 193 ? -16.641 22.297 7.684 1 98.81 193 ARG A N 1
ATOM 1499 C CA . ARG A 1 193 ? -17.031 22.375 6.281 1 98.81 193 ARG A CA 1
ATOM 1500 C C . ARG A 1 193 ? -16.734 21.062 5.559 1 98.81 193 ARG A C 1
ATOM 1502 O O . ARG A 1 193 ? -17.594 20.5 4.883 1 98.81 193 ARG A O 1
ATOM 1509 N N . TYR A 1 194 ? -15.5 20.594 5.629 1 98.88 194 TYR A N 1
ATOM 1510 C CA . TYR A 1 194 ? -15.055 19.359 4.98 1 98.88 194 TYR A CA 1
ATOM 1511 C C . TYR A 1 194 ? -14.336 18.453 5.965 1 98.88 194 TYR A C 1
ATOM 1513 O O . TYR A 1 194 ? -14.023 18.859 7.086 1 98.88 194 TYR A O 1
ATOM 1521 N N . VAL A 1 195 ? -14.109 17.188 5.57 1 98.94 195 VAL A N 1
ATOM 1522 C CA . VAL A 1 195 ? -13.547 16.219 6.492 1 98.94 195 VAL A CA 1
ATOM 1523 C C . VAL A 1 195 ? -12.406 15.453 5.816 1 98.94 195 VAL A C 1
ATOM 1525 O O . VAL A 1 195 ? -12.352 15.375 4.586 1 98.94 195 VAL A O 1
ATOM 1528 N N . GLY A 1 196 ? -11.422 14.938 6.578 1 98.94 196 GLY A N 1
ATOM 1529 C CA . GLY A 1 196 ? -10.266 14.234 6.059 1 98.94 196 GLY A CA 1
ATOM 1530 C C . GLY A 1 196 ? -9.727 13.172 7.008 1 98.94 196 GLY A C 1
ATOM 1531 O O . GLY A 1 196 ? -10.273 12.984 8.094 1 98.94 196 GLY A O 1
ATOM 1532 N N . LEU A 1 197 ? -8.742 12.461 6.531 1 98.94 197 LEU A N 1
ATOM 1533 C CA . LEU A 1 197 ? -8.102 11.383 7.27 1 98.94 197 LEU A CA 1
ATOM 1534 C C . LEU A 1 197 ? -6.652 11.742 7.598 1 98.94 197 LEU A C 1
ATOM 1536 O O . LEU A 1 197 ? -6.066 12.625 6.969 1 98.94 197 LEU A O 1
ATOM 1540 N N . SER A 1 198 ? -6.109 11.102 8.562 1 98.88 198 SER A N 1
ATOM 1541 C CA . SER A 1 198 ? -4.684 11.156 8.883 1 98.88 198 SER A CA 1
ATOM 1542 C C . SER A 1 198 ? -4.18 9.812 9.398 1 98.88 198 SER A C 1
ATOM 1544 O O . SER A 1 198 ? -4.898 9.102 10.102 1 98.88 198 SER A O 1
ATOM 1546 N N . ASN A 1 199 ? -3.008 9.5 9.016 1 98.75 199 ASN A N 1
ATOM 1547 C CA . ASN A 1 199 ? -2.355 8.266 9.438 1 98.75 199 ASN A CA 1
ATOM 1548 C C . ASN A 1 199 ? -3.248 7.047 9.203 1 98.75 199 ASN A C 1
ATOM 1550 O O . ASN A 1 199 ? -3.365 6.18 10.07 1 98.75 199 ASN A O 1
ATOM 1554 N N . GLU A 1 200 ? -3.908 7.07 8.086 1 98.69 200 GLU A N 1
ATOM 1555 C CA . GLU A 1 200 ? -4.816 6.004 7.672 1 98.69 200 GLU A CA 1
ATOM 1556 C C . GLU A 1 200 ? -4.164 5.102 6.629 1 98.69 200 GLU A C 1
ATOM 1558 O O . GLU A 1 200 ? -3.129 5.453 6.055 1 98.69 200 GLU A O 1
ATOM 1563 N N . THR A 1 201 ? -4.746 3.918 6.395 1 98.56 201 THR A N 1
ATOM 1564 C CA . THR A 1 201 ? -4.242 2.91 5.469 1 98.56 201 THR A CA 1
ATOM 1565 C C . THR A 1 201 ? -5.074 2.881 4.191 1 98.56 201 THR A C 1
ATOM 1567 O O . THR A 1 201 ? -6.074 3.596 4.078 1 98.56 201 THR A O 1
ATOM 1570 N N . ALA A 1 202 ? -4.582 2.121 3.217 1 98.75 202 ALA A N 1
ATOM 1571 C CA . ALA A 1 202 ? -5.336 1.946 1.979 1 98.75 202 ALA A CA 1
ATOM 1572 C C . ALA A 1 202 ? -6.723 1.371 2.262 1 98.75 202 ALA A C 1
ATOM 1574 O O . ALA A 1 202 ? -7.723 1.855 1.729 1 98.75 202 ALA A O 1
ATOM 1575 N N . TRP A 1 203 ? -6.805 0.352 3.119 1 98.5 203 TRP A N 1
ATOM 1576 C CA . TRP A 1 203 ? -8.078 -0.285 3.443 1 98.5 203 TRP A CA 1
ATOM 1577 C C . TRP A 1 203 ? -9.039 0.714 4.074 1 98.5 203 TRP A C 1
ATOM 1579 O O . TRP A 1 203 ? -10.18 0.85 3.627 1 98.5 203 TRP A O 1
ATOM 1589 N N . GLY A 1 204 ? -8.539 1.418 5.086 1 98.62 204 GLY A N 1
ATOM 1590 C CA . GLY A 1 204 ? -9.391 2.373 5.777 1 98.62 204 GLY A CA 1
ATOM 1591 C C . GLY A 1 204 ? -9.875 3.498 4.883 1 98.62 204 GLY A C 1
ATOM 1592 O O . GLY A 1 204 ? -11.047 3.875 4.926 1 98.62 204 GLY A O 1
ATOM 1593 N N . THR A 1 205 ? -8.977 4.02 4.082 1 98.81 205 THR A N 1
ATOM 1594 C CA . THR A 1 205 ? -9.344 5.094 3.166 1 98.81 205 THR A CA 1
ATOM 1595 C C . THR A 1 205 ? -10.445 4.645 2.213 1 98.81 205 THR A C 1
ATOM 1597 O O . THR A 1 205 ? -11.461 5.332 2.062 1 98.81 205 THR A O 1
ATOM 1600 N N . MET A 1 206 ? -10.266 3.48 1.636 1 98.69 206 MET A N 1
ATOM 1601 C CA . MET A 1 206 ? -11.234 2.982 0.667 1 98.69 206 MET A CA 1
ATOM 1602 C C . MET A 1 206 ? -12.562 2.656 1.344 1 98.69 206 MET A C 1
ATOM 1604 O O . MET A 1 206 ? -13.625 2.873 0.766 1 98.69 206 MET A O 1
ATOM 1608 N N . LYS A 1 207 ? -12.516 2.148 2.559 1 98.12 207 LYS A N 1
ATOM 1609 C CA . LYS A 1 207 ? -13.742 1.817 3.279 1 98.12 207 LYS A CA 1
ATOM 1610 C C . LYS A 1 207 ? -14.516 3.078 3.662 1 98.12 207 LYS A C 1
ATOM 1612 O O . LYS A 1 207 ? -15.742 3.102 3.6 1 98.12 207 LYS A O 1
ATOM 1617 N N . TYR A 1 208 ? -13.82 4.141 4.082 1 98.69 208 TYR A N 1
ATOM 1618 C CA . TYR A 1 208 ? -14.484 5.41 4.355 1 98.69 208 TYR A CA 1
ATOM 1619 C C . TYR A 1 208 ? -15.164 5.949 3.102 1 98.69 208 TYR A C 1
ATOM 1621 O O . TYR A 1 208 ? -16.297 6.445 3.166 1 98.69 208 TYR A O 1
ATOM 1629 N N . LEU A 1 209 ? -14.477 5.887 1.966 1 97.75 209 LEU A N 1
ATOM 1630 C CA . LEU A 1 209 ? -15.047 6.371 0.714 1 97.75 209 LEU A CA 1
ATOM 1631 C C . LEU A 1 209 ? -16.281 5.566 0.332 1 97.75 209 LEU A C 1
ATOM 1633 O O . LEU A 1 209 ? -17.297 6.133 -0.094 1 97.75 209 LEU A O 1
ATOM 1637 N N . HIS A 1 210 ? -16.203 4.305 0.514 1 96.62 210 HIS A N 1
ATOM 1638 C CA . HIS A 1 210 ? -17.328 3.43 0.201 1 96.62 210 HIS A CA 1
ATOM 1639 C C . HIS A 1 210 ? -18.516 3.707 1.121 1 96.62 210 HIS A C 1
ATOM 1641 O O . HIS A 1 210 ? -19.656 3.777 0.664 1 96.62 210 HIS A O 1
ATOM 1647 N N . ALA A 1 211 ? -18.234 3.84 2.375 1 96.94 211 ALA A N 1
ATOM 1648 C CA . ALA A 1 211 ? -19.281 4.137 3.344 1 96.94 211 ALA A CA 1
ATOM 1649 C C . ALA A 1 211 ? -19.969 5.457 3.014 1 96.94 211 ALA A C 1
ATOM 1651 O O . ALA A 1 211 ? -21.203 5.566 3.113 1 96.94 211 ALA A O 1
ATOM 1652 N N . ALA A 1 212 ? -19.156 6.402 2.668 1 97.94 212 ALA A N 1
ATOM 1653 C CA . ALA A 1 212 ? -19.703 7.707 2.299 1 97.94 212 ALA A CA 1
ATOM 1654 C C . ALA A 1 212 ? -20.641 7.586 1.102 1 97.94 212 ALA A C 1
ATOM 1656 O O . ALA A 1 212 ? -21.766 8.117 1.123 1 97.94 212 ALA A O 1
ATOM 1657 N N . GLU A 1 213 ? -20.234 6.867 0.104 1 94.5 213 GLU A N 1
ATOM 1658 C CA . GLU A 1 213 ? -20.984 6.715 -1.138 1 94.5 213 GLU A CA 1
ATOM 1659 C C . GLU A 1 213 ? -22.266 5.938 -0.909 1 94.5 213 GLU A C 1
ATOM 1661 O O . GLU A 1 213 ? -23.344 6.359 -1.342 1 94.5 213 GLU A O 1
ATOM 1666 N N . THR A 1 214 ? -22.203 4.859 -0.187 1 94.56 214 THR A N 1
ATOM 1667 C CA . THR A 1 214 ? -23.312 3.932 -0.035 1 94.56 214 THR A CA 1
ATOM 1668 C C . THR A 1 214 ? -24.375 4.508 0.894 1 94.56 214 THR A C 1
ATOM 1670 O O . THR A 1 214 ? -25.562 4.215 0.746 1 94.56 214 THR A O 1
ATOM 1673 N N . ASN A 1 215 ? -23.953 5.402 1.792 1 96.62 215 ASN A N 1
ATOM 1674 C CA . ASN A 1 215 ? -24.875 5.895 2.803 1 96.62 215 ASN A CA 1
ATOM 1675 C C . ASN A 1 215 ? -25.188 7.379 2.607 1 96.62 215 ASN A C 1
ATOM 1677 O O . ASN A 1 215 ? -25.844 7.996 3.445 1 96.62 215 ASN A O 1
ATOM 1681 N N . ASN A 1 216 ? -24.703 7.945 1.538 1 97.25 216 ASN A N 1
ATOM 1682 C CA . ASN A 1 216 ? -24.906 9.359 1.253 1 97.25 216 ASN A CA 1
ATOM 1683 C C . ASN A 1 216 ? -24.391 10.242 2.389 1 97.25 216 ASN A C 1
ATOM 1685 O O . ASN A 1 216 ? -25.125 11.078 2.916 1 97.25 216 ASN A O 1
ATOM 1689 N N . LEU A 1 217 ? -23.188 9.922 2.811 1 98.69 217 LEU A N 1
ATOM 1690 C CA . LEU A 1 217 ? -22.484 10.633 3.873 1 98.69 217 LEU A CA 1
ATOM 1691 C C . LEU A 1 217 ? -21.312 11.43 3.312 1 98.69 217 LEU A C 1
ATOM 1693 O O . LEU A 1 217 ? -20.969 11.281 2.141 1 98.69 217 LEU A O 1
ATOM 1697 N N . PRO A 1 218 ? -20.766 12.359 4.102 1 98.69 218 PRO A N 1
ATOM 1698 C CA . PRO A 1 218 ? -19.672 13.18 3.582 1 98.69 218 PRO A CA 1
ATOM 1699 C C . PRO A 1 218 ? -18.469 12.352 3.148 1 98.69 218 PRO A C 1
ATOM 1701 O O . PRO A 1 218 ? -18.125 11.367 3.805 1 98.69 218 PRO A O 1
ATOM 1704 N N . ARG A 1 219 ? -17.891 12.773 2.1 1 97.81 219 ARG A N 1
ATOM 1705 C CA . ARG A 1 219 ? -16.719 12.125 1.53 1 97.81 219 ARG A CA 1
ATOM 1706 C C . ARG A 1 219 ? -15.43 12.648 2.164 1 97.81 219 ARG A C 1
ATOM 1708 O O . ARG A 1 219 ? -15.266 13.859 2.332 1 97.81 219 ARG A O 1
ATOM 1715 N N . MET A 1 220 ? -14.562 11.742 2.561 1 98.69 220 MET A N 1
ATOM 1716 C CA . MET A 1 220 ? -13.234 12.18 2.994 1 98.69 220 MET A CA 1
ATOM 1717 C C . MET A 1 220 ? -12.477 12.836 1.846 1 98.69 220 MET A C 1
ATOM 1719 O O . MET A 1 220 ? -12.414 12.289 0.746 1 98.69 220 MET A O 1
ATOM 1723 N N . GLN A 1 221 ? -11.836 14.008 2.115 1 98.69 221 GLN A N 1
ATOM 1724 C CA . GLN A 1 221 ? -11.344 14.852 1.025 1 98.69 221 GLN A CA 1
ATOM 1725 C C . GLN A 1 221 ? -9.828 14.773 0.912 1 98.69 221 GLN A C 1
ATOM 1727 O O . GLN A 1 221 ? -9.258 15.148 -0.115 1 98.69 221 GLN A O 1
ATOM 1732 N N . SER A 1 222 ? -9.164 14.289 1.979 1 98.88 222 SER A N 1
ATOM 1733 C CA . SER A 1 222 ? -7.703 14.258 2.029 1 98.88 222 SER A CA 1
ATOM 1734 C C . SER A 1 222 ? -7.207 13.203 3.012 1 98.88 222 SER A C 1
ATOM 1736 O O . SER A 1 222 ? -7.988 12.656 3.797 1 98.88 222 SER A O 1
ATOM 1738 N N . ILE A 1 223 ? -5.965 12.883 2.857 1 98.94 223 ILE A N 1
ATOM 1739 C CA . ILE A 1 223 ? -5.289 12.008 3.812 1 98.94 223 ILE A CA 1
ATOM 1740 C C . ILE A 1 223 ? -3.945 12.617 4.207 1 98.94 223 ILE A C 1
ATOM 1742 O O . ILE A 1 223 ? -3.129 12.945 3.342 1 98.94 223 ILE A O 1
ATOM 1746 N N . GLN A 1 224 ? -3.766 12.852 5.512 1 98.94 224 GLN A N 1
ATOM 1747 C CA . GLN A 1 224 ? -2.525 13.398 6.055 1 98.94 224 GLN A CA 1
ATOM 1748 C C . GLN A 1 224 ? -1.625 12.289 6.594 1 98.94 224 GLN A C 1
ATOM 1750 O O . GLN A 1 224 ? -1.851 11.781 7.691 1 98.94 224 GLN A O 1
ATOM 1755 N N . ASN A 1 225 ? -0.653 11.836 5.801 1 98.88 225 ASN A N 1
ATOM 1756 C CA . ASN A 1 225 ? 0.318 10.812 6.16 1 98.88 225 ASN A CA 1
ATOM 1757 C C . ASN A 1 225 ? 1.748 11.328 6.07 1 98.88 225 ASN A C 1
ATOM 1759 O O . ASN A 1 225 ? 2.004 12.344 5.414 1 98.88 225 ASN A O 1
ATOM 1763 N N . GLU A 1 226 ? 2.662 10.648 6.762 1 98.69 226 GLU A N 1
ATOM 1764 C CA . GLU A 1 226 ? 4.078 10.992 6.66 1 98.69 226 GLU A CA 1
ATOM 1765 C C . GLU A 1 226 ? 4.609 10.742 5.254 1 98.69 226 GLU A C 1
ATOM 1767 O O . GLU A 1 226 ? 4.285 9.719 4.637 1 98.69 226 GLU A O 1
ATOM 1772 N N . TYR A 1 227 ? 5.352 11.68 4.711 1 98.81 227 TYR A N 1
ATOM 1773 C CA . TYR A 1 227 ? 5.973 11.508 3.402 1 98.81 227 TYR A CA 1
ATOM 1774 C C . TYR A 1 227 ? 7.164 12.445 3.232 1 98.81 227 TYR A C 1
ATOM 1776 O O . TYR A 1 227 ? 7.062 13.641 3.502 1 98.81 227 TYR A O 1
ATOM 1784 N N . SER A 1 228 ? 8.273 11.914 2.857 1 98.81 228 SER A N 1
ATOM 1785 C CA . SER A 1 228 ? 9.523 12.633 2.615 1 98.81 228 SER A CA 1
ATOM 1786 C C . SER A 1 228 ? 10.477 11.812 1.762 1 98.81 228 SER A C 1
ATOM 1788 O O . SER A 1 228 ? 10.148 10.695 1.351 1 98.81 228 SER A O 1
ATOM 1790 N N . LEU A 1 229 ? 11.641 12.398 1.507 1 98.81 229 LEU A N 1
ATOM 1791 C CA . LEU A 1 229 ? 12.703 11.672 0.828 1 98.81 229 LEU A CA 1
ATOM 1792 C C . LEU A 1 229 ? 13.102 10.43 1.616 1 98.81 229 LEU A C 1
ATOM 1794 O O . LEU A 1 229 ? 13.57 9.445 1.039 1 98.81 229 LEU A O 1
ATOM 1798 N N . LEU A 1 230 ? 12.82 10.43 2.906 1 98.62 230 LEU A N 1
ATOM 1799 C CA . LEU A 1 230 ? 13.273 9.344 3.762 1 98.62 230 LEU A CA 1
ATOM 1800 C C . LEU A 1 230 ? 12.133 8.367 4.051 1 98.62 230 LEU A C 1
ATOM 1802 O O . LEU A 1 230 ? 12.367 7.27 4.559 1 98.62 230 LEU A O 1
ATOM 1806 N N . TYR A 1 231 ? 10.938 8.734 3.74 1 98.44 231 TYR A N 1
ATOM 1807 C CA . TYR A 1 231 ? 9.766 7.93 4.07 1 98.44 231 TYR A CA 1
ATOM 1808 C C . TYR A 1 231 ? 8.742 7.965 2.943 1 98.44 231 TYR A C 1
ATOM 1810 O O . TYR A 1 231 ? 8.008 8.945 2.795 1 98.44 231 TYR A O 1
ATOM 1818 N N . ARG A 1 232 ? 8.609 6.867 2.205 1 97.38 232 ARG A N 1
ATOM 1819 C CA . ARG A 1 232 ? 7.816 6.883 0.979 1 97.38 232 ARG A CA 1
ATOM 1820 C C . ARG A 1 232 ? 6.793 5.754 0.973 1 97.38 232 ARG A C 1
ATOM 1822 O O . ARG A 1 232 ? 6.465 5.211 -0.085 1 97.38 232 ARG A O 1
ATOM 1829 N N . LEU A 1 233 ? 6.25 5.371 2.182 1 97 233 LEU A N 1
ATOM 1830 C CA . LEU A 1 233 ? 5.32 4.254 2.301 1 97 233 LEU A CA 1
ATOM 1831 C C . LEU A 1 233 ? 3.98 4.594 1.651 1 97 233 LEU A C 1
ATOM 1833 O O . LEU A 1 233 ? 3.152 3.709 1.43 1 97 233 LEU A O 1
ATOM 1837 N N . HIS A 1 234 ? 3.789 5.898 1.345 1 98.12 234 HIS A N 1
ATOM 1838 C CA . HIS A 1 234 ? 2.592 6.281 0.607 1 98.12 234 HIS A CA 1
ATOM 1839 C C . HIS A 1 234 ? 2.611 5.715 -0.809 1 98.12 234 HIS A C 1
ATOM 1841 O O . HIS A 1 234 ? 1.561 5.57 -1.438 1 98.12 234 HIS A O 1
ATOM 1847 N N . GLU A 1 235 ? 3.787 5.367 -1.312 1 96.75 235 GLU A N 1
ATOM 1848 C CA . GLU A 1 235 ? 3.994 4.719 -2.604 1 96.75 235 GLU A CA 1
ATOM 1849 C C . GLU A 1 235 ? 4.09 3.203 -2.451 1 96.75 235 GLU A C 1
ATOM 1851 O O . GLU A 1 235 ? 4.754 2.707 -1.538 1 96.75 235 GLU A O 1
ATOM 1856 N N . PRO A 1 236 ? 3.426 2.396 -3.352 1 96.94 236 PRO A N 1
ATOM 1857 C CA . PRO A 1 236 ? 2.68 2.857 -4.527 1 96.94 236 PRO A CA 1
ATOM 1858 C C . PRO A 1 236 ? 1.169 2.852 -4.305 1 96.94 236 PRO A C 1
ATOM 1860 O O . PRO A 1 236 ? 0.432 3.518 -5.035 1 96.94 236 PRO A O 1
ATOM 1863 N N . ASP A 1 237 ? 0.726 2.109 -3.281 1 98.31 237 ASP A N 1
ATOM 1864 C CA . ASP A 1 237 ? -0.696 1.787 -3.217 1 98.31 237 ASP A CA 1
ATOM 1865 C C . ASP A 1 237 ? -1.521 3.016 -2.84 1 98.31 237 ASP A C 1
ATOM 1867 O O . ASP A 1 237 ? -2.502 3.342 -3.512 1 98.31 237 ASP A O 1
ATOM 1871 N N . LEU A 1 238 ? -1.087 3.748 -1.835 1 98.62 238 LEU A N 1
ATOM 1872 C CA . LEU A 1 238 ? -1.857 4.91 -1.407 1 98.62 238 LEU A CA 1
ATOM 1873 C C . LEU A 1 238 ? -1.739 6.043 -2.42 1 98.62 238 LEU A C 1
ATOM 1875 O O . LEU A 1 238 ? -2.668 6.84 -2.58 1 98.62 238 LEU A O 1
ATOM 1879 N N . MET A 1 239 ? -0.608 6.059 -3.115 1 98.06 239 MET A N 1
ATOM 1880 C CA . MET A 1 239 ? -0.461 7.051 -4.176 1 98.06 239 MET A CA 1
ATOM 1881 C C . MET A 1 239 ? -1.524 6.859 -5.25 1 98.06 239 MET A C 1
ATOM 1883 O O . MET A 1 239 ? -2.131 7.828 -5.707 1 98.06 239 MET A O 1
ATOM 1887 N N . GLU A 1 240 ? -1.721 5.609 -5.629 1 97.81 240 GLU A N 1
ATOM 1888 C CA . GLU A 1 240 ? -2.754 5.336 -6.625 1 97.81 240 GLU A CA 1
ATOM 1889 C C . GLU A 1 240 ? -4.133 5.75 -6.117 1 97.81 240 GLU A C 1
ATOM 1891 O O . GLU A 1 240 ? -4.906 6.375 -6.848 1 97.81 240 GLU A O 1
ATOM 1896 N N . ILE A 1 241 ? -4.406 5.465 -4.891 1 98.19 241 ILE A N 1
ATOM 1897 C CA . ILE A 1 241 ? -5.688 5.809 -4.289 1 98.19 241 ILE A CA 1
ATOM 1898 C C . ILE A 1 241 ? -5.848 7.328 -4.242 1 98.19 241 ILE A C 1
ATOM 1900 O O . ILE A 1 241 ? -6.906 7.855 -4.59 1 98.19 241 ILE A O 1
ATOM 1904 N N . SER A 1 242 ? -4.785 8.016 -3.828 1 98.19 242 SER A N 1
ATOM 1905 C CA . SER A 1 242 ? -4.84 9.469 -3.738 1 98.19 242 SER A CA 1
ATOM 1906 C C . SER A 1 242 ? -5.172 10.094 -5.09 1 98.19 242 SER A C 1
ATOM 1908 O O . SER A 1 242 ? -6 11.008 -5.172 1 98.19 242 SER A O 1
ATOM 1910 N N . ILE A 1 243 ? -4.586 9.586 -6.129 1 97 243 ILE A N 1
ATOM 1911 C CA . ILE A 1 243 ? -4.773 10.156 -7.457 1 97 243 ILE A CA 1
ATOM 1912 C C . ILE A 1 243 ? -6.152 9.773 -7.996 1 97 243 ILE A C 1
ATOM 1914 O O . ILE A 1 243 ? -6.93 10.641 -8.406 1 97 243 ILE A O 1
ATOM 1918 N N . ARG A 1 244 ? -6.48 8.531 -7.918 1 96.19 244 ARG A N 1
ATOM 1919 C CA . ARG A 1 244 ? -7.695 8.031 -8.555 1 96.19 244 ARG A CA 1
ATOM 1920 C C . ARG A 1 244 ? -8.938 8.523 -7.816 1 96.19 244 ARG A C 1
ATOM 1922 O O . ARG A 1 244 ? -9.969 8.789 -8.438 1 96.19 244 ARG A O 1
ATOM 1929 N N . GLU A 1 245 ? -8.805 8.594 -6.48 1 96.56 245 GLU A N 1
ATOM 1930 C CA . GLU A 1 245 ? -9.977 8.945 -5.68 1 96.56 245 GLU A CA 1
ATOM 1931 C C . GLU A 1 245 ? -9.977 10.422 -5.312 1 96.56 245 GLU A C 1
ATOM 1933 O O . GLU A 1 245 ? -10.898 10.906 -4.648 1 96.56 245 GLU A O 1
ATOM 1938 N N . LYS A 1 246 ? -8.961 11.18 -5.691 1 95.81 246 LYS A N 1
ATOM 1939 C CA . LYS A 1 246 ? -8.812 12.594 -5.367 1 95.81 246 LYS A CA 1
ATOM 1940 C C . LYS A 1 246 ? -8.844 12.82 -3.859 1 95.81 246 LYS A C 1
ATOM 1942 O O . LYS A 1 246 ? -9.531 13.719 -3.375 1 95.81 246 LYS A O 1
ATOM 1947 N N . VAL A 1 247 ? -8.297 11.922 -3.174 1 98.12 247 VAL A N 1
ATOM 1948 C CA . VAL A 1 247 ? -7.973 12.07 -1.759 1 98.12 247 VAL A CA 1
ATOM 1949 C C . VAL A 1 247 ? -6.484 12.375 -1.597 1 98.12 247 VAL A C 1
ATOM 1951 O O . VAL A 1 247 ? -5.691 11.484 -1.308 1 98.12 247 VAL A O 1
ATOM 1954 N N . GLY A 1 248 ? -6.164 13.633 -1.875 1 98.12 248 GLY A N 1
ATOM 1955 C CA . GLY A 1 248 ? -4.77 14.039 -1.985 1 98.12 248 GLY A CA 1
ATOM 1956 C C . GLY A 1 248 ? -4.023 13.961 -0.668 1 98.12 248 GLY A C 1
ATOM 1957 O O . GLY A 1 248 ? -4.621 14.102 0.401 1 98.12 248 GLY A O 1
ATOM 1958 N N . LEU A 1 249 ? -2.715 13.805 -0.756 1 98.94 249 LEU A N 1
ATOM 1959 C CA . LEU A 1 249 ? -1.85 13.695 0.413 1 98.94 249 LEU A CA 1
ATOM 1960 C C . LEU A 1 249 ? -1.505 15.07 0.97 1 98.94 249 LEU A C 1
ATOM 1962 O O . LEU A 1 249 ? -1.104 15.969 0.222 1 98.94 249 LEU A O 1
ATOM 1966 N N . LEU A 1 250 ? -1.823 15.258 2.232 1 98.94 250 LEU A N 1
ATOM 1967 C CA . LEU A 1 250 ? -1.192 16.297 3.039 1 98.94 250 LEU A CA 1
ATOM 1968 C C . LEU A 1 250 ? 0.019 15.75 3.783 1 98.94 250 LEU A C 1
ATOM 1970 O O . LEU A 1 250 ? -0.129 15.094 4.816 1 98.94 250 LEU A O 1
ATOM 1974 N N . ALA A 1 251 ? 1.179 15.984 3.223 1 98.94 251 ALA A N 1
ATOM 1975 C CA . ALA A 1 251 ? 2.398 15.312 3.66 1 98.94 251 ALA A CA 1
ATOM 1976 C C . ALA A 1 251 ? 2.963 15.961 4.922 1 98.94 251 ALA A C 1
ATOM 1978 O O . ALA A 1 251 ? 3.432 17.094 4.883 1 98.94 251 ALA A O 1
ATOM 1979 N N . TRP A 1 252 ? 2.883 15.203 6 1 98.75 252 TRP A N 1
ATOM 1980 C CA . TRP A 1 252 ? 3.527 15.758 7.188 1 98.75 252 TRP A CA 1
ATOM 1981 C C . TRP A 1 252 ? 4.953 15.242 7.324 1 98.75 252 TRP A C 1
ATOM 1983 O O . TRP A 1 252 ? 5.289 14.18 6.797 1 98.75 252 TRP A O 1
ATOM 1993 N N . SER A 1 253 ? 5.863 16.078 7.891 1 98.12 253 SER A N 1
ATOM 1994 C CA . SER A 1 253 ? 7.281 15.844 8.141 1 98.12 253 SER A CA 1
ATOM 1995 C C . SER A 1 253 ? 8.055 15.711 6.832 1 98.12 253 SER A C 1
ATOM 1997 O O . SER A 1 253 ? 8.82 14.758 6.648 1 98.12 253 SER A O 1
ATOM 1999 N N . PRO A 1 254 ? 7.895 16.656 5.973 1 98.81 254 PRO A N 1
ATOM 2000 C CA . PRO A 1 254 ? 8.641 16.594 4.711 1 98.81 254 PRO A CA 1
ATOM 2001 C C . PRO A 1 254 ? 10.148 16.672 4.914 1 98.81 254 PRO A C 1
ATOM 2003 O O . PRO A 1 254 ? 10.914 16.312 4.02 1 98.81 254 PRO A O 1
ATOM 2006 N N . LEU A 1 255 ? 10.602 17.172 6.094 1 98.62 255 LEU A N 1
ATOM 2007 C CA . LEU A 1 255 ? 12.023 17.25 6.402 1 98.62 255 LEU A CA 1
ATOM 2008 C C . LEU A 1 255 ? 12.422 16.188 7.422 1 98.62 255 LEU A C 1
ATOM 2010 O O . LEU A 1 255 ? 13.531 16.219 7.957 1 98.62 255 LEU A O 1
ATOM 2014 N N . ALA A 1 256 ? 11.547 15.32 7.742 1 97.69 256 ALA A N 1
ATOM 2015 C CA . ALA A 1 256 ? 11.797 14.242 8.703 1 97.69 256 ALA A CA 1
ATOM 2016 C C . ALA A 1 256 ? 12.312 14.797 10.023 1 97.69 256 ALA A C 1
ATOM 2018 O O . ALA A 1 256 ? 13.359 14.375 10.516 1 97.69 256 ALA A O 1
ATOM 2019 N N . SER A 1 257 ? 11.555 15.75 10.531 1 95.06 257 SER A N 1
ATOM 2020 C CA . SER A 1 257 ? 11.859 16.391 11.805 1 95.06 257 SER A CA 1
ATOM 2021 C C . SER A 1 257 ? 13.219 17.078 11.766 1 95.06 257 SER A C 1
ATOM 2023 O O . SER A 1 257 ? 13.961 17.047 12.75 1 95.06 257 SER A O 1
ATOM 2025 N N . GLY A 1 258 ? 13.602 17.5 10.664 1 96.25 258 GLY A N 1
ATOM 2026 C CA . GLY A 1 258 ? 14.82 18.281 10.508 1 96.25 258 GLY A CA 1
ATOM 2027 C C . GLY A 1 258 ? 16.016 17.438 10.109 1 96.25 258 GLY A C 1
ATOM 2028 O O . GLY A 1 258 ? 17.078 17.969 9.758 1 96.25 258 GLY A O 1
ATOM 2029 N N . MET A 1 259 ? 15.875 16.188 10.078 1 97.12 259 MET A N 1
ATOM 2030 C CA . MET A 1 259 ? 16.984 15.305 9.766 1 97.12 259 MET A CA 1
ATOM 2031 C C . MET A 1 259 ? 17.531 15.57 8.367 1 97.12 259 MET A C 1
ATOM 2033 O O . MET A 1 259 ? 18.75 15.539 8.148 1 97.12 259 MET A O 1
ATOM 2037 N N . LEU A 1 260 ? 16.734 15.898 7.41 1 98.5 260 LEU A N 1
ATOM 2038 C CA . LEU A 1 260 ? 17.094 16.062 6.008 1 98.5 260 LEU A CA 1
ATOM 2039 C C . LEU A 1 260 ? 17.938 17.312 5.809 1 98.5 260 LEU A C 1
ATOM 2041 O O . LEU A 1 260 ? 18.562 17.484 4.762 1 98.5 260 LEU A O 1
ATOM 2045 N N . THR A 1 261 ? 17.984 18.172 6.816 1 97.88 261 THR A N 1
ATOM 2046 C CA . THR A 1 261 ? 18.812 19.375 6.719 1 97.88 261 THR A CA 1
ATOM 2047 C C . THR A 1 261 ? 20.266 19.062 7.02 1 97.88 261 THR A C 1
ATOM 2049 O O . THR A 1 261 ? 21.156 19.906 6.797 1 97.88 261 THR A O 1
ATOM 2052 N N . GLY A 1 262 ? 20.516 17.922 7.609 1 97.38 262 GLY A N 1
ATOM 2053 C CA . GLY A 1 262 ? 21.875 17.531 7.965 1 97.38 262 GLY A CA 1
ATOM 2054 C C . GLY A 1 262 ? 22.281 18 9.352 1 97.38 262 GLY A C 1
ATOM 2055 O O . GLY A 1 262 ? 23.391 17.734 9.797 1 97.38 262 GLY A O 1
ATOM 2056 N N . LYS A 1 263 ? 21.406 18.562 10.078 1 96.12 263 LYS A N 1
ATOM 2057 C CA . LYS A 1 263 ? 21.797 19.219 11.32 1 96.12 263 LYS A CA 1
ATOM 2058 C C . LYS A 1 263 ? 22.156 18.203 12.391 1 96.12 263 LYS A C 1
ATOM 2060 O O . LYS A 1 263 ? 22.797 18.531 13.391 1 96.12 263 LYS A O 1
ATOM 2065 N N . TYR A 1 264 ? 21.766 16.969 12.172 1 95.94 264 TYR A N 1
ATOM 2066 C CA . TYR A 1 264 ? 22.047 15.938 13.172 1 95.94 264 TYR A CA 1
ATOM 2067 C C . TYR A 1 264 ? 23.188 15.047 12.734 1 95.94 264 TYR A C 1
ATOM 2069 O O . TYR A 1 264 ? 23.453 14.016 13.359 1 95.94 264 TYR A O 1
ATOM 2077 N N . ALA A 1 265 ? 23.875 15.375 11.672 1 94.25 265 ALA A N 1
ATOM 2078 C CA . ALA A 1 265 ? 24.984 14.586 11.141 1 94.25 265 ALA A CA 1
ATOM 2079 C C . ALA A 1 265 ? 26.062 14.359 12.195 1 94.25 265 ALA A C 1
ATOM 2081 O O . ALA A 1 265 ? 26.328 15.234 13.016 1 94.25 265 ALA A O 1
ATOM 2082 N N . GLY A 1 266 ? 26.625 13.156 12.164 1 92.62 266 GLY A N 1
ATOM 2083 C CA . GLY A 1 266 ? 27.703 12.828 13.07 1 92.62 266 GLY A CA 1
ATOM 2084 C C . GLY A 1 266 ? 27.281 12.75 14.523 1 92.62 266 GLY A C 1
ATOM 2085 O O . GLY A 1 266 ? 28.094 12.945 15.43 1 92.62 266 GLY A O 1
ATOM 2086 N N . GLY A 1 267 ? 25.984 12.672 14.719 1 91.19 267 GLY A N 1
ATOM 2087 C CA . GLY A 1 267 ? 25.484 12.562 16.078 1 91.19 267 GLY A CA 1
ATOM 2088 C C . GLY A 1 267 ? 25.203 13.914 16.719 1 91.19 267 GLY A C 1
ATOM 2089 O O . GLY A 1 267 ? 24.844 13.984 17.891 1 91.19 267 GLY A O 1
ATOM 2090 N N . ALA A 1 268 ? 25.266 14.969 15.961 1 94.31 268 ALA A N 1
ATOM 2091 C CA . ALA A 1 268 ? 25.031 16.312 16.484 1 94.31 268 ALA A CA 1
ATOM 2092 C C . ALA A 1 268 ? 23.609 16.453 17.016 1 94.31 268 ALA A C 1
ATOM 2094 O O . ALA A 1 268 ? 22.688 15.789 16.547 1 94.31 268 ALA A O 1
ATOM 2095 N N . ARG A 1 269 ? 23.438 17.312 18 1 94.31 269 ARG A N 1
ATOM 2096 C CA . ARG A 1 269 ? 22.172 17.672 18.625 1 94.31 269 ARG A CA 1
ATOM 2097 C C . ARG A 1 269 ? 22.125 19.172 18.953 1 94.31 269 ARG A C 1
ATOM 2099 O O . ARG A 1 269 ? 22.219 19.562 20.109 1 94.31 269 ARG A O 1
ATOM 2106 N N . PRO A 1 270 ? 21.906 19.875 17.891 1 93.81 270 PRO A N 1
ATOM 2107 C CA . PRO A 1 270 ? 21.938 21.328 18.109 1 93.81 270 PRO A CA 1
ATOM 2108 C C . PRO A 1 270 ? 20.938 21.766 19.172 1 93.81 270 PRO A C 1
ATOM 2110 O O . PRO A 1 270 ? 19.828 21.234 19.25 1 93.81 270 PRO A O 1
ATOM 2113 N N . THR A 1 271 ? 21.328 22.797 19.875 1 92.06 271 THR A N 1
ATOM 2114 C CA . THR A 1 271 ? 20.484 23.328 20.953 1 92.06 271 THR A CA 1
ATOM 2115 C C . THR A 1 271 ? 19.141 23.781 20.422 1 92.06 271 THR A C 1
ATOM 2117 O O . THR A 1 271 ? 19.062 24.453 19.391 1 92.06 271 THR A O 1
ATOM 2120 N N . GLY A 1 272 ? 18.125 23.297 21.078 1 89.81 272 GLY A N 1
ATOM 2121 C CA . GLY A 1 272 ? 16.797 23.766 20.75 1 89.81 272 GLY A CA 1
ATOM 2122 C C . GLY A 1 272 ? 16.109 22.922 19.688 1 89.81 272 GLY A C 1
ATOM 2123 O O . GLY A 1 272 ? 14.93 23.125 19.391 1 89.81 272 GLY A O 1
ATOM 2124 N N . SER A 1 273 ? 16.859 21.984 19.141 1 90.56 273 SER A N 1
ATOM 2125 C CA . SER A 1 273 ? 16.281 21.172 18.078 1 90.56 273 SER A CA 1
ATOM 2126 C C . SER A 1 273 ? 15.312 20.125 18.641 1 90.56 273 SER A C 1
ATOM 2128 O O . SER A 1 273 ? 15.367 19.812 19.828 1 90.56 273 SER A O 1
ATOM 2130 N N . ARG A 1 274 ? 14.508 19.656 17.797 1 89.75 274 ARG A N 1
ATOM 2131 C CA . ARG A 1 274 ? 13.484 18.688 18.172 1 89.75 274 ARG A CA 1
ATOM 2132 C C . ARG A 1 274 ? 14.117 17.453 18.812 1 89.75 274 ARG A C 1
ATOM 2134 O O . ARG A 1 274 ? 13.648 16.969 19.844 1 89.75 274 ARG A O 1
ATOM 2141 N N . TRP A 1 275 ? 15.18 16.906 18.156 1 91.31 275 TRP A N 1
ATOM 2142 C CA . TRP A 1 275 ? 15.781 15.656 18.641 1 91.31 275 TRP A CA 1
ATOM 2143 C C . TRP A 1 275 ? 16.516 15.891 19.953 1 91.31 275 TRP A C 1
ATOM 2145 O O . TRP A 1 275 ? 16.781 14.945 20.703 1 91.31 275 TRP A O 1
ATOM 2155 N N . THR A 1 276 ? 16.859 17.141 20.219 1 90 276 THR A N 1
ATOM 2156 C CA . THR A 1 276 ? 17.547 17.469 21.453 1 90 276 THR A CA 1
ATOM 2157 C C . THR A 1 276 ? 16.547 17.594 22.609 1 90 276 THR A C 1
ATOM 2159 O O . THR A 1 276 ? 16.812 17.156 23.719 1 90 276 THR A O 1
ATOM 2162 N N . LEU A 1 277 ? 15.422 18.156 22.344 1 87.56 277 LEU A N 1
ATOM 2163 C CA . LEU A 1 277 ? 14.43 18.453 23.375 1 87.56 277 LEU A CA 1
ATOM 2164 C C . LEU A 1 277 ? 13.648 17.188 23.75 1 87.56 277 LEU A C 1
ATOM 2166 O O . LEU A 1 277 ? 13.039 17.141 24.812 1 87.56 277 LEU A O 1
ATOM 2170 N N . SER A 1 278 ? 13.625 16.281 22.875 1 79.12 278 SER A N 1
ATOM 2171 C CA . SER A 1 278 ? 12.891 15.055 23.156 1 79.12 278 SER A CA 1
ATOM 2172 C C . SER A 1 278 ? 13.836 13.906 23.5 1 79.12 278 SER A C 1
ATOM 2174 O O . SER A 1 278 ? 14.828 13.68 22.812 1 79.12 278 SER A O 1
ATOM 2176 N N . SER A 1 279 ? 13.539 13.266 24.578 1 69.81 279 SER A N 1
ATOM 2177 C CA . SER A 1 279 ? 14.328 12.109 25 1 69.81 279 SER A CA 1
ATOM 2178 C C . SER A 1 279 ? 13.719 10.805 24.484 1 69.81 279 SER A C 1
ATOM 2180 O O . SER A 1 279 ? 14.281 9.727 24.688 1 69.81 279 SER A O 1
ATOM 2182 N N . ARG A 1 280 ? 12.711 11 23.75 1 71.12 280 ARG A N 1
ATOM 2183 C CA . ARG A 1 280 ? 11.984 9.82 23.297 1 71.12 280 ARG A CA 1
ATOM 2184 C C . ARG A 1 280 ? 12.742 9.109 22.172 1 71.12 280 ARG A C 1
ATOM 2186 O O . ARG A 1 280 ? 13.586 9.719 21.516 1 71.12 280 ARG A O 1
ATOM 2193 N N . PHE A 1 281 ? 12.484 7.84 22.172 1 75.94 281 PHE A N 1
ATOM 2194 C CA . PHE A 1 281 ? 13.008 7.031 21.062 1 75.94 281 PHE A CA 1
ATOM 2195 C C . PHE A 1 281 ? 12.609 7.625 19.719 1 75.94 281 PHE A C 1
ATOM 2197 O O . PHE A 1 281 ? 11.453 7.988 19.516 1 75.94 281 PHE A O 1
ATOM 2204 N N . ASN A 1 282 ? 13.617 7.789 18.906 1 89.62 282 ASN A N 1
ATOM 2205 C CA . ASN A 1 282 ? 13.414 8.32 17.562 1 89.62 282 ASN A CA 1
ATOM 2206 C C . ASN A 1 282 ? 13.602 7.25 16.5 1 89.62 282 ASN A C 1
ATOM 2208 O O . ASN A 1 282 ? 14.734 6.891 16.156 1 89.62 282 ASN A O 1
ATOM 2212 N N . GLN A 1 283 ? 12.523 6.816 15.977 1 92.12 283 GLN A N 1
ATOM 2213 C CA . GLN A 1 283 ? 12.555 5.727 15 1 92.12 283 GLN A CA 1
ATOM 2214 C C . GLN A 1 283 ? 13.289 6.145 13.734 1 92.12 283 GLN A C 1
ATOM 2216 O O . GLN A 1 283 ? 13.672 5.297 12.922 1 92.12 283 GLN A O 1
ATOM 2221 N N . ARG A 1 284 ? 13.492 7.441 13.531 1 95.69 284 ARG A N 1
ATOM 2222 C CA . ARG A 1 284 ? 14.148 7.941 12.32 1 95.69 284 ARG A CA 1
ATOM 2223 C C . ARG A 1 284 ? 15.664 7.836 12.43 1 95.69 284 ARG A C 1
ATOM 2225 O O . ARG A 1 284 ? 16.375 7.891 11.422 1 95.69 284 ARG A O 1
ATOM 2232 N N . ASP A 1 285 ? 16.094 7.75 13.68 1 95.44 285 ASP A N 1
ATOM 2233 C CA . ASP A 1 285 ? 17.531 7.805 13.945 1 95.44 285 ASP A CA 1
ATOM 2234 C C . ASP A 1 285 ? 18.188 6.445 13.719 1 95.44 285 ASP A C 1
ATOM 2236 O O . ASP A 1 285 ? 18.469 5.719 14.672 1 95.44 285 ASP A O 1
ATOM 2240 N N . THR A 1 286 ? 18.484 6.098 12.516 1 95.69 286 THR A N 1
ATOM 2241 C CA . THR A 1 286 ? 19.141 4.852 12.117 1 95.69 286 THR A CA 1
ATOM 2242 C C . THR A 1 286 ? 20.375 5.129 11.281 1 95.69 286 THR A C 1
ATOM 2244 O O . THR A 1 286 ? 20.484 6.188 10.656 1 95.69 286 THR A O 1
ATOM 2247 N N . PRO A 1 287 ? 21.312 4.195 11.258 1 95.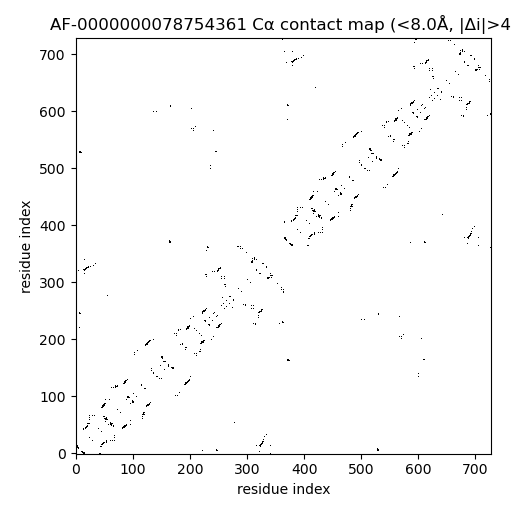81 287 PRO A N 1
ATOM 2248 C CA . PRO A 1 287 ? 22.484 4.363 10.391 1 95.81 287 PRO A CA 1
ATOM 2249 C C . PRO A 1 287 ? 22.109 4.535 8.922 1 95.81 287 PRO A C 1
ATOM 2251 O O . PRO A 1 287 ? 22.719 5.348 8.219 1 95.81 287 PRO A O 1
ATOM 2254 N N . GLN A 1 288 ? 21.125 3.875 8.453 1 96.75 288 GLN A N 1
ATOM 2255 C CA . GLN A 1 288 ? 20.688 3.955 7.059 1 96.75 288 GLN A CA 1
ATOM 2256 C C . GLN A 1 288 ? 20.141 5.34 6.734 1 96.75 288 GLN A C 1
ATOM 2258 O O . GLN A 1 288 ? 20.391 5.879 5.656 1 96.75 288 GLN A O 1
ATOM 2263 N N . ALA A 1 289 ? 19.375 5.879 7.68 1 97.94 289 ALA A N 1
ATOM 2264 C CA . ALA A 1 289 ? 18.812 7.211 7.469 1 97.94 289 ALA A CA 1
ATOM 2265 C C . ALA A 1 289 ? 19.906 8.266 7.387 1 97.94 289 ALA A C 1
ATOM 2267 O O . ALA A 1 289 ? 19.859 9.148 6.531 1 97.94 289 ALA A O 1
ATOM 2268 N N . HIS A 1 290 ? 20.875 8.156 8.266 1 97.94 290 HIS A N 1
ATOM 2269 C CA . HIS A 1 290 ? 21.984 9.102 8.219 1 97.94 290 HIS A CA 1
ATOM 2270 C C . HIS A 1 290 ? 22.75 8.984 6.91 1 97.94 290 HIS A C 1
ATOM 2272 O O . HIS A 1 290 ? 23.141 10 6.32 1 97.94 290 HIS A O 1
ATOM 2278 N N . ALA A 1 291 ? 22.938 7.781 6.465 1 98.12 291 ALA A N 1
ATOM 2279 C CA . ALA A 1 291 ? 23.625 7.562 5.199 1 98.12 291 ALA A CA 1
ATOM 2280 C C . ALA A 1 291 ? 22.844 8.164 4.035 1 98.12 291 ALA A C 1
ATOM 2282 O O . ALA A 1 291 ? 23.422 8.789 3.145 1 98.12 291 ALA A O 1
ATOM 2283 N N . ALA A 1 292 ? 21.578 7.996 4.016 1 98.62 292 ALA A N 1
ATOM 2284 C CA . ALA A 1 292 ? 20.734 8.578 2.98 1 98.62 292 ALA A CA 1
ATOM 2285 C C . ALA A 1 292 ? 20.812 10.102 3 1 98.62 292 ALA A C 1
ATOM 2287 O O . ALA A 1 292 ? 20.938 10.742 1.95 1 98.62 292 ALA A O 1
ATOM 2288 N N . VAL A 1 293 ? 20.766 10.656 4.18 1 98.75 293 VAL A N 1
ATOM 2289 C CA . VAL A 1 293 ? 20.828 12.109 4.324 1 98.75 293 VAL A CA 1
ATOM 2290 C C . VAL A 1 293 ? 22.141 12.633 3.76 1 98.75 293 VAL A C 1
ATOM 2292 O O . VAL A 1 293 ? 22.172 13.625 3.035 1 98.75 293 VAL A O 1
ATOM 2295 N N . ASP A 1 294 ? 23.234 11.922 4.082 1 98.62 294 ASP A N 1
ATOM 2296 C CA . ASP A 1 294 ? 24.531 12.312 3.549 1 98.62 294 ASP A CA 1
ATOM 2297 C C . ASP A 1 294 ? 24.516 12.352 2.021 1 98.62 294 ASP A C 1
ATOM 2299 O O . ASP A 1 294 ? 25.047 13.273 1.411 1 98.62 294 ASP A O 1
ATOM 2303 N N . ARG A 1 295 ? 23.875 11.383 1.441 1 98.75 295 ARG A N 1
ATOM 2304 C CA . ARG A 1 295 ? 23.781 11.32 -0.014 1 98.75 295 ARG A CA 1
ATOM 2305 C C . ARG A 1 295 ? 22.922 12.453 -0.56 1 98.75 295 ARG A C 1
ATOM 2307 O O . ARG A 1 295 ? 23.234 13.047 -1.59 1 98.75 295 ARG A O 1
ATOM 2314 N N . TYR A 1 296 ? 21.812 12.781 0.067 1 98.81 296 TYR A N 1
ATOM 2315 C CA . TYR A 1 296 ? 20.938 13.867 -0.378 1 98.81 296 TYR A CA 1
ATOM 2316 C C . TYR A 1 296 ? 21.641 15.219 -0.225 1 98.81 296 TYR A C 1
ATOM 2318 O O . TYR A 1 296 ? 21.484 16.109 -1.067 1 98.81 296 TYR A O 1
ATOM 2326 N N . LEU A 1 297 ? 22.438 15.375 0.869 1 98.69 297 LEU A N 1
ATOM 2327 C CA . LEU A 1 297 ? 23.25 16.578 1.045 1 98.69 297 LEU A CA 1
ATOM 2328 C C . LEU A 1 297 ? 24.234 16.734 -0.106 1 98.69 297 LEU A C 1
ATOM 2330 O O . LEU A 1 297 ? 24.422 17.844 -0.612 1 98.69 297 LEU A O 1
ATOM 2334 N N . ALA A 1 298 ? 24.828 15.664 -0.509 1 98.75 298 ALA A N 1
ATOM 2335 C CA . ALA A 1 298 ? 25.781 15.688 -1.616 1 98.75 298 ALA A CA 1
ATOM 2336 C C . ALA A 1 298 ? 25.094 16.109 -2.918 1 98.75 298 ALA A C 1
ATOM 2338 O O . ALA A 1 298 ? 25.656 16.875 -3.703 1 98.75 298 ALA A O 1
ATOM 2339 N N . VAL A 1 299 ? 23.859 15.602 -3.182 1 98.81 299 VAL A N 1
ATOM 2340 C CA . VAL A 1 299 ? 23.109 15.977 -4.367 1 98.81 299 VAL A CA 1
ATOM 2341 C C . VAL A 1 299 ? 22.828 17.484 -4.348 1 98.81 299 VAL A C 1
ATOM 2343 O O . VAL A 1 299 ? 23.078 18.172 -5.34 1 98.81 299 VAL A O 1
ATOM 2346 N N . ALA A 1 300 ? 22.312 17.969 -3.23 1 98.75 300 ALA A N 1
ATOM 2347 C CA . ALA A 1 300 ? 22 19.391 -3.102 1 98.75 300 ALA A CA 1
ATOM 2348 C C . ALA A 1 300 ? 23.234 20.25 -3.342 1 98.75 300 ALA A C 1
ATOM 2350 O O . ALA A 1 300 ? 23.172 21.266 -4.043 1 98.75 300 ALA A O 1
ATOM 2351 N N . LYS A 1 301 ? 24.328 19.859 -2.803 1 98.5 301 LYS A N 1
ATOM 2352 C CA . LYS A 1 301 ? 25.594 20.578 -2.961 1 98.5 301 LYS A CA 1
ATOM 2353 C C . LYS A 1 301 ? 26.031 20.594 -4.422 1 98.5 301 LYS A C 1
ATOM 2355 O O . LYS A 1 301 ? 26.422 21.641 -4.945 1 98.5 301 LYS A O 1
ATOM 2360 N N . LYS A 1 302 ? 25.953 19.5 -5.008 1 98.56 302 LYS A N 1
ATOM 2361 C CA . LYS A 1 302 ? 26.375 19.359 -6.398 1 98.56 302 LYS A CA 1
ATOM 2362 C C . LYS A 1 302 ? 25.641 20.344 -7.301 1 98.56 302 LYS A C 1
ATOM 2364 O O . LYS A 1 302 ? 26.219 20.875 -8.242 1 98.56 302 LYS A O 1
ATOM 2369 N N . TYR A 1 303 ? 24.438 20.594 -7.016 1 98.38 303 TYR A N 1
ATOM 2370 C CA . TYR A 1 303 ? 23.625 21.422 -7.898 1 98.38 303 TYR A CA 1
ATOM 2371 C C . TYR A 1 303 ? 23.359 22.797 -7.285 1 98.38 303 TYR A C 1
ATOM 2373 O O . TYR A 1 303 ? 22.547 23.562 -7.797 1 98.38 303 TYR A O 1
ATOM 2381 N N . ASN A 1 304 ? 23.922 23.078 -6.164 1 98.06 304 ASN A N 1
ATOM 2382 C CA . ASN A 1 304 ? 23.859 24.359 -5.469 1 98.06 304 ASN A CA 1
ATOM 2383 C C . ASN A 1 304 ? 22.422 24.734 -5.094 1 98.06 304 ASN A C 1
ATOM 2385 O O . ASN A 1 304 ? 21.953 25.828 -5.402 1 98.06 304 ASN A O 1
ATOM 2389 N N . ILE A 1 305 ? 21.766 23.797 -4.48 1 98.12 305 ILE A N 1
ATOM 2390 C CA . ILE A 1 305 ? 20.406 24 -4.004 1 98.12 305 ILE A CA 1
ATOM 2391 C C . ILE A 1 305 ? 20.344 23.781 -2.492 1 98.12 305 ILE A C 1
ATOM 2393 O O . ILE A 1 305 ? 21.109 22.984 -1.941 1 98.12 305 ILE A O 1
ATOM 2397 N N . ASP A 1 306 ? 19.516 24.578 -1.854 1 98.25 306 ASP A N 1
ATOM 2398 C CA . ASP A 1 306 ? 19.281 24.344 -0.431 1 98.25 306 ASP A CA 1
ATOM 2399 C C . ASP A 1 306 ? 18.641 22.984 -0.193 1 98.25 306 ASP A C 1
ATOM 2401 O O . ASP A 1 306 ? 17.625 22.656 -0.819 1 98.25 306 ASP A O 1
ATOM 2405 N N . VAL A 1 307 ? 19.188 22.219 0.704 1 98.38 307 VAL A N 1
ATOM 2406 C CA . VAL A 1 307 ? 18.766 20.828 0.85 1 98.38 307 VAL A CA 1
ATOM 2407 C C . VAL A 1 307 ? 17.344 20.781 1.419 1 98.38 307 VAL A C 1
ATOM 2409 O O . VAL A 1 307 ? 16.562 19.891 1.073 1 98.38 307 VAL A O 1
ATOM 2412 N N . ALA A 1 308 ? 17.031 21.672 2.332 1 98.62 308 ALA A N 1
ATOM 2413 C CA . ALA A 1 308 ? 15.664 21.719 2.855 1 98.62 308 ALA A CA 1
ATOM 2414 C C . ALA A 1 308 ? 14.656 22.016 1.746 1 98.62 308 ALA A C 1
ATOM 2416 O O . ALA A 1 308 ? 13.617 21.359 1.651 1 98.62 308 ALA A O 1
ATOM 2417 N N . GLN A 1 309 ? 15.008 22.969 0.94 1 98.81 309 GLN A N 1
ATOM 2418 C CA . GLN A 1 309 ? 14.141 23.312 -0.182 1 98.81 309 GLN A CA 1
ATOM 2419 C C . GLN A 1 309 ? 14.055 22.172 -1.188 1 98.81 309 GLN A C 1
ATOM 2421 O O . GLN A 1 309 ? 12.984 21.891 -1.735 1 98.81 309 GLN A O 1
ATOM 2426 N N . MET A 1 310 ? 15.156 21.469 -1.404 1 98.88 310 MET A N 1
ATOM 2427 C CA . MET A 1 310 ? 15.156 20.312 -2.297 1 98.88 310 MET A CA 1
ATOM 2428 C C . MET A 1 310 ? 14.172 19.25 -1.806 1 98.88 310 MET A C 1
ATOM 2430 O O . MET A 1 310 ? 13.375 18.734 -2.584 1 98.88 310 MET A O 1
ATOM 2434 N N . ALA A 1 311 ? 14.25 18.984 -0.526 1 98.94 311 ALA A N 1
ATOM 2435 C CA . ALA A 1 311 ? 13.398 17.953 0.069 1 98.94 311 ALA A CA 1
ATOM 2436 C C . ALA A 1 311 ? 11.922 18.328 -0.046 1 98.94 311 ALA A C 1
ATOM 2438 O O . ALA A 1 311 ? 11.102 17.5 -0.446 1 98.94 311 ALA A O 1
ATOM 2439 N N . ILE A 1 312 ? 11.578 19.531 0.268 1 98.94 312 ILE A N 1
ATOM 2440 C CA . ILE A 1 312 ? 10.195 20 0.23 1 98.94 312 ILE A CA 1
ATOM 2441 C C . ILE A 1 312 ? 9.711 20.047 -1.217 1 98.94 312 ILE A C 1
ATOM 2443 O O . ILE A 1 312 ? 8.594 19.625 -1.521 1 98.94 312 ILE A O 1
ATOM 2447 N N . ALA A 1 313 ? 10.555 20.547 -2.102 1 98.94 313 ALA A N 1
ATOM 2448 C CA . ALA A 1 313 ? 10.203 20.625 -3.518 1 98.94 313 ALA A CA 1
ATOM 2449 C C . ALA A 1 313 ? 9.953 19.234 -4.102 1 98.94 313 ALA A C 1
ATOM 2451 O O . ALA A 1 313 ? 9.062 19.062 -4.941 1 98.94 313 ALA A O 1
ATOM 2452 N N . PHE A 1 314 ? 10.758 18.312 -3.676 1 98.94 314 PHE A N 1
ATOM 2453 C CA . PHE A 1 314 ? 10.516 16.938 -4.109 1 98.94 314 PHE A CA 1
ATOM 2454 C C . PHE A 1 314 ? 9.102 16.5 -3.73 1 98.94 314 PHE A C 1
ATOM 2456 O O . PHE A 1 314 ? 8.367 15.977 -4.57 1 98.94 314 PHE A O 1
ATOM 2463 N N . VAL A 1 315 ? 8.758 16.688 -2.504 1 98.88 315 VAL A N 1
ATOM 2464 C CA . VAL A 1 315 ? 7.434 16.312 -2.018 1 98.88 315 VAL A CA 1
ATOM 2465 C C . VAL A 1 315 ? 6.359 17.016 -2.85 1 98.88 315 VAL A C 1
ATOM 2467 O O . VAL A 1 315 ? 5.414 16.375 -3.318 1 98.88 315 VAL A O 1
ATOM 2470 N N . LEU A 1 316 ? 6.539 18.266 -3.113 1 98.75 316 LEU A N 1
ATOM 2471 C CA . LEU A 1 316 ? 5.559 19.078 -3.828 1 98.75 316 LEU A CA 1
ATOM 2472 C C . LEU A 1 316 ? 5.441 18.641 -5.281 1 98.75 316 LEU A C 1
ATOM 2474 O O . LEU A 1 316 ? 4.414 18.859 -5.926 1 98.75 316 LEU A O 1
ATOM 2478 N N . SER A 1 317 ? 6.453 18 -5.797 1 98.06 317 SER A N 1
ATOM 2479 C CA . SER A 1 317 ? 6.469 17.609 -7.203 1 98.06 317 SER A CA 1
ATOM 2480 C C . SER A 1 317 ? 5.648 16.359 -7.445 1 98.06 317 SER A C 1
ATOM 2482 O O . SER A 1 317 ? 5.34 16.016 -8.594 1 98.06 317 SER A O 1
ATOM 2484 N N . ARG A 1 318 ? 5.344 15.617 -6.398 1 97.56 318 ARG A N 1
ATOM 2485 C CA . ARG A 1 318 ? 4.582 14.383 -6.555 1 97.56 318 ARG A CA 1
ATOM 2486 C C . ARG A 1 318 ? 3.131 14.68 -6.922 1 97.56 318 ARG A C 1
ATOM 2488 O O . ARG A 1 318 ? 2.469 15.484 -6.266 1 97.56 318 ARG A O 1
ATOM 2495 N N . PRO A 1 319 ? 2.549 13.953 -7.879 1 96.25 319 PRO A N 1
ATOM 2496 C CA . PRO A 1 319 ? 1.209 14.289 -8.367 1 96.25 319 PRO A CA 1
ATOM 2497 C C . PRO A 1 319 ? 0.113 13.953 -7.355 1 96.25 319 PRO A C 1
ATOM 2499 O O . PRO A 1 319 ? -1.022 14.414 -7.5 1 96.25 319 PRO A O 1
ATOM 2502 N N . PHE A 1 320 ? 0.438 13.188 -6.332 1 97.56 320 PHE A N 1
ATOM 2503 C CA . PHE A 1 320 ? -0.558 12.773 -5.348 1 97.56 320 PHE A CA 1
ATOM 2504 C C . PHE A 1 320 ? -0.516 13.688 -4.129 1 97.56 320 PHE A C 1
ATOM 2506 O O . PHE A 1 320 ? -1.272 13.492 -3.174 1 97.56 320 PHE A O 1
ATOM 2513 N N . VAL A 1 321 ? 0.316 14.742 -4.137 1 98.69 321 VAL A N 1
ATOM 2514 C CA . VAL A 1 321 ? 0.461 15.641 -2.996 1 98.69 321 VAL A CA 1
ATOM 2515 C C . VAL A 1 321 ? -0.349 16.906 -3.234 1 98.69 321 VAL A C 1
ATOM 2517 O O . VAL A 1 321 ? -0.164 17.594 -4.246 1 98.69 321 VAL A O 1
ATOM 2520 N N . THR A 1 322 ? -1.239 17.172 -2.297 1 98.75 322 THR A N 1
ATOM 2521 C CA . THR A 1 322 ? -1.967 18.438 -2.309 1 98.75 322 THR A CA 1
ATOM 2522 C C . THR A 1 322 ? -1.158 19.531 -1.622 1 98.75 322 THR A C 1
ATOM 2524 O O . THR A 1 322 ? -1.079 20.656 -2.121 1 98.75 322 THR A O 1
ATOM 2527 N N . ALA A 1 323 ? -0.54 19.156 -0.511 1 98.94 323 ALA A N 1
ATOM 2528 C CA . ALA A 1 323 ? 0.263 20.125 0.217 1 98.94 323 ALA A CA 1
ATOM 2529 C C . ALA A 1 323 ? 1.325 19.438 1.07 1 98.94 323 ALA A C 1
ATOM 2531 O O . ALA A 1 323 ? 1.169 18.281 1.451 1 98.94 323 ALA A O 1
ATOM 2532 N N . ALA A 1 324 ? 2.393 20.156 1.311 1 98.94 324 ALA A N 1
ATOM 2533 C CA . ALA A 1 324 ? 3.412 19.766 2.279 1 98.94 324 ALA A CA 1
ATOM 2534 C C . ALA A 1 324 ? 3.285 20.578 3.566 1 98.94 324 ALA A C 1
ATOM 2536 O O . ALA A 1 324 ? 3.303 21.812 3.537 1 98.94 324 ALA A O 1
ATOM 2537 N N . ILE A 1 325 ? 3.18 19.906 4.672 1 98.94 325 ILE A N 1
ATOM 2538 C CA . ILE A 1 325 ? 3.061 20.562 5.965 1 98.94 325 ILE A CA 1
ATOM 2539 C C . ILE A 1 325 ? 4.449 20.844 6.531 1 98.94 325 ILE A C 1
ATOM 2541 O O . ILE A 1 325 ? 5.148 19.922 6.965 1 98.94 325 ILE A O 1
ATOM 2545 N N . ILE A 1 326 ? 4.781 22.094 6.551 1 98.75 326 ILE A N 1
ATOM 2546 C CA . ILE A 1 326 ? 6.109 22.453 7.027 1 98.75 326 ILE A CA 1
ATOM 2547 C C . ILE A 1 326 ? 6.027 22.953 8.469 1 98.75 326 ILE A C 1
ATOM 2549 O O . ILE A 1 326 ? 5.012 23.531 8.867 1 98.75 326 ILE A O 1
ATOM 2553 N N . GLY A 1 327 ? 7.035 22.656 9.234 1 95.62 327 GLY A N 1
ATOM 2554 C CA . GLY A 1 327 ? 7.227 23.219 10.562 1 95.62 327 GLY A CA 1
ATOM 2555 C C . GLY A 1 327 ? 8.492 24.047 10.68 1 95.62 327 GLY A C 1
ATOM 2556 O O . GLY A 1 327 ? 9.453 23.828 9.938 1 95.62 327 GLY A O 1
ATOM 2557 N N . ALA A 1 328 ? 8.453 25.031 11.547 1 95 328 ALA A N 1
ATOM 2558 C CA . ALA A 1 328 ? 9.609 25.891 11.797 1 95 328 ALA A CA 1
ATOM 2559 C C . ALA A 1 328 ? 9.633 26.375 13.242 1 95 328 ALA A C 1
ATOM 2561 O O . ALA A 1 328 ? 8.586 26.672 13.812 1 95 328 ALA A O 1
ATOM 2562 N N . THR A 1 329 ? 10.812 26.406 13.742 1 93.56 329 THR A N 1
ATOM 2563 C CA . THR A 1 329 ? 10.945 26.938 15.094 1 93.56 329 THR A CA 1
ATOM 2564 C C . THR A 1 329 ? 11.578 28.328 15.055 1 93.56 329 THR A C 1
ATOM 2566 O O . THR A 1 329 ? 11.695 29 16.094 1 93.56 329 THR A O 1
ATOM 2569 N N . SER A 1 330 ? 12 28.75 13.867 1 94.5 330 SER A N 1
ATOM 2570 C CA . SER A 1 330 ? 12.531 30.109 13.688 1 94.5 330 SER A CA 1
ATOM 2571 C C . SER A 1 330 ? 12.008 30.734 12.406 1 94.5 330 SER A C 1
ATOM 2573 O O . SER A 1 330 ? 11.539 30.031 11.508 1 94.5 330 SER A O 1
ATOM 2575 N N . ARG A 1 331 ? 12.148 32.031 12.406 1 95.06 331 ARG A N 1
ATOM 2576 C CA . ARG A 1 331 ? 11.727 32.781 11.219 1 95.06 331 ARG A CA 1
ATOM 2577 C C . ARG A 1 331 ? 12.562 32.406 10.008 1 95.06 331 ARG A C 1
ATOM 2579 O O . ARG A 1 331 ? 12.047 32.312 8.891 1 95.06 331 ARG A O 1
ATOM 2586 N N . GLU A 1 332 ? 13.805 32.219 10.211 1 96.44 332 GLU A N 1
ATOM 2587 C CA . GLU A 1 332 ? 14.711 31.875 9.125 1 96.44 332 GLU A CA 1
ATOM 2588 C C . GLU A 1 332 ? 14.344 30.516 8.531 1 96.44 332 GLU A C 1
ATOM 2590 O O . GLU A 1 332 ? 14.336 30.344 7.309 1 96.44 332 GLU A O 1
ATOM 2595 N N . GLN A 1 333 ? 14.07 29.562 9.367 1 97 333 GLN A N 1
ATOM 2596 C CA . GLN A 1 333 ? 13.609 28.266 8.898 1 97 333 GLN A CA 1
ATOM 2597 C C . GLN A 1 333 ? 12.328 28.391 8.086 1 97 333 GLN A C 1
ATOM 2599 O O . GLN A 1 333 ? 12.203 27.781 7.016 1 97 333 GLN A O 1
ATOM 2604 N N . LEU A 1 334 ? 11.398 29.188 8.609 1 98.44 334 LEU A N 1
ATOM 2605 C CA . LEU A 1 334 ? 10.109 29.359 7.945 1 98.44 334 LEU A CA 1
ATOM 2606 C C . LEU A 1 334 ? 10.297 29.953 6.555 1 98.44 334 LEU A C 1
ATOM 2608 O O . LEU A 1 334 ? 9.703 29.484 5.582 1 98.44 334 LEU A O 1
ATOM 2612 N N . LYS A 1 335 ? 11.148 30.984 6.496 1 98.5 335 LYS A N 1
ATOM 2613 C CA . LYS A 1 335 ? 11.438 31.625 5.219 1 98.5 335 LYS A CA 1
ATOM 2614 C C . LYS A 1 335 ? 11.992 30.625 4.211 1 98.5 335 LYS A C 1
ATOM 2616 O O . LYS A 1 335 ? 11.531 30.562 3.068 1 98.5 335 LYS A O 1
ATOM 2621 N N . THR A 1 336 ? 12.898 29.875 4.641 1 98.38 336 THR A N 1
ATOM 2622 C CA . THR A 1 336 ? 13.539 28.875 3.781 1 98.38 336 THR A CA 1
ATOM 2623 C C . THR A 1 336 ? 12.516 27.844 3.303 1 98.38 336 THR A C 1
ATOM 2625 O O . THR A 1 336 ? 12.469 27.531 2.115 1 98.38 336 THR A O 1
ATOM 2628 N N . ASN A 1 337 ? 11.727 27.375 4.23 1 98.75 337 ASN A N 1
ATOM 2629 C CA . ASN A 1 337 ? 10.766 26.328 3.908 1 98.75 337 ASN A CA 1
ATOM 2630 C C . ASN A 1 337 ? 9.703 26.812 2.928 1 98.75 337 ASN A C 1
ATOM 2632 O O . ASN A 1 337 ? 9.359 26.109 1.98 1 98.75 337 ASN A O 1
ATOM 2636 N N . ILE A 1 338 ? 9.195 28 3.117 1 98.88 338 ILE A N 1
ATOM 2637 C CA . ILE A 1 338 ? 8.148 28.531 2.25 1 98.88 338 ILE A CA 1
ATOM 2638 C C . ILE A 1 338 ? 8.711 28.766 0.848 1 98.88 338 ILE A C 1
ATOM 2640 O O . ILE A 1 338 ? 8.031 28.484 -0.148 1 98.88 338 ILE A O 1
ATOM 2644 N N . ALA A 1 339 ? 9.961 29.156 0.746 1 98.5 339 ALA A N 1
ATOM 2645 C CA . ALA A 1 339 ? 10.586 29.484 -0.532 1 98.5 339 ALA A CA 1
ATOM 2646 C C . ALA A 1 339 ? 10.75 28.234 -1.392 1 98.5 339 ALA A C 1
ATOM 2648 O O . ALA A 1 339 ? 11.008 28.328 -2.596 1 98.5 339 ALA A O 1
ATOM 2649 N N . ALA A 1 340 ? 10.555 27.062 -0.845 1 98.69 340 ALA A N 1
ATOM 2650 C CA . ALA A 1 340 ? 10.688 25.797 -1.566 1 98.69 340 ALA A CA 1
ATOM 2651 C C . ALA A 1 340 ? 9.68 25.719 -2.707 1 98.69 340 ALA A C 1
ATOM 2653 O O . ALA A 1 340 ? 9.914 25.031 -3.703 1 98.69 340 ALA A O 1
ATOM 2654 N N . VAL A 1 341 ? 8.562 26.375 -2.602 1 98.44 341 VAL A N 1
ATOM 2655 C CA . VAL A 1 341 ? 7.477 26.297 -3.576 1 98.44 341 VAL A CA 1
ATOM 2656 C C . VAL A 1 341 ? 7.949 26.844 -4.918 1 98.44 341 VAL A C 1
ATOM 2658 O O . VAL A 1 341 ? 7.426 26.484 -5.973 1 98.44 341 VAL A O 1
ATOM 2661 N N . ASP A 1 342 ? 9.016 27.641 -4.879 1 97.88 342 ASP A N 1
ATOM 2662 C CA . ASP A 1 342 ? 9.523 28.297 -6.082 1 97.88 342 ASP A CA 1
ATOM 2663 C C . ASP A 1 342 ? 10.617 27.469 -6.742 1 97.88 342 ASP A C 1
ATOM 2665 O O . ASP A 1 342 ? 11.078 27.797 -7.84 1 97.88 342 ASP A O 1
ATOM 2669 N N . LEU A 1 343 ? 11.031 26.438 -6.121 1 98.12 343 LEU A N 1
ATOM 2670 C CA . LEU A 1 343 ? 12.117 25.609 -6.637 1 98.12 343 LEU A CA 1
ATOM 2671 C C . LEU A 1 343 ? 11.586 24.484 -7.516 1 98.12 343 LEU A C 1
ATOM 2673 O O . LEU A 1 343 ? 10.836 23.625 -7.047 1 98.12 343 LEU A O 1
ATOM 2677 N N . GLU A 1 344 ? 11.953 24.516 -8.766 1 97.69 344 GLU A N 1
ATOM 2678 C CA . GLU A 1 344 ? 11.695 23.391 -9.664 1 97.69 344 GLU A CA 1
ATOM 2679 C C . GLU A 1 344 ? 12.914 22.5 -9.797 1 97.69 344 GLU A C 1
ATOM 2681 O O . GLU A 1 344 ? 13.992 22.953 -10.195 1 97.69 344 GLU A O 1
ATOM 2686 N N . LEU A 1 345 ? 12.734 21.297 -9.445 1 98.44 345 LEU A N 1
ATOM 2687 C CA . LEU A 1 345 ? 13.836 20.344 -9.539 1 98.44 345 LEU A CA 1
ATOM 2688 C C . LEU A 1 345 ? 14.047 19.891 -10.977 1 98.44 345 LEU A C 1
ATOM 2690 O O . LEU A 1 345 ? 13.102 19.469 -11.648 1 98.44 345 LEU A O 1
ATOM 2694 N N . SER A 1 346 ? 15.273 19.938 -11.43 1 98.38 346 SER A N 1
ATOM 2695 C CA . SER A 1 346 ? 15.602 19.5 -12.773 1 98.38 346 SER A CA 1
ATOM 2696 C C . SER A 1 346 ? 15.516 17.969 -12.883 1 98.38 346 SER A C 1
ATOM 2698 O O . SER A 1 346 ? 15.484 17.281 -11.867 1 98.38 346 SER A O 1
ATOM 2700 N N . LYS A 1 347 ? 15.547 17.562 -14.125 1 98 347 LYS A N 1
ATOM 2701 C CA . LYS A 1 347 ? 15.547 16.125 -14.375 1 98 347 LYS A CA 1
ATOM 2702 C C . LYS A 1 347 ? 16.797 15.461 -13.805 1 98 347 LYS A C 1
ATOM 2704 O O . LYS A 1 347 ? 16.734 14.344 -13.289 1 98 347 LYS A O 1
ATOM 2709 N N . GLU A 1 348 ? 17.875 16.125 -13.875 1 98.44 348 GLU A N 1
ATOM 2710 C CA . GLU A 1 348 ? 19.141 15.602 -13.352 1 98.44 348 GLU A CA 1
ATOM 2711 C C . GLU A 1 348 ? 19.078 15.398 -11.844 1 98.44 348 GLU A C 1
ATOM 2713 O O . GLU A 1 348 ? 19.484 14.359 -11.328 1 98.44 348 GLU A O 1
ATOM 2718 N N . VAL A 1 349 ? 18.531 16.391 -11.156 1 98.75 349 VAL A N 1
ATOM 2719 C CA . VAL A 1 349 ? 18.391 16.312 -9.703 1 98.75 349 VAL A CA 1
ATOM 2720 C C . VAL A 1 349 ? 17.453 15.172 -9.336 1 98.75 349 VAL A C 1
ATOM 2722 O O . VAL A 1 349 ? 17.766 14.359 -8.453 1 98.75 349 VAL A O 1
ATOM 2725 N N . LEU A 1 350 ? 16.391 15.062 -10.086 1 98.62 350 LEU A N 1
ATOM 2726 C CA . LEU A 1 350 ? 15.406 14.016 -9.812 1 98.62 350 LEU A CA 1
ATOM 2727 C C . LEU A 1 350 ? 16 12.633 -10.062 1 98.62 350 LEU A C 1
ATOM 2729 O O . LEU A 1 350 ? 15.719 11.688 -9.32 1 98.62 350 LEU A O 1
ATOM 2733 N N . ASN A 1 351 ? 16.812 12.484 -11.062 1 98.44 351 ASN A N 1
ATOM 2734 C CA . ASN A 1 351 ? 17.469 11.219 -11.344 1 98.44 351 ASN A CA 1
ATOM 2735 C C . ASN A 1 351 ? 18.422 10.82 -10.227 1 98.44 351 ASN A C 1
ATOM 2737 O O . ASN A 1 351 ? 18.5 9.648 -9.859 1 98.44 351 ASN A O 1
ATOM 2741 N N . GLU A 1 352 ? 19.125 11.781 -9.711 1 98.62 352 GLU A N 1
ATOM 2742 C CA . GLU A 1 352 ? 20.047 11.492 -8.617 1 98.62 352 GLU A CA 1
ATOM 2743 C C . GLU A 1 352 ? 19.281 11.133 -7.34 1 98.62 352 GLU A C 1
ATOM 2745 O O . GLU A 1 352 ? 19.703 10.242 -6.598 1 98.62 352 GLU A O 1
ATOM 2750 N N . ILE A 1 353 ? 18.203 11.859 -7.113 1 98.75 353 ILE A N 1
ATOM 2751 C CA . ILE A 1 353 ? 17.344 11.523 -5.977 1 98.75 353 ILE A CA 1
ATOM 2752 C C . ILE A 1 353 ? 16.844 10.086 -6.113 1 98.75 353 ILE A C 1
ATOM 2754 O O . ILE A 1 353 ? 16.859 9.328 -5.141 1 98.75 353 ILE A O 1
ATOM 2758 N N . ALA A 1 354 ? 16.484 9.719 -7.32 1 98.12 354 ALA A N 1
ATOM 2759 C CA . ALA A 1 354 ? 16.016 8.359 -7.582 1 98.12 354 ALA A CA 1
ATOM 2760 C C . ALA A 1 354 ? 17.109 7.336 -7.32 1 98.12 354 ALA A C 1
ATOM 2762 O O . ALA A 1 354 ? 16.844 6.246 -6.805 1 98.12 354 ALA A O 1
ATOM 2763 N N . ALA A 1 355 ? 18.297 7.691 -7.641 1 97.94 355 ALA A N 1
ATOM 2764 C CA . ALA A 1 355 ? 19.422 6.793 -7.41 1 97.94 355 ALA A CA 1
ATOM 2765 C C . ALA A 1 355 ? 19.656 6.582 -5.914 1 97.94 355 ALA A C 1
ATOM 2767 O O . ALA A 1 355 ? 19.922 5.465 -5.477 1 97.94 355 ALA A O 1
ATOM 2768 N N . VAL A 1 356 ? 19.578 7.656 -5.133 1 98.5 356 VAL A N 1
ATOM 2769 C CA . VAL A 1 356 ? 19.719 7.539 -3.684 1 98.5 356 VAL A CA 1
ATOM 2770 C C . VAL A 1 356 ? 18.625 6.641 -3.127 1 98.5 356 VAL A C 1
ATOM 2772 O O . VAL A 1 356 ? 18.875 5.781 -2.281 1 98.5 356 VAL A O 1
ATOM 2775 N N . ARG A 1 357 ? 17.406 6.781 -3.639 1 97.94 357 ARG A N 1
ATOM 2776 C CA . ARG A 1 357 ? 16.266 5.98 -3.209 1 97.94 357 ARG A CA 1
ATOM 2777 C C . ARG A 1 357 ? 16.5 4.5 -3.484 1 97.94 357 ARG A C 1
ATOM 2779 O O . ARG A 1 357 ? 16.109 3.643 -2.693 1 97.94 357 ARG A O 1
ATOM 2786 N N . ARG A 1 358 ? 17.141 4.188 -4.547 1 96.5 358 ARG A N 1
ATOM 2787 C CA . ARG A 1 358 ? 17.438 2.803 -4.895 1 96.5 358 ARG A CA 1
ATOM 2788 C C . ARG A 1 358 ? 18.359 2.162 -3.867 1 96.5 358 ARG A C 1
ATOM 2790 O O . ARG A 1 358 ? 18.219 0.983 -3.541 1 96.5 358 ARG A O 1
ATOM 2797 N N . ASP A 1 359 ? 19.219 2.996 -3.375 1 96.75 359 ASP A N 1
ATOM 2798 C CA . ASP A 1 359 ? 20.188 2.498 -2.402 1 96.75 359 ASP A CA 1
ATOM 2799 C C . ASP A 1 359 ? 19.578 2.459 -0.999 1 96.75 359 ASP A C 1
ATOM 2801 O O . ASP A 1 359 ? 19.938 1.61 -0.184 1 96.75 359 ASP A O 1
ATOM 2805 N N . PHE A 1 360 ? 18.688 3.381 -0.715 1 97.75 360 PHE A N 1
ATOM 2806 C CA . PHE A 1 360 ? 18.062 3.506 0.592 1 97.75 360 PHE A CA 1
ATOM 2807 C C . PHE A 1 360 ? 16.547 3.611 0.451 1 97.75 360 PHE A C 1
ATOM 2809 O O . PHE A 1 360 ? 15.961 4.664 0.721 1 97.75 360 PHE A O 1
ATOM 2816 N N . PRO A 1 361 ? 15.945 2.541 0.114 1 97.5 361 PRO A N 1
ATOM 2817 C CA . PRO A 1 361 ? 14.523 2.621 -0.223 1 97.5 361 PRO A CA 1
ATOM 2818 C C . PRO A 1 361 ? 13.633 2.811 1.005 1 97.5 361 PRO A C 1
ATOM 2820 O O . PRO A 1 361 ? 12.516 3.318 0.89 1 97.5 361 PRO A O 1
ATOM 2823 N N . MET A 1 362 ? 14.055 2.387 2.199 1 97.5 362 MET A N 1
ATOM 2824 C CA . MET A 1 362 ? 13.352 2.549 3.469 1 97.5 362 MET A CA 1
ATOM 2825 C C . MET A 1 362 ? 14.336 2.791 4.609 1 97.5 362 MET A C 1
ATOM 2827 O O . MET A 1 362 ? 14.578 1.901 5.426 1 97.5 362 MET A O 1
ATOM 2831 N N . PRO A 1 363 ? 14.812 3.969 4.719 1 97.56 363 PRO A N 1
ATOM 2832 C CA . PRO A 1 363 ? 15.938 4.277 5.605 1 97.56 363 PRO A CA 1
ATOM 2833 C C . PRO A 1 363 ? 15.609 4.051 7.078 1 97.56 363 PRO A C 1
ATOM 2835 O O . PRO A 1 363 ? 16.516 3.83 7.891 1 97.56 363 PRO A O 1
ATOM 2838 N N . PHE A 1 364 ? 14.336 4.273 7.367 1 95.88 364 PHE A N 1
ATOM 2839 C CA . PHE A 1 364 ? 13.961 3.99 8.75 1 95.88 364 PHE A CA 1
ATOM 2840 C C . PHE A 1 364 ? 12.562 3.379 8.812 1 95.88 364 PHE A C 1
ATOM 2842 O O . PHE A 1 364 ? 11.805 3.443 7.844 1 95.88 364 PHE A O 1
ATOM 2849 N N . MET B 1 1 ? 0.572 -32.219 4.77 1 97.19 1 MET B N 1
ATOM 2850 C CA . MET B 1 1 ? 0.176 -31.031 4.035 1 97.19 1 MET B CA 1
ATOM 2851 C C . MET B 1 1 ? -0.842 -30.219 4.824 1 97.19 1 MET B C 1
ATOM 2853 O O . MET B 1 1 ? -1.694 -30.781 5.512 1 97.19 1 MET B O 1
ATOM 2857 N N . ILE B 1 2 ? -0.633 -28.828 4.762 1 97.19 2 ILE B N 1
ATOM 2858 C CA . ILE B 1 2 ? -1.545 -27.875 5.387 1 97.19 2 ILE B CA 1
ATOM 2859 C C . ILE B 1 2 ? -2.545 -27.375 4.352 1 97.19 2 ILE B C 1
ATOM 2861 O O . ILE B 1 2 ? -2.172 -27.062 3.217 1 97.19 2 ILE B O 1
ATOM 2865 N N . TYR B 1 3 ? -3.777 -27.391 4.711 1 98.44 3 TYR B N 1
ATOM 2866 C CA . TYR B 1 3 ? -4.816 -26.875 3.826 1 98.44 3 TYR B CA 1
ATOM 2867 C C . TYR B 1 3 ? -5.457 -25.625 4.406 1 98.44 3 TYR B C 1
ATOM 2869 O O . TYR B 1 3 ? -5.633 -25.516 5.621 1 98.44 3 TYR B O 1
ATOM 2877 N N . ARG B 1 4 ? -5.777 -24.703 3.543 1 98.06 4 ARG B N 1
ATOM 2878 C CA . ARG B 1 4 ? -6.359 -23.422 3.936 1 98.06 4 ARG B CA 1
ATOM 2879 C C . ARG B 1 4 ? -7.562 -23.078 3.062 1 98.06 4 ARG B C 1
ATOM 2881 O O . ARG B 1 4 ? -7.582 -23.391 1.871 1 98.06 4 ARG B O 1
ATOM 2888 N N . ARG B 1 5 ? -8.477 -22.422 3.637 1 96.62 5 ARG B N 1
ATOM 2889 C CA . ARG B 1 5 ? -9.664 -22 2.902 1 96.62 5 ARG B CA 1
ATOM 2890 C C . ARG B 1 5 ? -9.312 -20.938 1.869 1 96.62 5 ARG B C 1
ATOM 2892 O O . ARG B 1 5 ? -8.586 -19.984 2.172 1 96.62 5 ARG B O 1
ATOM 2899 N N . LEU B 1 6 ? -9.828 -21.078 0.688 1 98.25 6 LEU B N 1
ATOM 2900 C CA . LEU B 1 6 ? -9.656 -20.062 -0.346 1 98.25 6 LEU B CA 1
ATOM 2901 C C . LEU B 1 6 ? -10.703 -18.969 -0.205 1 98.25 6 LEU B C 1
ATOM 2903 O O . LEU B 1 6 ? -11.844 -19.125 -0.646 1 98.25 6 LEU B O 1
ATOM 2907 N N . GLY B 1 7 ? -10.234 -17.844 0.361 1 96.5 7 GLY B N 1
ATOM 2908 C CA . GLY B 1 7 ? -11.164 -16.75 0.592 1 96.5 7 GLY B CA 1
ATOM 2909 C C . GLY B 1 7 ? -12.383 -17.156 1.393 1 96.5 7 GLY B C 1
ATOM 2910 O O . GLY B 1 7 ? -12.258 -17.75 2.471 1 96.5 7 GLY B O 1
ATOM 2911 N N . THR B 1 8 ? -13.523 -16.859 0.826 1 95.56 8 THR B N 1
ATOM 2912 C CA . THR B 1 8 ? -14.789 -17.172 1.485 1 95.56 8 THR B CA 1
ATOM 2913 C C . THR B 1 8 ? -15.492 -18.328 0.784 1 95.56 8 THR B C 1
ATOM 2915 O O . THR B 1 8 ? -16.703 -18.484 0.885 1 95.56 8 THR B O 1
ATOM 2918 N N . THR B 1 9 ? -14.703 -19.125 0.041 1 97.06 9 THR B N 1
ATOM 2919 C CA . THR B 1 9 ? -15.25 -20.234 -0.726 1 97.06 9 THR B CA 1
ATOM 2920 C C . THR B 1 9 ? -15.352 -21.5 0.136 1 97.06 9 THR B C 1
ATOM 2922 O O . THR B 1 9 ? -15.07 -21.453 1.336 1 97.06 9 THR B O 1
ATOM 2925 N N . ASP B 1 10 ? -15.789 -22.594 -0.498 1 95.75 10 ASP B N 1
ATOM 2926 C CA . ASP B 1 10 ? -15.844 -23.891 0.176 1 95.75 10 ASP B CA 1
ATOM 2927 C C . ASP B 1 10 ? -14.633 -24.75 -0.191 1 95.75 10 ASP B C 1
ATOM 2929 O O . ASP B 1 10 ? -14.594 -25.938 0.127 1 95.75 10 ASP B O 1
ATOM 2933 N N . LEU B 1 11 ? -13.648 -24.141 -0.806 1 97.75 11 LEU B N 1
ATOM 2934 C CA . LEU B 1 11 ? -12.469 -24.875 -1.23 1 97.75 11 LEU B CA 1
ATOM 2935 C C . LEU B 1 11 ? -11.359 -24.781 -0.184 1 97.75 11 LEU B C 1
ATOM 2937 O O . LEU B 1 11 ? -11.039 -23.688 0.282 1 97.75 11 LEU B O 1
ATOM 2941 N N . ASP B 1 12 ? -10.812 -25.875 0.207 1 98.31 12 ASP B N 1
ATOM 2942 C CA . ASP B 1 12 ? -9.586 -25.953 0.994 1 98.31 12 ASP B CA 1
ATOM 2943 C C . ASP B 1 12 ? -8.391 -26.297 0.111 1 98.31 12 ASP B C 1
ATOM 2945 O O . ASP B 1 12 ? -8.297 -27.422 -0.399 1 98.31 12 ASP B O 1
ATOM 2949 N N . VAL B 1 13 ? -7.496 -25.391 0.022 1 98.81 13 VAL B N 1
ATOM 2950 C CA . VAL B 1 13 ? -6.371 -25.578 -0.885 1 98.81 13 VAL B CA 1
ATOM 2951 C C . VAL B 1 13 ? -5.102 -25.859 -0.082 1 98.81 13 VAL B C 1
ATOM 2953 O O . VAL B 1 13 ? -4.953 -25.375 1.044 1 98.81 13 VAL B O 1
ATOM 2956 N N . SER B 1 14 ? -4.266 -26.641 -0.689 1 98.94 14 SER B N 1
ATOM 2957 C CA . SER B 1 14 ? -2.973 -26.859 -0.055 1 98.94 14 SER B CA 1
ATOM 2958 C C . SER B 1 14 ? -2.168 -25.578 0.037 1 98.94 14 SER B C 1
ATOM 2960 O O . SER B 1 14 ? -2.188 -24.75 -0.885 1 98.94 14 SER B O 1
ATOM 2962 N N . ALA B 1 15 ? -1.42 -25.375 1.103 1 98.81 15 ALA B N 1
ATOM 2963 C CA . ALA B 1 15 ? -0.599 -24.188 1.32 1 98.81 15 ALA B CA 1
ATOM 2964 C C . ALA B 1 15 ? 0.515 -24.094 0.281 1 98.81 15 ALA B C 1
ATOM 2966 O O . ALA B 1 15 ? 0.993 -23 -0.028 1 98.81 15 ALA B O 1
ATOM 2967 N N . ILE B 1 16 ? 0.881 -25.234 -0.194 1 98.88 16 ILE B N 1
ATOM 2968 C CA . ILE B 1 16 ? 1.766 -25.297 -1.353 1 98.88 16 ILE B CA 1
ATOM 2969 C C . ILE B 1 16 ? 0.937 -25.422 -2.629 1 98.88 16 ILE B C 1
ATOM 2971 O O . ILE B 1 16 ? 0.104 -26.328 -2.75 1 98.88 16 ILE B O 1
ATOM 2975 N N . CYS B 1 17 ? 1.116 -24.469 -3.486 1 98.94 17 CYS B N 1
ATOM 2976 C CA . CYS B 1 17 ? 0.5 -24.516 -4.809 1 98.94 17 CYS B CA 1
ATOM 2977 C C . CYS B 1 17 ? 1.522 -24.875 -5.879 1 98.94 17 CYS B C 1
ATOM 2979 O O . CYS B 1 17 ? 2.621 -24.312 -5.906 1 98.94 17 CYS B O 1
ATOM 2981 N N . LEU B 1 18 ? 1.16 -25.828 -6.688 1 98.88 18 LEU B N 1
ATOM 2982 C CA . LEU B 1 18 ? 2.068 -26.219 -7.758 1 98.88 18 LEU B CA 1
ATOM 2983 C C . LEU B 1 18 ? 2.002 -25.234 -8.922 1 98.88 18 LEU B C 1
ATOM 2985 O O . LEU B 1 18 ? 0.99 -25.156 -9.617 1 98.88 18 LEU B O 1
ATOM 2989 N N . GLY B 1 19 ? 3.098 -24.469 -9.109 1 98.75 19 GLY B N 1
ATOM 2990 C CA . GLY B 1 19 ? 3.248 -23.656 -10.305 1 98.75 19 GLY B CA 1
ATOM 2991 C C . GLY B 1 19 ? 3.684 -24.453 -11.516 1 98.75 19 GLY B C 1
ATOM 2992 O O . GLY B 1 19 ? 4.484 -25.375 -11.398 1 98.75 19 GLY B O 1
ATOM 2993 N N . THR B 1 20 ? 3.25 -24.016 -12.727 1 98.62 20 THR B N 1
ATOM 2994 C CA . THR B 1 20 ? 3.406 -24.906 -13.883 1 98.62 20 THR B CA 1
ATOM 2995 C C . THR B 1 20 ? 4 -24.156 -15.062 1 98.62 20 THR B C 1
ATOM 2997 O O . THR B 1 20 ? 4.094 -24.688 -16.172 1 98.62 20 THR B O 1
ATOM 3000 N N . MET B 1 21 ? 4.48 -22.953 -14.867 1 97.19 21 MET B N 1
ATOM 3001 C CA . MET B 1 21 ? 4.75 -22.031 -15.961 1 97.19 21 MET B CA 1
ATOM 3002 C C . MET B 1 21 ? 5.91 -22.531 -16.812 1 97.19 21 MET B C 1
ATOM 3004 O O . MET B 1 21 ? 6.094 -22.062 -17.938 1 97.19 21 MET B O 1
ATOM 3008 N N . THR B 1 22 ? 6.699 -23.469 -16.375 1 95.06 22 THR B N 1
ATOM 3009 C CA . THR B 1 22 ? 7.895 -23.891 -17.109 1 95.06 22 THR B CA 1
ATOM 3010 C C . THR B 1 22 ? 7.566 -25.047 -18.062 1 95.06 22 THR B C 1
ATOM 3012 O O . THR B 1 22 ? 8.383 -25.406 -18.906 1 95.06 22 THR B O 1
ATOM 3015 N N . TRP B 1 23 ? 6.422 -25.688 -17.922 1 97.75 23 TRP B N 1
ATOM 3016 C CA . TRP B 1 23 ? 6.039 -26.859 -18.703 1 97.75 23 TRP B CA 1
ATOM 3017 C C . TRP B 1 23 ? 5.688 -26.469 -20.141 1 97.75 23 TRP B C 1
ATOM 3019 O O . TRP B 1 23 ? 4.688 -25.781 -20.375 1 97.75 23 TRP B O 1
ATOM 3029 N N . GLY B 1 24 ? 6.445 -26.984 -21.062 1 95.5 24 GLY B N 1
ATOM 3030 C CA . GLY B 1 24 ? 6.273 -26.641 -22.469 1 95.5 24 GLY B CA 1
ATOM 3031 C C . GLY B 1 24 ? 7.418 -25.812 -23.031 1 95.5 24 GLY B C 1
ATOM 3032 O O . GLY B 1 24 ? 7.441 -25.5 -24.219 1 95.5 24 GLY B O 1
ATOM 3033 N N . PHE B 1 25 ? 8.352 -25.422 -22.125 1 93.44 25 PHE B N 1
ATOM 3034 C CA . PHE B 1 25 ? 9.562 -24.734 -22.531 1 93.44 25 PHE B CA 1
ATOM 3035 C C . PHE B 1 25 ? 10.789 -25.328 -21.844 1 93.44 25 PHE B C 1
ATOM 3037 O O . PHE B 1 25 ? 11.461 -26.188 -22.422 1 93.44 25 PHE B O 1
ATOM 3044 N N . GLN B 1 26 ? 10.906 -25.25 -20.547 1 92.19 26 GLN B N 1
ATOM 3045 C CA . GLN B 1 26 ? 12.039 -25.797 -19.812 1 92.19 26 GLN B CA 1
ATOM 3046 C C . GLN B 1 26 ? 11.836 -27.281 -19.531 1 92.19 26 GLN B C 1
ATOM 3048 O O . GLN B 1 26 ? 12.805 -28.047 -19.438 1 92.19 26 GLN B O 1
ATOM 3053 N N . ASN B 1 27 ? 10.578 -27.641 -19.312 1 95.5 27 ASN B N 1
ATOM 3054 C CA . ASN B 1 27 ? 10.234 -29.016 -18.984 1 95.5 27 ASN B CA 1
ATOM 3055 C C . ASN B 1 27 ? 9.43 -29.672 -20.094 1 95.5 27 ASN B C 1
ATOM 3057 O O . ASN B 1 27 ? 8.578 -29.031 -20.719 1 95.5 27 ASN B O 1
ATOM 3061 N N . THR B 1 28 ? 9.656 -30.938 -20.234 1 96.38 28 THR B N 1
ATOM 3062 C CA . THR B 1 28 ? 8.883 -31.734 -21.188 1 96.38 28 THR B CA 1
ATOM 3063 C C . THR B 1 28 ? 7.547 -32.156 -20.578 1 96.38 28 THR B C 1
ATOM 3065 O O . THR B 1 28 ? 7.324 -31.969 -19.375 1 96.38 28 THR B O 1
ATOM 3068 N N . GLU B 1 29 ? 6.688 -32.625 -21.453 1 98.12 29 GLU B N 1
ATOM 3069 C CA . GLU B 1 29 ? 5.406 -33.156 -20.984 1 98.12 29 GLU B CA 1
ATOM 3070 C C . GLU B 1 29 ? 5.605 -34.281 -19.984 1 98.12 29 GLU B C 1
ATOM 3072 O O . GLU B 1 29 ? 4.879 -34.375 -19 1 98.12 29 GLU B O 1
ATOM 3077 N N . ALA B 1 30 ? 6.559 -35.125 -20.281 1 97.94 30 ALA B N 1
ATOM 3078 C CA . ALA B 1 30 ? 6.832 -36.25 -19.375 1 97.94 30 ALA B CA 1
ATOM 3079 C C . ALA B 1 30 ? 7.273 -35.75 -18 1 97.94 30 ALA B C 1
ATOM 3081 O O . ALA B 1 30 ? 6.816 -36.25 -16.984 1 97.94 30 ALA B O 1
ATOM 3082 N N . ASP B 1 31 ? 8.148 -34.75 -17.984 1 96.94 31 ASP B N 1
ATOM 3083 C CA . ASP B 1 31 ? 8.562 -34.125 -16.734 1 96.94 31 ASP B CA 1
ATOM 3084 C C . ASP B 1 31 ? 7.363 -33.562 -15.977 1 96.94 31 ASP B C 1
ATOM 3086 O O . ASP B 1 31 ? 7.25 -33.75 -14.766 1 96.94 31 ASP B O 1
ATOM 3090 N N . ALA B 1 32 ? 6.547 -32.938 -16.688 1 98.44 32 ALA B N 1
ATOM 3091 C CA . ALA B 1 32 ? 5.371 -32.312 -16.109 1 98.44 32 ALA B CA 1
ATOM 3092 C C . ALA B 1 32 ? 4.438 -33.344 -15.477 1 98.44 32 ALA B C 1
ATOM 3094 O O . ALA B 1 32 ? 3.99 -33.156 -14.336 1 98.44 32 ALA B O 1
ATOM 3095 N N . HIS B 1 33 ? 4.164 -34.406 -16.188 1 98.62 33 HIS B N 1
ATOM 3096 C CA . HIS B 1 33 ? 3.295 -35.438 -15.672 1 98.62 33 HIS B CA 1
ATOM 3097 C C . HIS B 1 33 ? 3.859 -36.062 -14.391 1 98.62 33 HIS B C 1
ATOM 3099 O O . HIS B 1 33 ? 3.123 -36.281 -13.43 1 98.62 33 HIS B O 1
ATOM 3105 N N . GLU B 1 34 ? 5.148 -36.25 -14.406 1 98.25 34 GLU B N 1
ATOM 3106 C CA . GLU B 1 34 ? 5.801 -36.812 -13.219 1 98.25 34 GLU B CA 1
ATOM 3107 C C . GLU B 1 34 ? 5.688 -35.875 -12.039 1 98.25 34 GLU B C 1
ATOM 3109 O O . GLU B 1 34 ? 5.469 -36.281 -10.906 1 98.25 34 GLU B O 1
ATOM 3114 N N . GLN B 1 35 ? 5.863 -34.594 -12.273 1 98.5 35 GLN B N 1
ATOM 3115 C CA . GLN B 1 35 ? 5.77 -33.594 -11.211 1 98.5 35 GLN B CA 1
ATOM 3116 C C . GLN B 1 35 ? 4.355 -33.531 -10.648 1 98.5 35 GLN B C 1
ATOM 3118 O O . GLN B 1 35 ? 4.176 -33.438 -9.43 1 98.5 35 GLN B O 1
ATOM 3123 N N . MET B 1 36 ? 3.408 -33.562 -11.492 1 98.81 36 MET B N 1
ATOM 3124 C CA . MET B 1 36 ? 2.021 -33.531 -11.039 1 98.81 36 MET B CA 1
ATOM 3125 C C . MET B 1 36 ? 1.682 -34.781 -10.234 1 98.81 36 MET B C 1
ATOM 3127 O O . MET B 1 36 ? 1.023 -34.719 -9.195 1 98.81 36 MET B O 1
ATOM 3131 N N . ASP B 1 37 ? 2.152 -35.969 -10.734 1 98.81 37 ASP B N 1
ATOM 3132 C CA . ASP B 1 37 ? 1.957 -37.219 -9.992 1 98.81 37 ASP B CA 1
ATOM 3133 C C . ASP B 1 37 ? 2.549 -37.125 -8.586 1 98.81 37 ASP B C 1
ATOM 3135 O O . ASP B 1 37 ? 1.894 -37.469 -7.602 1 98.81 37 ASP B O 1
ATOM 3139 N N . TYR B 1 38 ? 3.719 -36.625 -8.555 1 98.69 38 TYR B N 1
ATOM 3140 C CA . TYR B 1 38 ? 4.422 -36.531 -7.281 1 98.69 38 TYR B CA 1
ATOM 3141 C C . TYR B 1 38 ? 3.723 -35.531 -6.352 1 98.69 38 TYR B C 1
ATOM 3143 O O . TYR B 1 38 ? 3.504 -35.844 -5.176 1 98.69 38 TYR B O 1
ATOM 3151 N N . ALA B 1 39 ? 3.395 -34.375 -6.871 1 98.81 39 ALA B N 1
ATOM 3152 C CA . ALA B 1 39 ? 2.738 -33.344 -6.066 1 98.81 39 ALA B CA 1
ATOM 3153 C C . ALA B 1 39 ? 1.442 -33.875 -5.453 1 98.81 39 ALA B C 1
ATOM 3155 O O . ALA B 1 39 ? 1.207 -33.719 -4.254 1 98.81 39 ALA B O 1
ATOM 3156 N N . LEU B 1 40 ? 0.645 -34.5 -6.238 1 98.75 40 LEU B N 1
ATOM 3157 C CA . LEU B 1 40 ? -0.613 -35.062 -5.75 1 98.75 40 LEU B CA 1
ATOM 3158 C C . LEU B 1 40 ? -0.363 -36.094 -4.66 1 98.75 40 LEU B C 1
ATOM 3160 O O . LEU B 1 40 ? -1.062 -36.094 -3.643 1 98.75 40 LEU B O 1
ATOM 3164 N N . ALA B 1 41 ? 0.612 -36.938 -4.926 1 98.62 41 ALA B N 1
ATOM 3165 C CA . ALA B 1 41 ? 0.949 -37.969 -3.957 1 98.62 41 ALA B CA 1
ATOM 3166 C C . ALA B 1 41 ? 1.389 -37.344 -2.629 1 98.62 41 ALA B C 1
ATOM 3168 O O . ALA B 1 41 ? 1.227 -37.969 -1.571 1 98.62 41 ALA B O 1
ATOM 3169 N N . GLN B 1 42 ? 1.907 -36.125 -2.65 1 98.69 42 GLN B N 1
ATOM 3170 C CA . GLN B 1 42 ? 2.375 -35.438 -1.446 1 98.69 42 GLN B CA 1
ATOM 3171 C C . GLN B 1 42 ? 1.259 -34.625 -0.813 1 98.69 42 GLN B C 1
ATOM 3173 O O . GLN B 1 42 ? 1.492 -33.875 0.154 1 98.69 42 GLN B O 1
ATOM 3178 N N . GLY B 1 43 ? 0.06 -34.594 -1.356 1 98.75 43 GLY B N 1
ATOM 3179 C CA . GLY B 1 43 ? -1.085 -33.906 -0.772 1 98.75 43 GLY B CA 1
ATOM 3180 C C . GLY B 1 43 ? -1.332 -32.531 -1.37 1 98.75 43 GLY B C 1
ATOM 3181 O O . GLY B 1 43 ? -2.207 -31.812 -0.907 1 98.75 43 GLY B O 1
ATOM 3182 N N . VAL B 1 44 ? -0.598 -32.188 -2.383 1 98.88 44 VAL B N 1
ATOM 3183 C CA . VAL B 1 44 ? -0.844 -30.922 -3.059 1 98.88 44 VAL B CA 1
ATOM 3184 C C . VAL B 1 44 ? -2.074 -31.031 -3.955 1 98.88 44 VAL B C 1
ATOM 3186 O O . VAL B 1 44 ? -2.066 -31.797 -4.93 1 98.88 44 VAL B O 1
ATOM 3189 N N . ASN B 1 45 ? -3.062 -30.266 -3.631 1 98.88 45 ASN B N 1
ATOM 3190 C CA . ASN B 1 45 ? -4.281 -30.344 -4.43 1 98.88 45 ASN B CA 1
ATOM 3191 C C . ASN B 1 45 ? -4.52 -29.047 -5.215 1 98.88 45 ASN B C 1
ATOM 3193 O O . ASN B 1 45 ? -5.535 -28.922 -5.898 1 98.88 45 ASN B O 1
ATOM 3197 N N . PHE B 1 46 ? -3.641 -28.047 -5.098 1 98.94 46 PHE B N 1
ATOM 3198 C CA . PHE B 1 46 ? -3.801 -26.734 -5.719 1 98.94 46 PHE B CA 1
ATOM 3199 C C . PHE B 1 46 ? -2.768 -26.531 -6.82 1 98.94 46 PHE B C 1
ATOM 3201 O O . PHE B 1 46 ? -1.562 -26.562 -6.559 1 98.94 46 PHE B O 1
ATOM 3208 N N . PHE B 1 47 ? -3.234 -26.359 -8.07 1 98.94 47 PHE B N 1
ATOM 3209 C CA . PHE B 1 47 ? -2.379 -26.125 -9.227 1 98.94 47 PHE B CA 1
ATOM 3210 C C . PHE B 1 47 ? -2.682 -24.781 -9.867 1 98.94 47 PHE B C 1
ATOM 3212 O O . PHE B 1 47 ? -3.844 -24.391 -9.977 1 98.94 47 PHE B O 1
ATOM 3219 N N . ASP B 1 48 ? -1.599 -24.078 -10.281 1 98.94 48 ASP B N 1
ATOM 3220 C CA . ASP B 1 48 ? -1.747 -22.781 -10.922 1 98.94 48 ASP B CA 1
ATOM 3221 C C . ASP B 1 48 ? -1.178 -22.797 -12.336 1 98.94 48 ASP B C 1
ATOM 3223 O O . ASP B 1 48 ? -0.061 -23.266 -12.562 1 98.94 48 ASP B O 1
ATOM 3227 N N . THR B 1 49 ? -1.927 -22.328 -13.281 1 98.88 49 THR B N 1
ATOM 3228 C CA . THR B 1 49 ? -1.498 -22.156 -14.664 1 98.88 49 THR B CA 1
ATOM 3229 C C . THR B 1 49 ? -2.086 -20.875 -15.258 1 98.88 49 THR B C 1
ATOM 3231 O O . THR B 1 49 ? -2.516 -19.984 -14.523 1 98.88 49 THR B O 1
ATOM 3234 N N . ALA B 1 50 ? -1.899 -20.672 -16.578 1 98.88 50 ALA B N 1
ATOM 3235 C CA . ALA B 1 50 ? -2.434 -19.531 -17.328 1 98.88 50 ALA B CA 1
ATOM 3236 C C . ALA B 1 50 ? -2.49 -19.844 -18.828 1 98.88 50 ALA B C 1
ATOM 3238 O O . ALA B 1 50 ? -1.679 -20.609 -19.328 1 98.88 50 ALA B O 1
ATOM 3239 N N . GLU B 1 51 ? -3.377 -19.188 -19.484 1 98.75 51 GLU B N 1
ATOM 3240 C CA . GLU B 1 51 ? -3.441 -19.391 -20.922 1 98.75 51 GLU B CA 1
ATOM 3241 C C . GLU B 1 51 ? -2.141 -18.969 -21.609 1 98.75 51 GLU B C 1
ATOM 3243 O O . GLU B 1 51 ? -1.755 -19.547 -22.625 1 98.75 51 GLU B O 1
ATOM 3248 N N . MET B 1 52 ? -1.475 -18.031 -21.016 1 98.12 52 MET B N 1
ATOM 3249 C CA . MET B 1 52 ? -0.273 -17.438 -21.594 1 98.12 52 MET B CA 1
ATOM 3250 C C . MET B 1 52 ? 0.914 -18.391 -21.469 1 98.12 52 MET B C 1
ATOM 3252 O O . MET B 1 52 ? 1.948 -18.188 -22.109 1 98.12 52 MET B O 1
ATOM 3256 N N . TYR B 1 53 ? 0.814 -19.328 -20.656 1 97.69 53 TYR B N 1
ATOM 3257 C CA . TYR B 1 53 ? 1.947 -20.219 -20.406 1 97.69 53 TYR B CA 1
ATOM 3258 C C . TYR B 1 53 ? 2.186 -21.156 -21.578 1 97.69 53 TYR B C 1
ATOM 3260 O O . TYR B 1 53 ? 1.244 -21.547 -22.266 1 97.69 53 TYR B O 1
ATOM 3268 N N . ALA B 1 54 ? 3.451 -21.375 -21.875 1 96.69 54 ALA B N 1
ATOM 3269 C CA . ALA B 1 54 ? 4.594 -21.453 -20.953 1 96.69 54 ALA B CA 1
ATOM 3270 C C . ALA B 1 54 ? 5.383 -20.141 -20.969 1 96.69 54 ALA B C 1
ATOM 3272 O O . ALA B 1 54 ? 5.117 -19.266 -21.797 1 96.69 54 ALA B O 1
ATOM 3273 N N . VAL B 1 55 ? 6.316 -20.094 -19.969 1 92.25 55 VAL B N 1
ATOM 3274 C CA . VAL B 1 55 ? 7.164 -18.906 -19.828 1 92.25 55 VAL B CA 1
ATOM 3275 C C . VAL B 1 55 ? 8.609 -19.266 -20.188 1 92.25 55 VAL B C 1
ATOM 3277 O O . VAL B 1 55 ? 9.125 -20.297 -19.766 1 92.25 55 VAL B O 1
ATOM 3280 N N . PRO B 1 56 ? 9.289 -18.359 -20.953 1 90.94 56 PRO B N 1
ATOM 3281 C CA . PRO B 1 56 ? 8.859 -17.031 -21.406 1 90.94 56 PRO B CA 1
ATOM 3282 C C . PRO B 1 56 ? 7.715 -17.094 -22.422 1 90.94 56 PRO B C 1
ATOM 3284 O O . PRO B 1 56 ? 7.676 -18 -23.25 1 90.94 56 PRO B O 1
ATOM 3287 N N . PRO B 1 57 ? 6.836 -16.109 -22.281 1 92 57 PRO B N 1
ATOM 3288 C CA . PRO B 1 57 ? 5.66 -16.156 -23.156 1 92 57 PRO B CA 1
ATOM 3289 C C . PRO B 1 57 ? 6 -15.867 -24.625 1 92 57 PRO B C 1
ATOM 3291 O O . PRO B 1 57 ? 6.828 -15 -24.906 1 92 57 PRO B O 1
ATOM 3294 N N . SER B 1 58 ? 5.453 -16.672 -25.469 1 93.44 58 SER B N 1
ATOM 3295 C CA . SER B 1 58 ? 5.586 -16.484 -26.906 1 93.44 58 SER B CA 1
ATOM 3296 C C . SER B 1 58 ? 4.402 -17.078 -27.656 1 93.44 58 SER B C 1
ATOM 3298 O O . SER B 1 58 ? 3.639 -17.859 -27.094 1 93.44 58 SER B O 1
ATOM 3300 N N . ALA B 1 59 ? 4.285 -16.688 -28.906 1 95.69 59 ALA B N 1
ATOM 3301 C CA . ALA B 1 59 ? 3.234 -17.266 -29.734 1 95.69 59 ALA B CA 1
ATOM 3302 C C . ALA B 1 59 ? 3.396 -18.781 -29.844 1 95.69 59 ALA B C 1
ATOM 3304 O O . ALA B 1 59 ? 2.406 -19.516 -29.891 1 95.69 59 ALA B O 1
ATOM 3305 N N . ASP B 1 60 ? 4.602 -19.234 -29.844 1 95.38 60 ASP B N 1
ATOM 3306 C CA . ASP B 1 60 ? 4.914 -20.656 -30.031 1 95.38 60 ASP B CA 1
ATOM 3307 C C . ASP B 1 60 ? 4.566 -21.469 -28.781 1 95.38 60 ASP B C 1
ATOM 3309 O O . ASP B 1 60 ? 4.195 -22.641 -28.875 1 95.38 60 ASP B O 1
ATOM 3313 N N . THR B 1 61 ? 4.68 -20.812 -27.609 1 95.12 61 THR B N 1
ATOM 3314 C CA . THR B 1 61 ? 4.508 -21.547 -26.359 1 95.12 61 THR B CA 1
ATOM 3315 C C . THR B 1 61 ? 3.115 -21.328 -25.781 1 95.12 61 THR B C 1
ATOM 3317 O O . THR B 1 61 ? 2.715 -21.984 -24.828 1 95.12 61 THR B O 1
ATOM 3320 N N . TYR B 1 62 ? 2.369 -20.5 -26.438 1 97.38 62 TYR B N 1
ATOM 3321 C CA . TYR B 1 62 ? 1.038 -20.156 -25.953 1 97.38 62 TYR B CA 1
ATOM 3322 C C . TYR B 1 62 ? 0.175 -21.391 -25.781 1 97.38 62 TYR B C 1
ATOM 3324 O O . TYR B 1 62 ? 0.044 -22.203 -26.719 1 97.38 62 TYR B O 1
ATOM 3332 N N . GLY B 1 63 ? -0.364 -21.578 -24.547 1 98.25 63 GLY B N 1
ATOM 3333 C CA . GLY B 1 63 ? -1.351 -22.609 -24.297 1 98.25 63 GLY B CA 1
ATOM 3334 C C . GLY B 1 63 ? -0.733 -23.969 -24.016 1 98.25 63 GLY B C 1
ATOM 3335 O O . GLY B 1 63 ? -1.435 -24.906 -23.641 1 98.25 63 GLY B O 1
ATOM 3336 N N . LYS B 1 64 ? 0.576 -24.078 -24.141 1 98.5 64 LYS B N 1
ATOM 3337 C CA . LYS B 1 64 ? 1.221 -25.375 -24.031 1 98.5 64 LYS B CA 1
ATOM 3338 C C .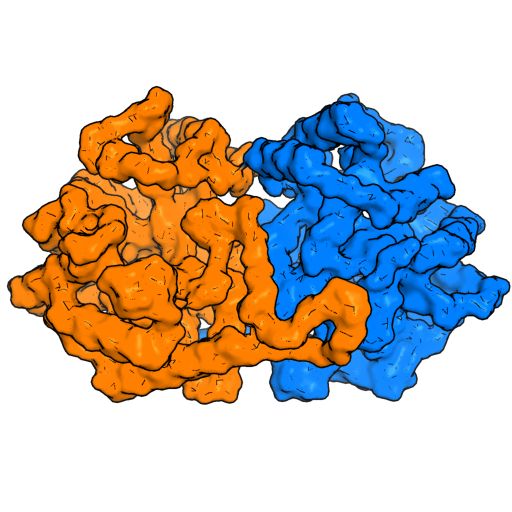 LYS B 1 64 ? 1.076 -25.953 -22.625 1 98.5 64 LYS B C 1
ATOM 3340 O O . LYS B 1 64 ? 0.839 -27.156 -22.469 1 98.5 64 LYS B O 1
ATOM 3345 N N . THR B 1 65 ? 1.268 -25.125 -21.609 1 98.81 65 THR B N 1
ATOM 3346 C CA . THR B 1 65 ? 1.185 -25.625 -20.234 1 98.81 65 THR B CA 1
ATOM 3347 C C . THR B 1 65 ? -0.208 -26.172 -19.953 1 98.81 65 THR B C 1
ATOM 3349 O O . THR B 1 65 ? -0.345 -27.281 -19.422 1 98.81 65 THR B O 1
ATOM 3352 N N . GLU B 1 66 ? -1.249 -25.422 -20.344 1 98.94 66 GLU B N 1
ATOM 3353 C CA . GLU B 1 66 ? -2.611 -25.922 -20.156 1 98.94 66 GLU B CA 1
ATOM 3354 C C . GLU B 1 66 ? -2.83 -27.234 -20.906 1 98.94 66 GLU B C 1
ATOM 3356 O O . GLU B 1 66 ? -3.473 -28.141 -20.391 1 98.94 66 GLU B O 1
ATOM 3361 N N . THR B 1 67 ? -2.303 -27.328 -22.078 1 98.88 67 THR B N 1
ATOM 3362 C CA . THR B 1 67 ? -2.443 -28.547 -22.875 1 98.88 67 THR B CA 1
ATOM 3363 C C . THR B 1 67 ? -1.789 -29.734 -22.188 1 98.88 67 THR B C 1
ATOM 3365 O O . THR B 1 67 ? -2.369 -30.812 -22.125 1 98.88 67 THR B O 1
ATOM 3368 N N . ILE B 1 68 ? -0.655 -29.484 -21.641 1 98.88 68 ILE B N 1
ATOM 3369 C CA . ILE B 1 68 ? 0.083 -30.531 -20.938 1 98.88 68 ILE B CA 1
ATOM 3370 C C . ILE B 1 68 ? -0.709 -30.984 -19.719 1 98.88 68 ILE B C 1
ATOM 3372 O O . ILE B 1 68 ? -0.818 -32.188 -19.453 1 98.88 68 ILE B O 1
ATOM 3376 N N . ILE B 1 69 ? -1.278 -30.094 -18.969 1 98.94 69 ILE B N 1
ATOM 3377 C CA . ILE B 1 69 ? -2.109 -30.438 -17.828 1 98.94 69 ILE B CA 1
ATOM 3378 C C . ILE B 1 69 ? -3.33 -31.219 -18.281 1 98.94 69 ILE B C 1
ATOM 3380 O O . ILE B 1 69 ? -3.713 -32.219 -17.641 1 98.94 69 ILE B O 1
ATOM 3384 N N . GLY B 1 70 ? -3.906 -30.797 -19.422 1 98.94 70 GLY B N 1
ATOM 3385 C CA . GLY B 1 70 ? -5.059 -31.484 -19.984 1 98.94 70 GLY B CA 1
ATOM 3386 C C . GLY B 1 70 ? -4.777 -32.938 -20.328 1 98.94 70 GLY B C 1
ATOM 3387 O O . GLY B 1 70 ? -5.582 -33.812 -20.031 1 98.94 70 GLY B O 1
ATOM 3388 N N . THR B 1 71 ? -3.654 -33.188 -20.953 1 98.81 71 THR B N 1
ATOM 3389 C CA . THR B 1 71 ? -3.301 -34.531 -21.328 1 98.81 71 THR B CA 1
ATOM 3390 C C . THR B 1 71 ? -3.061 -35.406 -20.078 1 98.81 71 THR B C 1
ATOM 3392 O O . THR B 1 71 ? -3.324 -36.594 -20.078 1 98.81 71 THR B O 1
ATOM 3395 N N . TRP B 1 72 ? -2.58 -34.75 -19.031 1 98.88 72 TRP B N 1
ATOM 3396 C CA . TRP B 1 72 ? -2.402 -35.438 -17.766 1 98.88 72 TRP B CA 1
ATOM 3397 C C . TRP B 1 72 ? -3.748 -35.844 -17.156 1 98.88 72 TRP B C 1
ATOM 3399 O O . TRP B 1 72 ? -3.922 -36.969 -16.703 1 98.88 72 TRP B O 1
ATOM 3409 N N . PHE B 1 73 ? -4.703 -34.969 -17.203 1 98.75 73 PHE B N 1
ATOM 3410 C CA . PHE B 1 73 ? -6.047 -35.25 -16.719 1 98.75 73 PHE B CA 1
ATOM 3411 C C . PHE B 1 73 ? -6.66 -36.406 -17.516 1 98.75 73 PHE B C 1
ATOM 3413 O O . PHE B 1 73 ? -7.273 -37.312 -16.938 1 98.75 73 PHE B O 1
ATOM 3420 N N . ALA B 1 74 ? -6.504 -36.344 -18.766 1 98.44 74 ALA B N 1
ATOM 3421 C CA . ALA B 1 74 ? -7.07 -37.375 -19.625 1 98.44 74 ALA B CA 1
ATOM 3422 C C . ALA B 1 74 ? -6.449 -38.75 -19.328 1 98.44 74 ALA B C 1
ATOM 3424 O O . ALA B 1 74 ? -7.148 -39.75 -19.312 1 98.44 74 ALA B O 1
ATOM 3425 N N . ALA B 1 75 ? -5.203 -38.688 -19.094 1 98.38 75 ALA B N 1
ATOM 3426 C CA . ALA B 1 75 ? -4.465 -39.938 -18.891 1 98.38 75 ALA B CA 1
ATOM 3427 C C . ALA B 1 75 ? -4.754 -40.531 -17.5 1 98.38 75 ALA B C 1
ATOM 3429 O O . ALA B 1 75 ? -4.883 -41.75 -17.359 1 98.38 75 ALA B O 1
ATOM 3430 N N . ARG B 1 76 ? -4.844 -39.625 -16.516 1 98.12 76 ARG B N 1
ATOM 3431 C CA . ARG B 1 76 ? -4.941 -40.125 -15.133 1 98.12 76 ARG B CA 1
ATOM 3432 C C . ARG B 1 76 ? -6.391 -40.156 -14.672 1 98.12 76 ARG B C 1
ATOM 3434 O O . ARG B 1 76 ? -6.707 -40.812 -13.672 1 98.12 76 ARG B O 1
ATOM 3441 N N . LYS B 1 77 ? -7.281 -39.5 -15.359 1 98.06 77 LYS B N 1
ATOM 3442 C CA . LYS B 1 77 ? -8.695 -39.406 -14.992 1 98.06 77 LYS B CA 1
ATOM 3443 C C . LYS B 1 77 ? -8.859 -38.938 -13.547 1 98.06 77 LYS B C 1
ATOM 3445 O O . LYS B 1 77 ? -9.633 -39.531 -12.781 1 98.06 77 LYS B O 1
ATOM 3450 N N . ASN B 1 78 ? -8.133 -37.875 -13.133 1 97.81 78 ASN B N 1
ATOM 3451 C CA . ASN B 1 78 ? -8.109 -37.438 -11.742 1 97.81 78 ASN B CA 1
ATOM 3452 C C . ASN B 1 78 ? -8.406 -35.938 -11.625 1 97.81 78 ASN B C 1
ATOM 3454 O O . ASN B 1 78 ? -7.883 -35.281 -10.734 1 97.81 78 ASN B O 1
ATOM 3458 N N . ARG B 1 79 ? -9.195 -35.438 -12.555 1 98.5 79 ARG B N 1
ATOM 3459 C CA . ARG B 1 79 ? -9.523 -34 -12.547 1 98.5 79 ARG B CA 1
ATOM 3460 C C . ARG B 1 79 ? -10.141 -33.594 -11.219 1 98.5 79 ARG B C 1
ATOM 3462 O O . ARG B 1 79 ? -9.906 -32.469 -10.727 1 98.5 79 ARG B O 1
ATOM 3469 N N . ASP B 1 80 ? -10.883 -34.438 -10.57 1 97.94 80 ASP B N 1
ATOM 3470 C CA . ASP B 1 80 ? -11.656 -34.125 -9.375 1 97.94 80 ASP B CA 1
ATOM 3471 C C . ASP B 1 80 ? -10.75 -34.031 -8.148 1 97.94 80 ASP B C 1
ATOM 3473 O O . ASP B 1 80 ? -11.172 -33.594 -7.082 1 97.94 80 ASP B O 1
ATOM 3477 N N . LYS B 1 81 ? -9.477 -34.406 -8.297 1 98.5 81 LYS B N 1
ATOM 3478 C CA . LYS B 1 81 ? -8.531 -34.406 -7.184 1 98.5 81 LYS B CA 1
ATOM 3479 C C . LYS B 1 81 ? -7.77 -33.094 -7.129 1 98.5 81 LYS B C 1
ATOM 3481 O O . LYS B 1 81 ? -7.055 -32.812 -6.164 1 98.5 81 LYS B O 1
ATOM 3486 N N . VAL B 1 82 ? -7.98 -32.219 -8.125 1 98.88 82 VAL B N 1
ATOM 3487 C CA . VAL B 1 82 ? -7.168 -31.016 -8.258 1 98.88 82 VAL B CA 1
ATOM 3488 C C . VAL B 1 82 ? -8.062 -29.781 -8.219 1 98.88 82 VAL B C 1
ATOM 3490 O O . VAL B 1 82 ? -9.094 -29.719 -8.898 1 98.88 82 VAL B O 1
ATOM 3493 N N . ILE B 1 83 ? -7.758 -28.891 -7.312 1 98.94 83 ILE B N 1
ATOM 3494 C CA . ILE B 1 83 ? -8.266 -27.531 -7.414 1 98.94 83 ILE B CA 1
ATOM 3495 C C . ILE B 1 83 ? -7.402 -26.734 -8.391 1 98.94 83 ILE B C 1
ATOM 3497 O O . ILE B 1 83 ? -6.254 -26.406 -8.086 1 98.94 83 ILE B O 1
ATOM 3501 N N . LEU B 1 84 ? -7.957 -26.406 -9.57 1 98.94 84 LEU B N 1
ATOM 3502 C CA . LEU B 1 84 ? -7.203 -25.859 -10.695 1 98.94 84 LEU B CA 1
ATOM 3503 C C . LEU B 1 84 ? -7.488 -24.375 -10.875 1 98.94 84 LEU B C 1
ATOM 3505 O O . LEU B 1 84 ? -8.648 -23.969 -11 1 98.94 84 LEU B O 1
ATOM 3509 N N . ALA B 1 85 ? -6.387 -23.578 -10.836 1 98.94 85 ALA B N 1
ATOM 3510 C CA . ALA B 1 85 ? -6.469 -22.156 -11.133 1 98.94 85 ALA B CA 1
ATOM 3511 C C . ALA B 1 85 ? -5.824 -21.844 -12.477 1 98.94 85 ALA B C 1
ATOM 3513 O O . ALA B 1 85 ? -4.742 -22.344 -12.789 1 98.94 85 ALA B O 1
ATOM 3514 N N . THR B 1 86 ? -6.48 -21.109 -13.305 1 98.94 86 THR B N 1
ATOM 3515 C CA . THR B 1 86 ? -5.898 -20.531 -14.516 1 98.94 86 THR B CA 1
ATOM 3516 C C . THR B 1 86 ? -6.301 -19.078 -14.672 1 98.94 86 THR B C 1
ATOM 3518 O O . THR B 1 86 ? -6.926 -18.5 -13.781 1 98.94 86 THR B O 1
ATOM 3521 N N . LYS B 1 87 ? -5.715 -18.406 -15.75 1 98.81 87 LYS B N 1
ATOM 3522 C CA . LYS B 1 87 ? -5.871 -16.953 -15.852 1 98.81 87 LYS B CA 1
ATOM 3523 C C . LYS B 1 87 ? -5.996 -16.516 -17.312 1 98.81 87 LYS B C 1
ATOM 3525 O O . LYS B 1 87 ? -5.371 -17.094 -18.188 1 98.81 87 LYS B O 1
ATOM 3530 N N . ILE B 1 88 ? -6.758 -15.508 -17.484 1 98.88 88 ILE B N 1
ATOM 3531 C CA . ILE B 1 88 ? -6.719 -14.781 -18.75 1 98.88 88 ILE B CA 1
ATOM 3532 C C . ILE B 1 88 ? -5.535 -13.812 -18.75 1 98.88 88 ILE B C 1
ATOM 3534 O O . ILE B 1 88 ? -5.27 -13.148 -17.75 1 98.88 88 ILE B O 1
ATOM 3538 N N . ALA B 1 89 ? -4.879 -13.711 -19.891 1 98.12 89 ALA B N 1
ATOM 3539 C CA . ALA B 1 89 ? -3.789 -12.75 -20.031 1 98.12 89 ALA B CA 1
ATOM 3540 C C . ALA B 1 89 ? -4.316 -11.32 -20.031 1 98.12 89 ALA B C 1
ATOM 3542 O O . ALA B 1 89 ? -5.387 -11.047 -20.594 1 98.12 89 ALA B O 1
ATOM 3543 N N . GLY B 1 90 ? -3.576 -10.414 -19.438 1 96.19 90 GLY B N 1
ATOM 3544 C CA . GLY B 1 90 ? -3.861 -8.992 -19.578 1 96.19 90 GLY B CA 1
ATOM 3545 C C . GLY B 1 90 ? -3.52 -8.461 -20.969 1 96.19 90 GLY B C 1
ATOM 3546 O O . GLY B 1 90 ? -3.08 -9.211 -21.828 1 96.19 90 GLY B O 1
ATOM 3547 N N . ASN B 1 91 ? -3.713 -7.207 -21.156 1 96.31 91 ASN B N 1
ATOM 3548 C CA . ASN B 1 91 ? -3.512 -6.578 -22.453 1 96.31 91 ASN B CA 1
ATOM 3549 C C . ASN B 1 91 ? -2.027 -6.449 -22.797 1 96.31 91 ASN B C 1
ATOM 3551 O O . ASN B 1 91 ? -1.175 -6.582 -21.906 1 96.31 91 ASN B O 1
ATOM 3555 N N . GLY B 1 92 ? -1.775 -6.391 -24.109 1 94.81 92 GLY B N 1
ATOM 3556 C CA . GLY B 1 92 ? -0.432 -6.02 -24.531 1 94.81 92 GLY B CA 1
ATOM 3557 C C . GLY B 1 92 ? 0.281 -7.121 -25.297 1 94.81 92 GLY B C 1
ATOM 3558 O O . GLY B 1 92 ? 1.284 -6.871 -25.969 1 94.81 92 GLY B O 1
ATOM 3559 N N . LEU B 1 93 ? -0.216 -8.391 -25.188 1 94.94 93 LEU B N 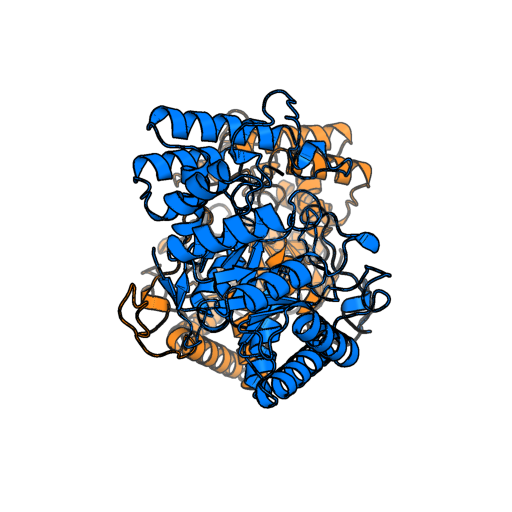1
ATOM 3560 C CA . LEU B 1 93 ? 0.358 -9.492 -25.953 1 94.94 93 LEU B CA 1
ATOM 3561 C C . LEU B 1 93 ? -0.417 -9.719 -27.25 1 94.94 93 LEU B C 1
ATOM 3563 O O . LEU B 1 93 ? -1.471 -10.359 -27.234 1 94.94 93 LEU B O 1
ATOM 3567 N N . LYS B 1 94 ? 0.113 -9.344 -28.328 1 94.19 94 LYS B N 1
ATOM 3568 C CA . LYS B 1 94 ? -0.587 -9.281 -29.609 1 94.19 94 LYS B CA 1
ATOM 3569 C C . LYS B 1 94 ? -1.057 -10.672 -30.047 1 94.19 94 LYS B C 1
ATOM 3571 O O . LYS B 1 94 ? -2.092 -10.805 -30.703 1 94.19 94 LYS B O 1
ATOM 3576 N N . TRP B 1 95 ? -0.379 -11.625 -29.641 1 93.38 95 TRP B N 1
ATOM 3577 C CA . TRP B 1 95 ? -0.696 -12.969 -30.109 1 93.38 95 TRP B CA 1
ATOM 3578 C C . TRP B 1 95 ? -1.744 -13.625 -29.219 1 93.38 95 TRP B C 1
ATOM 3580 O O . TRP B 1 95 ? -2.166 -14.758 -29.469 1 93.38 95 TRP B O 1
ATOM 3590 N N . ILE B 1 96 ? -2.141 -12.961 -28.172 1 96.38 96 ILE B N 1
ATOM 3591 C CA . ILE B 1 96 ? -3.234 -13.406 -27.328 1 96.38 96 ILE B CA 1
ATOM 3592 C C . ILE B 1 96 ? -4.395 -12.414 -27.406 1 96.38 96 ILE B C 1
ATOM 3594 O O . ILE B 1 96 ? -4.289 -11.289 -26.922 1 96.38 96 ILE B O 1
ATOM 3598 N N . HIS B 1 97 ? -5.469 -12.812 -27.891 1 96.31 97 HIS B N 1
ATOM 3599 C CA . HIS B 1 97 ? -6.664 -11.992 -28.047 1 96.31 97 HIS B CA 1
ATOM 3600 C C . HIS B 1 97 ? -6.332 -10.656 -28.719 1 96.31 97 HIS B C 1
ATOM 3602 O O . HIS B 1 97 ? -6.836 -9.609 -28.312 1 96.31 97 HIS B O 1
ATOM 3608 N N . ASP B 1 98 ? -5.336 -10.648 -29.594 1 95.69 98 ASP B N 1
ATOM 3609 C CA . ASP B 1 98 ? -4.914 -9.469 -30.344 1 95.69 98 ASP B CA 1
ATOM 3610 C C . ASP B 1 98 ? -4.449 -8.359 -29.406 1 95.69 98 ASP B C 1
ATOM 3612 O O . ASP B 1 98 ? -4.621 -7.172 -29.703 1 95.69 98 ASP B O 1
ATOM 3616 N N . GLY B 1 99 ? -4.062 -8.742 -28.281 1 96.81 99 GLY B N 1
ATOM 3617 C CA . GLY B 1 99 ? -3.561 -7.773 -27.312 1 96.81 99 GLY B CA 1
ATOM 3618 C C . GLY B 1 99 ? -4.66 -6.969 -26.641 1 96.81 99 GLY B C 1
ATOM 3619 O O . GLY B 1 99 ? -4.402 -5.91 -26.078 1 96.81 99 GLY B O 1
ATOM 3620 N N . SER B 1 100 ? -5.832 -7.418 -26.641 1 96.94 100 SER B N 1
ATOM 3621 C CA . SER B 1 100 ? -6.992 -6.672 -26.172 1 96.94 100 SER B CA 1
ATOM 3622 C C . SER B 1 100 ? -7.023 -6.598 -24.641 1 96.94 100 SER B C 1
ATOM 3624 O O . SER B 1 100 ? -6.32 -7.348 -23.969 1 96.94 100 SER B O 1
ATOM 3626 N N . ASP B 1 101 ? -7.832 -5.652 -24.141 1 97.62 101 ASP B N 1
ATOM 3627 C CA . ASP B 1 101 ? -8.148 -5.578 -22.719 1 97.62 101 ASP B CA 1
ATOM 3628 C C . ASP B 1 101 ? -8.938 -6.805 -22.266 1 97.62 101 ASP B C 1
ATOM 3630 O O . ASP B 1 101 ? -9.492 -7.527 -23.094 1 97.62 101 ASP B O 1
ATOM 3634 N N . ILE B 1 102 ? -8.898 -7.059 -20.984 1 98.62 102 ILE B N 1
ATOM 3635 C CA . ILE B 1 102 ? -9.836 -7.996 -20.391 1 98.62 102 ILE B CA 1
ATOM 3636 C C . ILE B 1 102 ? -11.25 -7.422 -20.453 1 98.62 102 ILE B C 1
ATOM 3638 O O . ILE B 1 102 ? -11.531 -6.391 -19.844 1 98.62 102 ILE B O 1
ATOM 3642 N N . ASN B 1 103 ? -12.047 -8 -21.188 1 98.25 103 ASN B N 1
ATOM 3643 C CA . ASN B 1 103 ? -13.445 -7.637 -21.391 1 98.25 103 ASN B CA 1
ATOM 3644 C C . ASN B 1 103 ? -14.312 -8.867 -21.672 1 98.25 103 ASN B C 1
ATOM 3646 O O . ASN B 1 103 ? -13.828 -9.992 -21.609 1 98.25 103 ASN B O 1
ATOM 3650 N N . ARG B 1 104 ? -15.594 -8.68 -21.922 1 98.5 104 ARG B N 1
ATOM 3651 C CA . ARG B 1 104 ? -16.531 -9.781 -22.109 1 98.5 104 ARG B CA 1
ATOM 3652 C C . ARG B 1 104 ? -16.047 -10.734 -23.188 1 98.5 104 ARG B C 1
ATOM 3654 O O . ARG B 1 104 ? -15.984 -11.945 -22.969 1 98.5 104 ARG B O 1
ATOM 3661 N N . ALA B 1 105 ? -15.648 -10.195 -24.312 1 98.5 105 ALA B N 1
ATOM 3662 C CA . ALA B 1 105 ? -15.258 -11.016 -25.453 1 98.5 105 ALA B CA 1
ATOM 3663 C C . ALA B 1 105 ? -13.992 -11.82 -25.141 1 98.5 105 ALA B C 1
ATOM 3665 O O . ALA B 1 105 ? -13.938 -13.023 -25.391 1 98.5 105 ALA B O 1
ATOM 3666 N N . SER B 1 106 ? -13.016 -11.156 -24.609 1 98.69 106 SER B N 1
ATOM 3667 C CA . SER B 1 106 ? -11.742 -11.828 -24.359 1 98.69 106 SER B CA 1
ATOM 3668 C C . SER B 1 106 ? -11.875 -12.859 -23.25 1 98.69 106 SER B C 1
ATOM 3670 O O . SER B 1 106 ? -11.25 -13.922 -23.297 1 98.69 106 SER B O 1
ATOM 3672 N N . ILE B 1 107 ? -12.656 -12.555 -22.219 1 98.88 107 ILE B N 1
ATOM 3673 C CA . ILE B 1 107 ? -12.867 -13.508 -21.125 1 98.88 107 ILE B CA 1
ATOM 3674 C C . ILE B 1 107 ? -13.539 -14.766 -21.672 1 98.88 107 ILE B C 1
ATOM 3676 O O . ILE B 1 107 ? -13.102 -15.883 -21.375 1 98.88 107 ILE B O 1
ATOM 3680 N N . THR B 1 108 ? -14.57 -14.586 -22.438 1 98.69 108 THR B N 1
ATOM 3681 C CA . THR B 1 108 ? -15.312 -15.719 -22.984 1 98.69 108 THR B CA 1
ATOM 3682 C C . THR B 1 108 ? -14.406 -16.594 -23.844 1 98.69 108 THR B C 1
ATOM 3684 O O . THR B 1 108 ? -14.359 -17.812 -23.672 1 98.69 108 THR B O 1
ATOM 3687 N N . ALA B 1 109 ? -13.68 -15.953 -24.688 1 98.62 109 ALA B N 1
ATOM 3688 C CA . ALA B 1 109 ? -12.766 -16.688 -25.562 1 98.62 109 ALA B CA 1
ATOM 3689 C C . ALA B 1 109 ? -11.688 -17.406 -24.766 1 98.62 109 ALA B C 1
ATOM 3691 O O . ALA B 1 109 ? -11.336 -18.547 -25.078 1 98.62 109 ALA B O 1
ATOM 3692 N N . SER B 1 110 ? -11.164 -16.719 -23.781 1 98.88 110 SER B N 1
ATOM 3693 C CA . SER B 1 110 ? -10.094 -17.281 -22.953 1 98.88 110 SER B CA 1
ATOM 3694 C C . SER B 1 110 ? -10.57 -18.516 -22.188 1 98.88 110 SER B C 1
ATOM 3696 O O . SER B 1 110 ? -9.906 -19.547 -22.172 1 98.88 110 SER B O 1
ATOM 3698 N N . VAL B 1 111 ? -11.727 -18.406 -21.547 1 98.94 111 VAL B N 1
ATOM 3699 C CA . VAL B 1 111 ? -12.258 -19.516 -20.75 1 98.94 111 VAL B CA 1
ATOM 3700 C C . VAL B 1 111 ? -12.531 -20.719 -21.656 1 98.94 111 VAL B C 1
ATOM 3702 O O . VAL B 1 111 ? -12.148 -21.844 -21.328 1 98.94 111 VAL B O 1
ATOM 3705 N N . GLU B 1 112 ? -13.141 -20.469 -22.828 1 98.75 112 GLU B N 1
ATOM 3706 C CA . GLU B 1 112 ? -13.422 -21.547 -23.766 1 98.75 112 GLU B CA 1
ATOM 3707 C C . GLU B 1 112 ? -12.133 -22.219 -24.234 1 98.75 112 GLU B C 1
ATOM 3709 O O . GLU B 1 112 ? -12.039 -23.438 -24.297 1 98.75 112 GLU B O 1
ATOM 3714 N N . GLY B 1 113 ? -11.188 -21.422 -24.578 1 98.81 113 GLY B N 1
ATOM 3715 C CA . GLY B 1 113 ? -9.898 -21.938 -25 1 98.81 113 GLY B CA 1
ATOM 3716 C C . GLY B 1 113 ? -9.203 -22.734 -23.906 1 98.81 113 GLY B C 1
ATOM 3717 O O . GLY B 1 113 ? -8.648 -23.812 -24.172 1 98.81 113 GLY B O 1
ATOM 3718 N N . SER B 1 114 ? -9.195 -22.203 -22.703 1 98.94 114 SER B N 1
ATOM 3719 C CA . SER B 1 114 ? -8.57 -22.875 -21.578 1 98.94 114 SER B CA 1
ATOM 3720 C C . SER B 1 114 ? -9.227 -24.234 -21.312 1 98.94 114 SER B C 1
ATOM 3722 O O . SER B 1 114 ? -8.539 -25.234 -21.094 1 98.94 114 SER B O 1
ATOM 3724 N N . LEU B 1 115 ? -10.57 -24.25 -21.281 1 98.94 115 LEU B N 1
ATOM 3725 C CA . LEU B 1 115 ? -11.289 -25.5 -21.031 1 98.94 115 LEU B CA 1
ATOM 3726 C C . LEU B 1 115 ? -10.922 -26.547 -22.078 1 98.94 115 LEU B C 1
ATOM 3728 O O . LEU B 1 115 ? -10.742 -27.719 -21.75 1 98.94 115 LEU B O 1
ATOM 3732 N N . LYS B 1 116 ? -10.812 -26.125 -23.328 1 98.88 116 LYS B N 1
ATOM 3733 C CA . LYS B 1 116 ? -10.445 -27.031 -24.406 1 98.88 116 LYS B CA 1
ATOM 3734 C C . LYS B 1 116 ? -9.031 -27.578 -24.203 1 98.88 116 LYS B C 1
ATOM 3736 O O . LYS B 1 116 ? -8.812 -28.797 -24.266 1 98.88 116 LYS B O 1
ATOM 3741 N N . ARG B 1 117 ? -8.078 -26.75 -23.938 1 98.88 117 ARG B N 1
ATOM 3742 C CA . ARG B 1 117 ? -6.688 -27.156 -23.75 1 98.88 117 ARG B CA 1
ATOM 3743 C C . ARG B 1 117 ? -6.535 -28.031 -22.516 1 98.88 117 ARG B C 1
ATOM 3745 O O . ARG B 1 117 ? -5.816 -29.031 -22.547 1 98.88 117 ARG B O 1
ATOM 3752 N N . LEU B 1 118 ? -7.25 -27.672 -21.453 1 98.94 118 LEU B N 1
ATOM 3753 C CA . LEU B 1 118 ? -7.164 -28.375 -20.172 1 98.94 118 LEU B CA 1
ATOM 3754 C C . LEU B 1 118 ? -7.945 -29.672 -20.203 1 98.94 118 LEU B C 1
ATOM 3756 O O . LEU B 1 118 ? -7.801 -30.516 -19.312 1 98.94 118 LEU B O 1
ATOM 3760 N N . GLN B 1 119 ? -8.773 -29.875 -21.219 1 98.75 119 GLN B N 1
ATOM 3761 C CA . GLN B 1 119 ? -9.594 -31.062 -21.391 1 98.75 119 GLN B CA 1
ATOM 3762 C C . GLN B 1 119 ? -10.445 -31.328 -20.156 1 98.75 119 GLN B C 1
ATOM 3764 O O . GLN B 1 119 ? -10.469 -32.438 -19.641 1 98.75 119 GLN B O 1
ATOM 3769 N N . THR B 1 120 ? -11.117 -30.328 -19.719 1 98.75 120 THR B N 1
ATOM 3770 C CA . THR B 1 120 ? -12.062 -30.375 -18.609 1 98.75 120 THR B CA 1
ATOM 3771 C C . THR B 1 120 ? -13.234 -29.422 -18.844 1 98.75 120 THR B C 1
ATOM 3773 O O . THR B 1 120 ? -13.18 -28.578 -19.734 1 98.75 120 THR B O 1
ATOM 3776 N N . ASP B 1 121 ? -14.297 -29.609 -18.094 1 98.56 121 ASP B N 1
ATOM 3777 C CA . ASP B 1 121 ? -15.5 -28.828 -18.328 1 98.56 121 ASP B CA 1
ATOM 3778 C C . ASP B 1 121 ? -15.648 -27.719 -17.281 1 98.56 121 ASP B C 1
ATOM 3780 O O . ASP B 1 121 ? -16.578 -26.922 -17.344 1 98.56 121 ASP B O 1
ATOM 3784 N N . TYR B 1 122 ? -14.672 -27.672 -16.297 1 98.75 122 TYR B N 1
ATOM 3785 C CA . TYR B 1 122 ? -14.773 -26.609 -15.297 1 98.75 122 TYR B CA 1
ATOM 3786 C C . TYR B 1 122 ? -13.391 -26.203 -14.805 1 98.75 122 TYR B C 1
ATOM 3788 O O . TYR B 1 122 ? -12.438 -26.984 -14.883 1 98.75 122 TYR B O 1
ATOM 3796 N N . ILE B 1 123 ? -13.297 -25.031 -14.375 1 98.88 123 ILE B N 1
ATOM 3797 C CA . ILE B 1 123 ? -12.148 -24.422 -13.711 1 98.88 123 ILE B CA 1
ATOM 3798 C C . ILE B 1 123 ? -12.531 -24 -12.297 1 98.88 123 ILE B C 1
ATOM 3800 O O . ILE B 1 123 ? -13.586 -23.391 -12.086 1 98.88 123 ILE B O 1
ATOM 3804 N N . ASP B 1 124 ? -11.719 -24.312 -11.289 1 98.94 124 ASP B N 1
ATOM 3805 C CA . ASP B 1 124 ? -12.078 -24.031 -9.906 1 98.94 124 ASP B CA 1
ATOM 3806 C C . ASP B 1 124 ? -11.875 -22.547 -9.578 1 98.94 124 ASP B C 1
ATOM 3808 O O . ASP B 1 124 ? -12.711 -21.938 -8.914 1 98.94 124 ASP B O 1
ATOM 3812 N N . LEU B 1 125 ? -10.75 -21.953 -9.984 1 98.94 125 LEU B N 1
ATOM 3813 C CA . LEU B 1 125 ? -10.43 -20.547 -9.766 1 98.94 125 LEU B CA 1
ATOM 3814 C C . LEU B 1 125 ? -9.961 -19.891 -11.055 1 98.94 125 LEU B C 1
ATOM 3816 O O . LEU B 1 125 ? -8.922 -20.266 -11.617 1 98.94 125 LEU B O 1
ATOM 3820 N N . TYR B 1 126 ? -10.727 -18.984 -11.531 1 98.94 126 TYR B N 1
ATOM 3821 C CA . TYR B 1 126 ? -10.367 -18.234 -12.727 1 98.94 126 TYR B CA 1
ATOM 3822 C C . TYR B 1 126 ? -9.914 -16.828 -12.375 1 98.94 126 TYR B C 1
ATOM 3824 O O . TYR B 1 126 ? -10.648 -16.078 -11.727 1 98.94 126 TYR B O 1
ATOM 3832 N N . GLN B 1 127 ? -8.695 -16.453 -12.859 1 98.94 127 GLN B N 1
ATOM 3833 C CA . GLN B 1 127 ? -8.078 -15.227 -12.375 1 98.94 127 GLN B CA 1
ATOM 3834 C C . GLN B 1 127 ? -7.828 -14.25 -13.523 1 98.94 127 GLN B C 1
ATOM 3836 O O . GLN B 1 127 ? -7.727 -14.656 -14.68 1 98.94 127 GLN B O 1
ATOM 3841 N N . LEU B 1 128 ? -7.754 -12.961 -13.211 1 98.94 128 LEU B N 1
ATOM 3842 C CA . LEU B 1 128 ? -7.312 -11.906 -14.117 1 98.94 128 LEU B CA 1
ATOM 3843 C C . LEU B 1 128 ? -5.82 -11.641 -13.945 1 98.94 128 LEU B C 1
ATOM 3845 O O . LEU B 1 128 ? -5.387 -11.148 -12.906 1 98.94 128 LEU B O 1
ATOM 3849 N N . HIS B 1 129 ? -5.035 -11.867 -14.93 1 98.81 129 HIS B N 1
ATOM 3850 C CA . HIS B 1 129 ? -3.59 -11.992 -14.789 1 98.81 129 HIS B CA 1
ATOM 3851 C C . HIS B 1 129 ? -2.959 -10.648 -14.43 1 98.81 129 HIS B C 1
ATOM 3853 O O . HIS B 1 129 ? -2.014 -10.594 -13.641 1 98.81 129 HIS B O 1
ATOM 3859 N N . TRP B 1 130 ? -3.326 -9.57 -15.109 1 98.62 130 TRP B N 1
ATOM 3860 C CA . TRP B 1 130 ? -2.973 -8.211 -14.719 1 98.62 130 TRP B CA 1
ATOM 3861 C C . TRP B 1 130 ? -4.023 -7.215 -15.188 1 98.62 130 TRP B C 1
ATOM 3863 O O . TRP B 1 130 ? -4.754 -7.484 -16.141 1 98.62 130 TRP B O 1
ATOM 3873 N N . PRO B 1 131 ? -4.148 -6.102 -14.5 1 97.88 131 PRO B N 1
ATOM 3874 C CA . PRO B 1 131 ? -5.25 -5.184 -14.805 1 97.88 131 PRO B CA 1
ATOM 3875 C 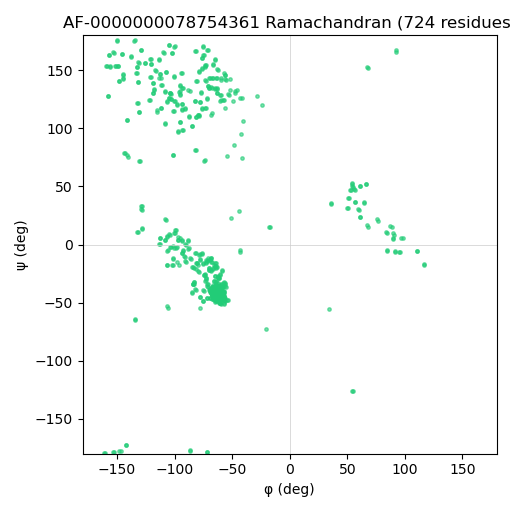C . PRO B 1 131 ? -5.043 -4.422 -16.109 1 97.88 131 PRO B C 1
ATOM 3877 O O . PRO B 1 131 ? -3.906 -4.094 -16.469 1 97.88 131 PRO B O 1
ATOM 3880 N N . ASN B 1 132 ? -6.145 -4.016 -16.75 1 97.06 132 ASN B N 1
ATOM 3881 C CA . ASN B 1 132 ? -6.145 -3.242 -18 1 97.06 132 ASN B CA 1
ATOM 3882 C C . ASN B 1 132 ? -5.406 -1.919 -17.828 1 97.06 132 ASN B C 1
ATOM 3884 O O . ASN B 1 132 ? -4.672 -1.493 -18.719 1 97.06 132 ASN B O 1
ATOM 3888 N N . ARG B 1 133 ? -5.508 -1.288 -16.688 1 95.31 133 ARG B N 1
ATOM 3889 C CA . ARG B 1 133 ? -5.012 0.066 -16.469 1 95.31 133 ARG B CA 1
ATOM 3890 C C . ARG B 1 133 ? -3.518 0.056 -16.172 1 95.31 133 ARG B C 1
ATOM 3892 O O . ARG B 1 133 ? -2.883 1.112 -16.109 1 95.31 133 ARG B O 1
ATOM 3899 N N . GLY B 1 134 ? -3 -1.057 -16.016 1 94.19 134 GLY B N 1
ATOM 3900 C CA . GLY B 1 134 ? -1.62 -1.171 -15.57 1 94.19 134 GLY B CA 1
ATOM 3901 C C . GLY B 1 134 ? -1.488 -1.282 -14.062 1 94.19 134 GLY B C 1
ATOM 3902 O O . GLY B 1 134 ? -2.475 -1.147 -13.336 1 94.19 134 GLY B O 1
ATOM 3903 N N . SER B 1 135 ? -0.302 -1.677 -13.602 1 95.75 135 SER B N 1
ATOM 3904 C CA . SER B 1 135 ? 0.053 -1.815 -12.188 1 95.75 135 SER B CA 1
ATOM 3905 C C . SER B 1 135 ? 1.55 -1.619 -11.977 1 95.75 135 SER B C 1
ATOM 3907 O O . SER B 1 135 ? 2.281 -1.305 -12.914 1 95.75 135 SER B O 1
ATOM 3909 N N . TYR B 1 136 ? 1.973 -1.75 -10.711 1 97.62 136 TYR B N 1
ATOM 3910 C CA . TYR B 1 136 ? 3.385 -1.559 -10.406 1 97.62 136 TYR B CA 1
ATOM 3911 C C . TYR B 1 136 ? 4.125 -2.891 -10.383 1 97.62 136 TYR B C 1
ATOM 3913 O O . TYR B 1 136 ? 5.305 -2.949 -10.023 1 97.62 136 TYR B O 1
ATOM 3921 N N . HIS B 1 137 ? 3.49 -3.975 -10.734 1 96.81 137 HIS B N 1
ATOM 3922 C CA . HIS B 1 137 ? 4.082 -5.309 -10.68 1 96.81 137 HIS B CA 1
ATOM 3923 C C . HIS B 1 137 ? 5.066 -5.52 -11.82 1 96.81 137 HIS B C 1
ATOM 3925 O O . HIS B 1 137 ? 5.207 -4.664 -12.695 1 96.81 137 HIS B O 1
ATOM 3931 N N . PHE B 1 138 ? 5.844 -6.586 -11.812 1 94.06 138 PHE B N 1
ATOM 3932 C CA . PHE B 1 138 ? 6.828 -6.965 -12.82 1 94.06 138 PHE B CA 1
ATOM 3933 C C . PHE B 1 138 ? 7.961 -5.949 -12.883 1 94.06 138 PHE B C 1
ATOM 3935 O O . PHE B 1 138 ? 8.406 -5.57 -13.961 1 94.06 138 PHE B O 1
ATOM 3942 N N . GLY B 1 139 ? 8.312 -5.457 -11.758 1 93 139 GLY B N 1
ATOM 3943 C CA . GLY B 1 139 ? 9.484 -4.605 -11.656 1 93 139 GLY B CA 1
ATOM 3944 C C . GLY B 1 139 ? 9.188 -3.143 -11.93 1 93 139 GLY B C 1
ATOM 3945 O O . GLY B 1 139 ? 10.109 -2.332 -12.078 1 93 139 GLY B O 1
ATOM 3946 N N . GLN B 1 140 ? 7.973 -2.732 -11.914 1 95.12 140 GLN B N 1
ATOM 3947 C CA . GLN B 1 140 ? 7.598 -1.378 -12.312 1 95.12 140 GLN B CA 1
ATOM 3948 C C . GLN B 1 140 ? 7.383 -0.488 -11.094 1 95.12 140 GLN B C 1
ATOM 3950 O O . GLN B 1 140 ? 6.941 0.656 -11.227 1 95.12 140 GLN B O 1
ATOM 3955 N N . GLN B 1 141 ? 7.727 -0.923 -9.891 1 94.75 141 GLN B N 1
ATOM 3956 C CA . GLN B 1 141 ? 7.402 -0.211 -8.656 1 94.75 141 GLN B CA 1
ATOM 3957 C C . GLN B 1 141 ? 8.211 1.077 -8.539 1 94.75 141 GLN B C 1
ATOM 3959 O O . GLN B 1 141 ? 7.781 2.029 -7.887 1 94.75 141 GLN B O 1
ATOM 3964 N N . TRP B 1 142 ? 9.352 1.197 -9.227 1 94.5 142 TRP B N 1
ATOM 3965 C CA . TRP B 1 142 ? 10.234 2.352 -9.07 1 94.5 142 TRP B CA 1
ATOM 3966 C C . TRP B 1 142 ? 9.781 3.504 -9.961 1 94.5 142 TRP B C 1
ATOM 3968 O O . TRP B 1 142 ? 10.148 4.656 -9.734 1 94.5 142 TRP B O 1
ATOM 3978 N N . THR B 1 143 ? 8.961 3.133 -11 1 92.81 143 THR B N 1
ATOM 3979 C CA . THR B 1 143 ? 8.609 4.137 -11.992 1 92.81 143 THR B CA 1
ATOM 3980 C C . THR B 1 143 ? 7.094 4.195 -12.188 1 92.81 143 THR B C 1
ATOM 3982 O O . THR B 1 143 ? 6.605 4.805 -13.141 1 92.81 143 THR B O 1
ATOM 3985 N N . TYR B 1 144 ? 6.418 3.611 -11.336 1 94.88 144 TYR B N 1
ATOM 3986 C CA . TYR B 1 144 ? 4.973 3.508 -11.477 1 94.88 144 TYR B CA 1
ATOM 3987 C C . TYR B 1 144 ? 4.328 4.887 -11.523 1 94.88 144 TYR B C 1
ATOM 3989 O O . TYR B 1 144 ? 4.559 5.715 -10.633 1 94.88 144 TYR B O 1
ATOM 3997 N N . LYS B 1 145 ? 3.553 5.156 -12.617 1 92.12 145 LYS B N 1
ATOM 3998 C CA . LYS B 1 145 ? 2.775 6.379 -12.812 1 92.12 145 LYS B CA 1
ATOM 3999 C C . LYS B 1 145 ? 1.351 6.055 -13.25 1 92.12 145 LYS B C 1
ATOM 4001 O O . LYS B 1 145 ? 1.132 5.129 -14.039 1 92.12 145 LYS B O 1
ATOM 4006 N N . ILE B 1 146 ? 0.499 6.816 -12.695 1 91.69 146 ILE B N 1
ATOM 4007 C CA . ILE B 1 146 ? -0.885 6.656 -13.133 1 91.69 146 ILE B CA 1
ATOM 4008 C C . ILE B 1 146 ? -1.088 7.352 -14.477 1 91.69 146 ILE B C 1
ATOM 4010 O O . ILE B 1 146 ? -0.841 8.555 -14.602 1 91.69 146 ILE B O 1
ATOM 4014 N N . LYS B 1 147 ? -1.512 6.613 -15.406 1 84.88 147 LYS B N 1
ATOM 4015 C CA . LYS B 1 147 ? -1.764 7.184 -16.734 1 84.88 147 LYS B CA 1
ATOM 4016 C C . LYS B 1 147 ? -3.002 8.078 -16.719 1 84.88 147 LYS B C 1
ATOM 4018 O O . LYS B 1 147 ? -4.086 7.633 -16.328 1 84.88 147 LYS B O 1
ATOM 4023 N N . LYS B 1 148 ? -2.889 9.281 -17.156 1 82.31 148 LYS B N 1
ATOM 4024 C CA . LYS B 1 148 ? -3.969 10.266 -17.156 1 82.31 148 LYS B CA 1
ATOM 4025 C C . LYS B 1 148 ? -5.168 9.758 -17.953 1 82.31 148 LYS B C 1
ATOM 4027 O O . LYS B 1 148 ? -6.316 10.039 -17.609 1 82.31 148 LYS B O 1
ATOM 4032 N N . SER B 1 149 ? -4.895 8.992 -18.984 1 79.12 149 SER B N 1
ATOM 4033 C CA . SER B 1 149 ? -5.941 8.484 -19.875 1 79.12 149 SER B CA 1
ATOM 4034 C C . SER B 1 149 ? -6.871 7.527 -19.125 1 79.12 149 SER B C 1
ATOM 4036 O O . SER B 1 149 ? -7.992 7.277 -19.562 1 79.12 149 SER B O 1
ATOM 4038 N N . THR B 1 150 ? -6.383 7.039 -18 1 81.06 150 THR B N 1
ATOM 4039 C CA . THR B 1 150 ? -7.188 6.066 -17.266 1 81.06 150 THR B CA 1
ATOM 4040 C C . THR B 1 150 ? -8.078 6.766 -16.25 1 81.06 150 THR B C 1
ATOM 4042 O O . THR B 1 150 ? -8.938 6.133 -15.625 1 81.06 150 THR B O 1
ATOM 4045 N N . LEU B 1 151 ? -7.918 8.062 -15.969 1 78.44 151 LEU B N 1
ATOM 4046 C CA . LEU B 1 151 ? -8.633 8.789 -14.93 1 78.44 151 LEU B CA 1
ATOM 4047 C C . LEU B 1 151 ? -9.945 9.359 -15.461 1 78.44 151 LEU B C 1
ATOM 4049 O O . LEU B 1 151 ? -10.828 9.719 -14.688 1 78.44 151 LEU B O 1
ATOM 4053 N N . GLY B 1 152 ? -10.312 9.078 -16.734 1 64.31 152 GLY B N 1
ATOM 4054 C CA . GLY B 1 152 ? -11.5 9.656 -17.328 1 64.31 152 GLY B CA 1
ATOM 4055 C C . GLY B 1 152 ? -11.398 11.156 -17.531 1 64.31 152 GLY B C 1
ATOM 4056 O O . GLY B 1 152 ? -10.438 11.781 -17.094 1 64.31 152 GLY B O 1
ATOM 4057 N N . HIS B 1 153 ? -12.086 11.727 -18.484 1 52.88 153 HIS B N 1
ATOM 4058 C CA . HIS B 1 153 ? -12.055 13.094 -18.969 1 52.88 153 HIS B CA 1
ATOM 4059 C C . HIS B 1 153 ? -12.008 14.094 -17.812 1 52.88 153 HIS B C 1
ATOM 4061 O O . HIS B 1 153 ? -12.141 15.297 -18.031 1 52.88 153 HIS B O 1
ATOM 4067 N N . GLY B 1 154 ? -12.141 13.586 -16.547 1 43.22 154 GLY B N 1
ATOM 4068 C CA . GLY B 1 154 ? -11.992 14.812 -15.781 1 43.22 154 GLY B CA 1
ATOM 4069 C C . GLY B 1 154 ? -10.57 15.312 -15.727 1 43.22 154 GLY B C 1
ATOM 4070 O O . GLY B 1 154 ? -9.695 14.656 -15.148 1 43.22 154 GLY B O 1
ATOM 4071 N N . GLU B 1 155 ? -10.102 15.812 -16.844 1 37.69 155 GLU B N 1
ATOM 4072 C CA . GLU B 1 155 ? -8.766 16.375 -17.016 1 37.69 155 GLU B CA 1
ATOM 4073 C C . GLU B 1 155 ? -8.203 16.859 -15.688 1 37.69 155 GLU B C 1
ATOM 4075 O O . GLU B 1 155 ? -8.922 17.453 -14.883 1 37.69 155 GLU B O 1
ATOM 4080 N N . PRO B 1 156 ? -7.145 16.297 -15.344 1 36.91 156 PRO B N 1
ATOM 4081 C CA . PRO B 1 156 ? -6.488 17.062 -14.281 1 36.91 156 PRO B CA 1
ATOM 4082 C C . PRO B 1 156 ? -6.387 18.547 -14.609 1 36.91 156 PRO B C 1
ATOM 4084 O O . PRO B 1 156 ? -6.023 18.922 -15.727 1 36.91 156 PRO B O 1
ATOM 4087 N N . GLY B 1 157 ? -7.277 19.469 -14.406 1 30.81 157 GLY B N 1
ATOM 4088 C CA . GLY B 1 157 ? -6.801 20.828 -14.516 1 30.81 157 GLY B CA 1
ATOM 4089 C C . GLY B 1 157 ? -5.441 21.047 -13.875 1 30.81 157 GLY B C 1
ATOM 4090 O O . GLY B 1 157 ? -5.246 20.734 -12.703 1 30.81 157 GLY B O 1
ATOM 4091 N N . VAL B 1 158 ? -4.383 20.688 -14.32 1 27.41 158 VAL B N 1
ATOM 4092 C CA . VAL B 1 158 ? -3.291 21.594 -14.008 1 27.41 158 VAL B CA 1
ATOM 4093 C C . VAL B 1 158 ? -3.766 23.047 -14.148 1 27.41 158 VAL B C 1
ATOM 4095 O O . VAL B 1 158 ? -4.258 23.438 -15.211 1 27.41 158 VAL B O 1
ATOM 4098 N N . GLY B 1 159 ? -4.074 24.047 -13.508 1 29.89 159 GLY B N 1
ATOM 4099 C CA . GLY B 1 159 ? -4.855 25.234 -13.25 1 29.89 159 GLY B CA 1
ATOM 4100 C C . GLY B 1 159 ? -6.309 25.109 -13.664 1 29.89 159 GLY B C 1
ATOM 4101 O O . GLY B 1 159 ? -7.094 26.047 -13.508 1 29.89 159 GLY B O 1
ATOM 4102 N N . GLY B 1 160 ? -6.598 24.781 -14.922 1 30.44 160 GLY B N 1
ATOM 4103 C CA . GLY B 1 160 ? -7.988 24.938 -15.312 1 30.44 160 GLY B CA 1
ATOM 4104 C C . GLY B 1 160 ? -8.945 24.172 -14.422 1 30.44 160 GLY B C 1
ATOM 4105 O O . GLY B 1 160 ? -8.625 23.078 -13.945 1 30.44 160 GLY B O 1
ATOM 4106 N N . ALA B 1 161 ? -9.844 24.891 -13.727 1 31.75 161 ALA B N 1
ATOM 4107 C CA . ALA B 1 161 ? -10.953 24.766 -12.781 1 31.75 161 ALA B CA 1
ATOM 4108 C C . ALA B 1 161 ? -11.891 23.641 -13.188 1 31.75 161 ALA B C 1
ATOM 4110 O O . ALA B 1 161 ? -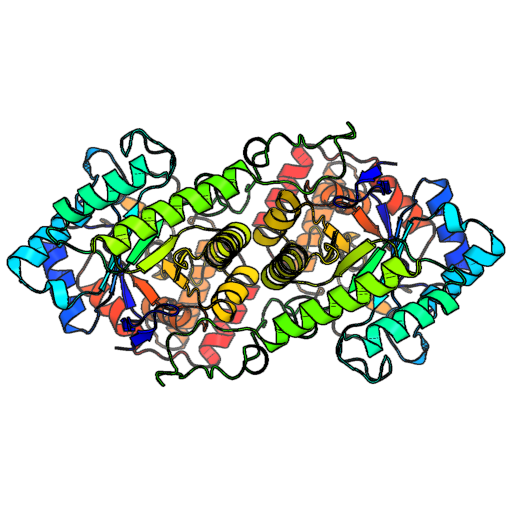12.836 23.859 -13.961 1 31.75 161 ALA B O 1
ATOM 4111 N N . THR B 1 162 ? -11.484 22.562 -13.875 1 35.25 162 THR B N 1
ATOM 4112 C CA . THR B 1 162 ? -12.688 21.766 -14.102 1 35.25 162 THR B CA 1
ATOM 4113 C C . THR B 1 162 ? -13.383 21.438 -12.781 1 35.25 162 THR B C 1
ATOM 4115 O O . THR B 1 162 ? -12.734 21.359 -11.742 1 35.25 162 THR B O 1
ATOM 4118 N N . GLU B 1 163 ? -14.703 21.359 -12.688 1 37.44 163 GLU B N 1
ATOM 4119 C CA . GLU B 1 163 ? -15.672 21.234 -11.602 1 37.44 163 GLU B CA 1
ATOM 4120 C C . GLU B 1 163 ? -15.312 20.062 -10.68 1 37.44 163 GLU B C 1
ATOM 4122 O O . GLU B 1 163 ? -14.602 19.141 -11.078 1 37.44 163 GLU B O 1
ATOM 4127 N N . GLY B 1 164 ? -15.352 20.375 -9.227 1 46.16 164 GLY B N 1
ATOM 4128 C CA . GLY B 1 164 ? -15.438 19.766 -7.91 1 46.16 164 GLY B CA 1
ATOM 4129 C C . GLY B 1 164 ? -15.953 18.344 -7.945 1 46.16 164 GLY B C 1
ATOM 4130 O O . GLY B 1 164 ? -16.516 17.859 -6.961 1 46.16 164 GLY B O 1
ATOM 4131 N N . ARG B 1 165 ? -15.953 17.75 -9.188 1 51.62 165 ARG B N 1
ATOM 4132 C CA . ARG B 1 165 ? -16.656 16.469 -9.062 1 51.62 165 ARG B CA 1
ATOM 4133 C C . ARG B 1 165 ? -15.672 15.336 -8.797 1 51.62 165 ARG B C 1
ATOM 4135 O O . ARG B 1 165 ? -14.523 15.383 -9.242 1 51.62 165 ARG B O 1
ATOM 4142 N N . ALA B 1 166 ? -16.016 14.523 -7.871 1 55.91 166 ALA B N 1
ATOM 4143 C CA . ALA B 1 166 ? -15.328 13.266 -7.617 1 55.91 166 ALA B CA 1
ATOM 4144 C C . ALA B 1 166 ? -14.977 12.555 -8.922 1 55.91 166 ALA B C 1
ATOM 4146 O O . ALA B 1 166 ? -15.758 12.594 -9.883 1 55.91 166 ALA B O 1
ATOM 4147 N N . PRO B 1 167 ? -13.523 12.141 -9.156 1 62.22 167 PRO B N 1
ATOM 4148 C CA . PRO B 1 167 ? -13.211 11.336 -10.336 1 62.22 167 PRO B CA 1
ATOM 4149 C C . PRO B 1 167 ? -14.156 10.148 -10.516 1 62.22 167 PRO B C 1
ATOM 4151 O O . PRO B 1 167 ? -14.508 9.484 -9.539 1 62.22 167 PRO B O 1
ATOM 4154 N N . THR B 1 168 ? -14.617 10.023 -11.688 1 66.69 168 THR B N 1
ATOM 4155 C CA . THR B 1 168 ? -15.617 8.961 -11.805 1 66.69 168 THR B CA 1
ATOM 4156 C C . THR B 1 168 ? -14.945 7.613 -12.055 1 66.69 168 THR B C 1
ATOM 4158 O O . THR B 1 168 ? -15.508 6.566 -11.742 1 66.69 168 THR B O 1
ATOM 4161 N N . ASN B 1 169 ? -13.641 7.664 -12.383 1 87.44 169 ASN B N 1
ATOM 4162 C CA . ASN B 1 169 ? -13.055 6.395 -12.812 1 87.44 169 ASN B CA 1
ATOM 4163 C C . ASN B 1 169 ? -14.055 5.562 -13.609 1 87.44 169 ASN B C 1
ATOM 4165 O O . ASN B 1 169 ? -14.102 4.34 -13.477 1 87.44 169 ASN B O 1
ATOM 4169 N N . ALA B 1 170 ? -14.852 6.238 -14.359 1 88.69 170 ALA B N 1
ATOM 4170 C CA . ALA B 1 170 ? -16.031 5.613 -14.977 1 88.69 170 ALA B CA 1
ATOM 4171 C C . ALA B 1 170 ? -15.617 4.473 -15.906 1 88.69 170 ALA B C 1
ATOM 4173 O O . ALA B 1 170 ? -16.234 3.404 -15.891 1 88.69 170 ALA B O 1
ATOM 4174 N N . HIS B 1 171 ? -14.609 4.707 -16.656 1 91.44 171 HIS B N 1
ATOM 4175 C CA . HIS B 1 171 ? -14.156 3.678 -17.594 1 91.44 171 HIS B CA 1
ATOM 4176 C C . HIS B 1 171 ? -13.727 2.418 -16.859 1 91.44 171 HIS B C 1
ATOM 4178 O O . HIS B 1 171 ? -14.133 1.311 -17.219 1 91.44 171 HIS B O 1
ATOM 4184 N N . GLU B 1 172 ? -12.922 2.6 -15.812 1 94.12 172 GLU B N 1
ATOM 4185 C CA . GLU B 1 172 ? -12.438 1.468 -15.031 1 94.12 172 GLU B CA 1
ATOM 4186 C C . GLU B 1 172 ? -13.578 0.763 -14.312 1 94.12 172 GLU B C 1
ATOM 4188 O O . GLU B 1 172 ? -13.672 -0.466 -14.328 1 94.12 172 GLU B O 1
ATOM 4193 N N . ILE B 1 173 ? -14.445 1.534 -13.734 1 94 173 ILE B N 1
ATOM 4194 C CA . ILE B 1 173 ? -15.539 0.974 -12.945 1 94 173 ILE B CA 1
ATOM 4195 C C . ILE B 1 173 ? -16.5 0.21 -13.852 1 94 173 ILE B C 1
ATOM 4197 O O . ILE B 1 173 ? -16.938 -0.887 -13.508 1 94 173 ILE B O 1
ATOM 4201 N N . ASN B 1 174 ? -16.812 0.811 -15.016 1 95.38 174 ASN B N 1
ATOM 4202 C CA . ASN B 1 174 ? -17.672 0.115 -15.977 1 95.38 174 ASN B CA 1
ATOM 4203 C C . ASN B 1 174 ? -17.031 -1.194 -16.438 1 95.38 174 ASN B C 1
ATOM 4205 O O . ASN B 1 174 ? -17.734 -2.195 -16.609 1 95.38 174 ASN B O 1
ATOM 4209 N N . ASN B 1 175 ? -15.766 -1.153 -16.609 1 97.19 175 ASN B N 1
ATOM 4210 C CA . ASN B 1 175 ? -15.062 -2.373 -16.984 1 97.19 175 ASN B CA 1
ATOM 4211 C C . ASN B 1 175 ? -15.117 -3.422 -15.883 1 97.19 175 ASN B C 1
ATOM 4213 O O . ASN B 1 175 ? -15.297 -4.609 -16.156 1 97.19 175 ASN B O 1
ATOM 4217 N N . PHE B 1 176 ? -14.945 -2.988 -14.602 1 98.19 176 PHE B N 1
ATOM 4218 C CA . PHE B 1 176 ? -15.023 -3.926 -13.492 1 98.19 176 PHE B CA 1
ATOM 4219 C C . PHE B 1 176 ? -16.375 -4.621 -13.469 1 98.19 176 PHE B C 1
ATOM 4221 O O . PHE B 1 176 ? -16.453 -5.844 -13.305 1 98.19 176 PHE B O 1
ATOM 4228 N N . VAL B 1 177 ? -17.406 -3.877 -13.68 1 98.38 177 VAL B N 1
ATOM 4229 C CA . VAL B 1 177 ? -18.766 -4.422 -13.664 1 98.38 177 VAL B CA 1
ATOM 4230 C C . VAL B 1 177 ? -18.953 -5.371 -14.844 1 98.38 177 VAL B C 1
ATOM 4232 O O . VAL B 1 177 ? -19.516 -6.457 -14.688 1 98.38 177 VAL B O 1
ATOM 4235 N N . GLU B 1 178 ? -18.453 -4.988 -16 1 98.69 178 GLU B N 1
ATOM 4236 C CA . GLU B 1 178 ? -18.531 -5.852 -17.172 1 98.69 178 GLU B CA 1
ATOM 4237 C C . GLU B 1 178 ? -17.812 -7.176 -16.938 1 98.69 178 GLU B C 1
ATOM 4239 O O . GLU B 1 178 ? -18.359 -8.242 -17.234 1 98.69 178 GLU B O 1
ATOM 4244 N N . VAL B 1 179 ? -16.672 -7.062 -16.406 1 98.88 179 VAL B N 1
ATOM 4245 C CA . VAL B 1 179 ? -15.852 -8.242 -16.125 1 98.88 179 VAL B CA 1
ATOM 4246 C C . VAL B 1 179 ? -16.594 -9.156 -15.148 1 98.88 179 VAL B C 1
ATOM 4248 O O . VAL B 1 179 ? -16.766 -10.344 -15.422 1 98.88 179 VAL B O 1
ATOM 4251 N N . LEU B 1 180 ? -17.062 -8.602 -14.086 1 98.94 180 LEU B N 1
ATOM 4252 C CA . LEU B 1 180 ? -17.703 -9.398 -13.047 1 98.94 180 LEU B CA 1
ATOM 4253 C C . LEU B 1 180 ? -19.016 -9.992 -13.562 1 98.94 180 LEU B C 1
ATOM 4255 O O . LEU B 1 180 ? -19.375 -11.109 -13.203 1 98.94 180 LEU B O 1
ATOM 4259 N N . THR B 1 181 ? -19.719 -9.25 -14.375 1 98.88 181 THR B N 1
ATOM 4260 C CA . THR B 1 181 ? -20.953 -9.758 -14.969 1 98.88 181 THR B CA 1
ATOM 4261 C C . THR B 1 181 ? -20.656 -10.953 -15.883 1 98.88 181 THR B C 1
ATOM 4263 O O . THR B 1 181 ? -21.375 -11.961 -15.836 1 98.88 181 THR B O 1
ATOM 4266 N N . THR B 1 182 ? -19.641 -10.812 -16.672 1 98.94 182 THR B N 1
ATOM 4267 C CA . THR B 1 182 ? -19.234 -11.891 -17.562 1 98.94 182 THR B CA 1
ATOM 4268 C C . THR B 1 182 ? -18.844 -13.125 -16.75 1 98.94 182 THR B C 1
ATOM 4270 O O . THR B 1 182 ? -19.234 -14.242 -17.078 1 98.94 182 THR B O 1
ATOM 4273 N N . LEU B 1 183 ? -18.094 -12.914 -15.703 1 98.94 183 LEU B N 1
ATOM 4274 C CA . LEU B 1 183 ? -17.672 -14.008 -14.844 1 98.94 183 LEU B CA 1
ATOM 4275 C C . LEU B 1 183 ? -18.875 -14.672 -14.18 1 98.94 183 LEU B C 1
ATOM 4277 O O . LEU B 1 183 ? -18.906 -15.898 -14.023 1 98.94 183 LEU B O 1
ATOM 4281 N N . LYS B 1 184 ? -19.828 -13.906 -13.805 1 98.94 184 LYS B N 1
ATOM 4282 C CA . LYS B 1 184 ? -21.062 -14.438 -13.234 1 98.94 184 LYS B CA 1
ATOM 4283 C C . LYS B 1 184 ? -21.75 -15.391 -14.211 1 98.94 184 LYS B C 1
ATOM 4285 O O . LYS B 1 184 ? -22.219 -16.469 -13.812 1 98.94 184 LYS B O 1
ATOM 4290 N N . GLU B 1 185 ? -21.859 -14.984 -15.422 1 98.88 185 GLU B N 1
ATOM 4291 C CA . GLU B 1 185 ? -22.484 -15.805 -16.453 1 98.88 185 GLU B CA 1
ATOM 4292 C C . GLU B 1 185 ? -21.734 -17.125 -16.641 1 98.88 185 GLU B C 1
ATOM 4294 O O . GLU B 1 185 ? -22.359 -18.172 -16.828 1 98.88 185 GLU B O 1
ATOM 4299 N N . LEU B 1 186 ? -20.438 -17.047 -16.594 1 98.94 186 LEU B N 1
ATOM 4300 C CA . LEU B 1 186 ? -19.609 -18.234 -16.766 1 98.94 186 LEU B CA 1
ATOM 4301 C C . LEU B 1 186 ? -19.719 -19.156 -15.562 1 98.94 186 LEU B C 1
ATOM 4303 O O . LEU B 1 186 ? -19.656 -20.391 -15.711 1 98.94 186 LEU B O 1
ATOM 4307 N N . ILE B 1 187 ? -19.875 -18.609 -14.359 1 98.94 187 ILE B N 1
ATOM 4308 C CA . ILE B 1 187 ? -20.141 -19.391 -13.156 1 98.94 187 ILE B CA 1
ATOM 4309 C C . ILE B 1 187 ? -21.484 -20.094 -13.289 1 98.94 187 ILE B C 1
ATOM 4311 O O . ILE B 1 187 ? -21.609 -21.281 -13.016 1 98.94 187 ILE B O 1
ATOM 4315 N N . ALA B 1 188 ? -22.484 -19.391 -13.742 1 98.81 188 ALA B N 1
ATOM 4316 C CA . ALA B 1 188 ? -23.828 -19.938 -13.922 1 98.81 188 ALA B CA 1
ATOM 4317 C C . ALA B 1 188 ? -23.812 -21.078 -14.938 1 98.81 188 ALA B C 1
ATOM 4319 O O . ALA B 1 188 ? -24.562 -22.047 -14.805 1 98.81 188 ALA B O 1
ATOM 4320 N N . ALA B 1 189 ? -22.969 -20.938 -15.906 1 98.81 189 ALA B N 1
ATOM 4321 C CA . ALA B 1 189 ? -22.859 -21.953 -16.953 1 98.81 189 ALA B CA 1
ATOM 4322 C C . ALA B 1 189 ? -22.062 -23.156 -16.484 1 98.81 189 ALA B C 1
ATOM 4324 O O . ALA B 1 189 ? -21.938 -24.156 -17.203 1 98.81 189 ALA B O 1
ATOM 4325 N N . GLY B 1 190 ? -21.453 -23.047 -15.312 1 98.75 190 GLY B N 1
ATOM 4326 C CA . GLY B 1 190 ? -20.719 -24.172 -14.727 1 98.75 190 GLY B CA 1
ATOM 4327 C C . GLY B 1 190 ? -19.297 -24.281 -15.25 1 98.75 190 GLY B C 1
ATOM 4328 O O . GLY B 1 190 ? -18.609 -25.266 -14.984 1 98.75 190 GLY B O 1
ATOM 4329 N N . LYS B 1 191 ? -18.828 -23.297 -15.969 1 98.88 191 LYS B N 1
ATOM 4330 C CA . LYS B 1 191 ? -17.516 -23.359 -16.609 1 98.88 191 LYS B CA 1
ATOM 4331 C C . LYS B 1 191 ? -16.406 -22.953 -15.633 1 98.88 191 LYS B C 1
ATOM 4333 O O . LYS B 1 191 ? -15.273 -23.406 -15.766 1 98.88 191 LYS B O 1
ATOM 4338 N N . ILE B 1 192 ? -16.703 -22.062 -14.773 1 98.88 192 ILE B N 1
ATOM 4339 C CA . ILE B 1 192 ? -15.805 -21.688 -13.688 1 98.88 192 ILE B CA 1
ATOM 4340 C C . ILE B 1 192 ? -16.562 -21.672 -12.367 1 98.88 192 ILE B C 1
ATOM 4342 O O . ILE B 1 192 ? -17.797 -21.547 -12.352 1 98.88 192 ILE B O 1
ATOM 4346 N N . ARG B 1 193 ? -15.836 -21.812 -11.242 1 98.81 193 ARG B N 1
ATOM 4347 C CA . ARG B 1 193 ? -16.5 -21.844 -9.945 1 98.81 193 ARG B CA 1
ATOM 4348 C C . ARG B 1 193 ? -16.281 -20.562 -9.172 1 98.81 193 ARG B C 1
ATOM 4350 O O . ARG B 1 193 ? -17.219 -19.953 -8.672 1 98.81 193 ARG B O 1
ATOM 4357 N N . TYR B 1 194 ? -15.039 -20.141 -8.992 1 98.88 194 TYR B N 1
ATOM 4358 C CA . TYR B 1 194 ? -14.68 -18.938 -8.266 1 98.88 194 TYR B CA 1
ATOM 4359 C C . TYR B 1 194 ? -13.734 -18.062 -9.086 1 98.88 194 TYR B C 1
ATOM 4361 O O . TYR B 1 194 ? -13.219 -18.5 -10.117 1 98.88 194 TYR B O 1
ATOM 4369 N N . VAL B 1 195 ? -13.531 -16.812 -8.656 1 98.94 195 VAL B N 1
ATOM 4370 C CA . VAL B 1 195 ? -12.758 -15.867 -9.445 1 98.94 195 VAL B CA 1
ATOM 4371 C C . VAL B 1 195 ? -11.734 -15.164 -8.555 1 98.94 195 VAL B C 1
ATOM 4373 O O . VAL B 1 195 ? -11.906 -15.086 -7.336 1 98.94 195 VAL B O 1
ATOM 4376 N N . GLY B 1 196 ? -10.594 -14.695 -9.109 1 98.94 196 GLY B N 1
ATOM 4377 C CA . GLY B 1 196 ? -9.523 -14.039 -8.375 1 98.94 196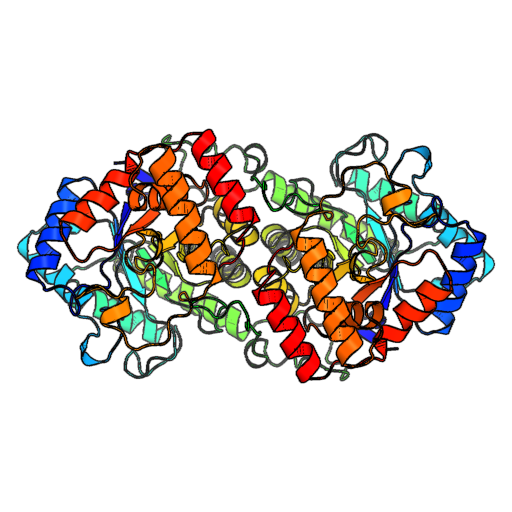 GLY B CA 1
ATOM 4378 C C . GLY B 1 196 ? -8.766 -13.023 -9.203 1 98.94 196 GLY B C 1
ATOM 4379 O O . GLY B 1 196 ? -9.078 -12.805 -10.375 1 98.94 196 GLY B O 1
ATOM 4380 N N . LEU B 1 197 ? -7.859 -12.359 -8.523 1 98.94 197 LEU B N 1
ATOM 4381 C CA . LEU B 1 197 ? -7.031 -11.312 -9.117 1 98.94 197 LEU B CA 1
ATOM 4382 C C . LEU B 1 197 ? -5.566 -11.742 -9.164 1 98.94 197 LEU B C 1
ATOM 4384 O O . LEU B 1 197 ? -5.156 -12.648 -8.43 1 98.94 197 LEU B O 1
ATOM 4388 N N . SER B 1 198 ? -4.816 -11.133 -10.016 1 98.88 198 SER B N 1
ATOM 4389 C CA . SER B 1 198 ? -3.363 -11.258 -10.047 1 98.88 198 SER B CA 1
ATOM 4390 C C . SER B 1 198 ? -2.705 -9.945 -10.445 1 98.88 198 SER B C 1
ATOM 4392 O O . SER B 1 198 ? -3.236 -9.203 -11.273 1 98.88 198 SER B O 1
ATOM 4394 N N . ASN B 1 199 ? -1.607 -9.688 -9.844 1 98.75 199 ASN B N 1
ATOM 4395 C CA . ASN B 1 199 ? -0.822 -8.492 -10.125 1 98.75 199 ASN B CA 1
ATOM 4396 C C . ASN B 1 199 ? -1.68 -7.23 -10.062 1 98.75 199 ASN B C 1
ATOM 4398 O O . ASN B 1 199 ? -1.581 -6.363 -10.93 1 98.75 199 ASN B O 1
ATOM 4402 N N . GLU B 1 200 ? -2.545 -7.211 -9.094 1 98.69 200 GLU B N 1
ATOM 4403 C CA . GLU B 1 200 ? -3.463 -6.102 -8.859 1 98.69 200 GLU B CA 1
ATOM 4404 C C . GLU B 1 200 ? -2.984 -5.227 -7.703 1 98.69 200 GLU B C 1
ATOM 4406 O O . GLU B 1 200 ? -2.098 -5.621 -6.941 1 98.69 200 GLU B O 1
ATOM 4411 N N . THR B 1 201 ? -3.549 -4.012 -7.586 1 98.56 201 THR B N 1
ATOM 4412 C CA . THR B 1 201 ? -3.186 -3.029 -6.57 1 98.56 201 THR B CA 1
ATOM 4413 C C . THR B 1 201 ? -4.254 -2.955 -5.484 1 98.56 201 THR B C 1
ATOM 4415 O O . THR B 1 201 ? -5.289 -3.617 -5.574 1 98.56 201 THR B O 1
ATOM 4418 N N . ALA B 1 202 ? -3.926 -2.207 -4.426 1 98.81 202 ALA B N 1
ATOM 4419 C CA . ALA B 1 202 ? -4.902 -1.989 -3.361 1 98.81 202 ALA B CA 1
ATOM 4420 C C . ALA B 1 202 ? -6.176 -1.351 -3.906 1 98.81 202 ALA B C 1
ATOM 4422 O O . ALA B 1 202 ? -7.281 -1.785 -3.582 1 98.81 202 ALA B O 1
ATOM 4423 N N . TRP B 1 203 ? -6.039 -0.326 -4.75 1 98.5 203 TRP B N 1
ATOM 4424 C CA . TRP B 1 203 ? -7.191 0.368 -5.312 1 98.5 203 TRP B CA 1
ATOM 4425 C C . TRP B 1 203 ? -8.062 -0.586 -6.125 1 98.5 203 TRP B C 1
ATOM 4427 O O . TRP B 1 203 ? -9.273 -0.666 -5.914 1 98.5 203 TRP B O 1
ATOM 4437 N N . GLY B 1 204 ? -7.406 -1.318 -7.02 1 98.56 204 GLY B N 1
ATOM 4438 C CA . GLY B 1 204 ? -8.148 -2.236 -7.871 1 98.56 204 GLY B CA 1
ATOM 4439 C C . GLY B 1 204 ? -8.852 -3.334 -7.09 1 98.56 204 GLY B C 1
ATOM 4440 O O . GLY B 1 204 ? -10.008 -3.652 -7.363 1 98.56 204 GLY B O 1
ATOM 4441 N N . THR B 1 205 ? -8.156 -3.893 -6.133 1 98.81 205 THR B N 1
ATOM 4442 C CA . THR B 1 205 ? -8.742 -4.945 -5.309 1 98.81 205 THR B CA 1
ATOM 4443 C C . THR B 1 205 ? -9.984 -4.441 -4.586 1 98.81 205 THR B C 1
ATOM 4445 O O . THR B 1 205 ? -11.039 -5.074 -4.637 1 98.81 205 THR B O 1
ATOM 4448 N N . MET B 1 206 ? -9.867 -3.281 -3.984 1 98.69 206 MET B N 1
ATOM 4449 C CA . MET B 1 206 ? -10.984 -2.732 -3.221 1 98.69 206 MET B CA 1
ATOM 4450 C C . MET B 1 206 ? -12.141 -2.348 -4.145 1 98.69 206 MET B C 1
ATOM 4452 O O . MET B 1 206 ? -13.305 -2.518 -3.789 1 98.69 206 MET B O 1
ATOM 4456 N N . LYS B 1 207 ? -11.844 -1.848 -5.324 1 98.12 207 LYS B N 1
ATOM 4457 C CA . LYS B 1 207 ? -12.891 -1.461 -6.266 1 98.12 207 LYS B CA 1
ATOM 4458 C C . LYS B 1 207 ? -13.625 -2.684 -6.801 1 98.12 207 LYS B C 1
ATOM 4460 O O . LYS B 1 207 ? -14.844 -2.648 -6.984 1 98.12 207 LYS B O 1
ATOM 4465 N N . TYR B 1 208 ? -12.906 -3.777 -7.078 1 98.69 208 TYR B N 1
ATOM 4466 C CA . TYR B 1 208 ? -13.562 -5.016 -7.48 1 98.69 208 TYR B CA 1
ATOM 4467 C C . TYR B 1 208 ? -14.5 -5.512 -6.391 1 98.69 208 TYR B C 1
ATOM 4469 O O . TYR B 1 208 ? -15.617 -5.953 -6.676 1 98.69 208 TYR B O 1
ATOM 4477 N N . LEU B 1 209 ? -14.039 -5.48 -5.141 1 97.75 209 LEU B N 1
ATOM 4478 C CA . LEU B 1 209 ? -14.867 -5.93 -4.027 1 97.75 209 LEU B CA 1
ATOM 4479 C C . LEU B 1 209 ? -16.109 -5.062 -3.889 1 97.75 209 LEU B C 1
ATOM 4481 O O . LEU B 1 209 ? -17.219 -5.574 -3.668 1 97.75 209 LEU B O 1
ATOM 4485 N N . HIS B 1 210 ? -15.938 -3.795 -4.051 1 96.5 210 HIS B N 1
ATOM 4486 C CA . HIS B 1 210 ? -17.062 -2.863 -3.959 1 96.5 210 HIS B CA 1
ATOM 4487 C C . HIS B 1 210 ? -18.047 -3.082 -5.094 1 96.5 210 HIS B C 1
ATOM 4489 O O . HIS B 1 210 ? -19.266 -3.096 -4.867 1 96.5 210 HIS B O 1
ATOM 4495 N N . ALA B 1 211 ? -17.547 -3.252 -6.27 1 96.94 211 ALA B N 1
ATOM 4496 C CA . ALA B 1 211 ? -18.406 -3.502 -7.422 1 96.94 211 ALA B CA 1
ATOM 4497 C C . ALA B 1 211 ? -19.203 -4.789 -7.238 1 96.94 211 ALA B C 1
ATOM 4499 O O . ALA B 1 211 ? -20.391 -4.84 -7.574 1 96.94 211 ALA B O 1
ATOM 4500 N N . ALA B 1 212 ? -18.516 -5.773 -6.746 1 97.94 212 ALA B N 1
ATOM 4501 C CA . ALA B 1 212 ? -19.188 -7.047 -6.492 1 97.94 212 ALA B CA 1
ATOM 4502 C C . ALA B 1 212 ? -20.328 -6.875 -5.504 1 97.94 212 ALA B C 1
ATOM 4504 O O . ALA B 1 212 ? -21.453 -7.352 -5.746 1 97.94 212 ALA B O 1
ATOM 4505 N N . GLU B 1 213 ? -20.078 -6.18 -4.438 1 94.5 213 GLU B N 1
ATOM 4506 C CA . GLU B 1 213 ? -21.062 -5.984 -3.369 1 94.5 213 GLU B CA 1
ATOM 4507 C C . GLU B 1 213 ? -22.234 -5.141 -3.846 1 94.5 213 GLU B C 1
ATOM 4509 O O . GLU B 1 213 ? -23.391 -5.512 -3.639 1 94.5 213 GLU B O 1
ATOM 4514 N N . THR B 1 214 ? -21.969 -4.07 -4.535 1 94.56 214 THR B N 1
ATOM 4515 C CA . THR B 1 214 ? -22.984 -3.086 -4.906 1 94.56 214 THR B CA 1
ATOM 4516 C C . THR B 1 214 ? -23.875 -3.619 -6.023 1 94.56 214 THR B C 1
ATOM 4518 O O . THR B 1 214 ? -25.047 -3.26 -6.109 1 94.56 214 THR B O 1
ATOM 4521 N N . ASN B 1 215 ? -23.328 -4.535 -6.816 1 96.62 215 ASN B N 1
ATOM 4522 C CA . ASN B 1 215 ? -24.062 -4.988 -7.988 1 96.62 215 ASN B CA 1
ATOM 4523 C C . ASN B 1 215 ? -24.484 -6.453 -7.859 1 96.62 215 ASN B C 1
ATOM 4525 O O . ASN B 1 215 ? -25 -7.043 -8.812 1 96.62 215 ASN B O 1
ATOM 4529 N N . ASN B 1 216 ? -24.25 -7.035 -6.715 1 97.25 216 ASN B N 1
ATOM 4530 C CA . ASN B 1 216 ? -24.562 -8.438 -6.477 1 97.25 216 ASN B CA 1
ATOM 4531 C C . ASN B 1 216 ? -23.891 -9.352 -7.496 1 97.25 216 ASN B C 1
ATOM 4533 O O . ASN B 1 216 ? -24.547 -10.148 -8.156 1 97.25 216 ASN B O 1
ATOM 4537 N N . LEU B 1 217 ? -22.609 -9.094 -7.68 1 98.69 217 LEU B N 1
ATOM 4538 C CA . LEU B 1 217 ? -21.766 -9.852 -8.586 1 98.69 217 LEU B CA 1
ATOM 4539 C C . LEU B 1 217 ? -20.75 -10.695 -7.816 1 98.69 217 LEU B C 1
ATOM 4541 O O . LEU B 1 217 ? -20.625 -10.555 -6.598 1 98.69 217 LEU B O 1
ATOM 4545 N N . PRO B 1 218 ? -20.109 -11.656 -8.484 1 98.62 218 PRO B N 1
ATOM 4546 C CA . PRO B 1 218 ? -19.188 -12.523 -7.766 1 98.62 218 PRO B CA 1
ATOM 4547 C C . PRO B 1 218 ? -18.047 -11.758 -7.105 1 98.62 218 PRO B C 1
ATOM 4549 O O . PRO B 1 218 ? -17.531 -10.789 -7.68 1 98.62 218 PRO B O 1
ATOM 4552 N N . ARG B 1 219 ? -17.688 -12.211 -5.973 1 97.75 219 ARG B N 1
ATOM 4553 C CA . ARG B 1 219 ? -16.625 -11.602 -5.184 1 97.75 219 ARG B CA 1
ATOM 4554 C C . ARG B 1 219 ? -15.266 -12.195 -5.555 1 97.75 219 ARG B C 1
ATOM 4556 O O . ARG B 1 219 ? -15.125 -13.414 -5.684 1 97.75 219 ARG B O 1
ATOM 4563 N N . MET B 1 220 ? -14.289 -11.336 -5.77 1 98.69 220 MET B N 1
ATOM 4564 C CA . MET B 1 220 ? -12.93 -11.844 -5.938 1 98.69 220 MET B CA 1
ATOM 4565 C C . MET B 1 220 ? -12.445 -12.531 -4.664 1 98.69 220 MET B C 1
ATOM 4567 O O . MET B 1 220 ? -12.57 -11.977 -3.572 1 98.69 220 MET B O 1
ATOM 4571 N N . GLN B 1 221 ? -11.828 -13.727 -4.805 1 98.62 221 GLN B N 1
ATOM 4572 C CA . GLN B 1 221 ? -11.602 -14.578 -3.645 1 98.62 221 GLN B CA 1
ATOM 4573 C C . GLN B 1 221 ? -10.133 -14.578 -3.236 1 98.62 221 GLN B C 1
ATOM 4575 O O . GLN B 1 221 ? -9.789 -14.969 -2.119 1 98.62 221 GLN B O 1
ATOM 4580 N N . SER B 1 222 ? -9.242 -14.133 -4.156 1 98.88 222 SER B N 1
ATOM 4581 C CA . SER B 1 222 ? -7.805 -14.172 -3.922 1 98.88 222 SER B CA 1
ATOM 4582 C C . SER B 1 222 ? -7.074 -13.148 -4.785 1 98.88 222 SER B C 1
ATOM 4584 O O . SER B 1 222 ? -7.664 -12.57 -5.703 1 98.88 222 SER B O 1
ATOM 4586 N N . ILE B 1 223 ? -5.875 -12.891 -4.391 1 98.94 223 ILE B N 1
ATOM 4587 C CA . ILE B 1 223 ? -4.984 -12.055 -5.191 1 98.94 223 ILE B CA 1
ATOM 4588 C C . ILE B 1 223 ? -3.621 -12.727 -5.316 1 98.94 223 ILE B C 1
ATOM 4590 O O . ILE B 1 223 ? -3.006 -13.086 -4.312 1 98.94 223 ILE B O 1
ATOM 4594 N N . GLN B 1 224 ? -3.195 -12.977 -6.566 1 98.94 224 GLN B N 1
ATOM 4595 C CA . GLN B 1 224 ? -1.9 -13.578 -6.859 1 98.94 224 GLN B CA 1
ATOM 4596 C C . GLN B 1 224 ? -0.862 -12.516 -7.203 1 98.94 224 GLN B C 1
ATOM 4598 O O . GLN B 1 224 ? -0.848 -11.992 -8.32 1 98.94 224 GLN B O 1
ATOM 4603 N N . ASN B 1 225 ? -0.043 -12.117 -6.234 1 98.88 225 ASN B N 1
ATOM 4604 C CA . ASN B 1 225 ? 1.025 -11.141 -6.391 1 98.88 225 ASN B CA 1
ATOM 4605 C C . ASN B 1 225 ? 2.385 -11.727 -6.023 1 98.88 225 ASN B C 1
ATOM 4607 O O . ASN B 1 225 ? 2.461 -12.742 -5.332 1 98.88 225 ASN B O 1
ATOM 4611 N N . GLU B 1 226 ? 3.451 -11.086 -6.527 1 98.69 226 GLU B N 1
ATOM 4612 C CA . GLU B 1 226 ? 4.801 -11.5 -6.152 1 98.69 226 GLU B CA 1
ATOM 4613 C C . GLU B 1 226 ? 5.059 -11.266 -4.668 1 98.69 226 GLU B C 1
ATOM 4615 O O . GLU B 1 226 ? 4.672 -10.227 -4.121 1 98.69 226 GLU B O 1
ATOM 4620 N N . TYR B 1 227 ? 5.629 -12.242 -3.99 1 98.81 227 TYR B N 1
ATOM 4621 C CA . TYR B 1 227 ? 5.988 -12.086 -2.586 1 98.81 227 TYR B CA 1
ATOM 4622 C C . TYR B 1 227 ? 7.078 -13.078 -2.191 1 98.81 227 TYR B C 1
ATOM 4624 O O . TYR B 1 227 ? 6.973 -14.273 -2.479 1 98.81 227 TYR B O 1
ATOM 4632 N N . SER B 1 228 ? 8.133 -12.602 -1.61 1 98.81 228 SER B N 1
ATOM 4633 C CA . SER B 1 228 ? 9.273 -13.375 -1.137 1 98.81 228 SER B CA 1
ATOM 4634 C C . SER B 1 228 ? 10.086 -12.594 -0.11 1 98.81 228 SER B C 1
ATOM 4636 O O . SER B 1 228 ? 9.742 -11.461 0.232 1 98.81 228 SER B O 1
ATOM 4638 N N . LEU B 1 229 ? 11.148 -13.242 0.358 1 98.81 229 LEU B N 1
ATOM 4639 C CA . LEU B 1 229 ? 12.094 -12.562 1.234 1 98.81 229 LEU B CA 1
ATOM 4640 C C . LEU B 1 229 ? 12.688 -11.336 0.545 1 98.81 229 LEU B C 1
ATOM 4642 O O . LEU B 1 229 ? 13.086 -10.375 1.208 1 98.81 229 LEU B O 1
ATOM 4646 N N . LEU B 1 230 ? 12.664 -11.336 -0.776 1 98.62 230 LEU B N 1
ATOM 4647 C CA . LEU B 1 230 ? 13.32 -10.266 -1.522 1 98.62 230 LEU B CA 1
ATOM 4648 C C . LEU B 1 230 ? 12.305 -9.25 -2.025 1 98.62 230 LEU B C 1
ATOM 4650 O O . LEU B 1 230 ? 12.68 -8.164 -2.477 1 98.62 230 LEU B O 1
ATOM 4654 N N . TYR B 1 231 ? 11.055 -9.562 -1.946 1 98.44 231 TYR B N 1
ATOM 4655 C CA . TYR B 1 231 ? 10.008 -8.703 -2.498 1 98.44 231 TYR B CA 1
ATOM 4656 C C . TYR B 1 231 ? 8.789 -8.688 -1.591 1 98.44 231 TYR B C 1
ATOM 4658 O O . TYR B 1 231 ? 7.992 -9.633 -1.593 1 98.44 231 TYR B O 1
ATOM 4666 N N . ARG B 1 232 ? 8.562 -7.57 -0.887 1 97.38 232 ARG B N 1
ATOM 4667 C CA . ARG B 1 232 ? 7.547 -7.543 0.163 1 97.38 232 ARG B CA 1
ATOM 4668 C C . ARG B 1 232 ? 6.598 -6.363 -0.024 1 97.38 232 ARG B C 1
ATOM 4670 O O . ARG B 1 232 ? 6.094 -5.805 0.952 1 97.38 232 ARG B O 1
ATOM 4677 N N . LEU B 1 233 ? 6.324 -5.965 -1.319 1 97 233 LEU B N 1
ATOM 4678 C CA . LEU B 1 233 ? 5.484 -4.809 -1.611 1 97 233 LEU B CA 1
ATOM 4679 C C . LEU B 1 233 ? 4.031 -5.082 -1.238 1 97 233 LEU B C 1
ATOM 4681 O O . LEU B 1 233 ? 3.213 -4.16 -1.182 1 97 233 LEU B O 1
ATOM 4685 N N . HIS B 1 234 ? 3.723 -6.367 -0.976 1 98.19 234 HIS B N 1
ATOM 4686 C CA . HIS B 1 234 ? 2.387 -6.688 -0.487 1 98.19 234 HIS B CA 1
ATOM 4687 C C . HIS B 1 234 ? 2.156 -6.117 0.907 1 98.19 234 HIS B C 1
ATOM 4689 O O . HIS B 1 234 ? 1.012 -5.914 1.317 1 98.19 234 HIS B O 1
ATOM 4695 N N . GLU B 1 235 ? 3.223 -5.816 1.628 1 96.75 235 GLU B N 1
ATOM 4696 C CA . GLU B 1 235 ? 3.203 -5.172 2.938 1 96.75 235 GLU B CA 1
ATOM 4697 C C . GLU B 1 235 ? 3.395 -3.664 2.812 1 96.75 235 GLU B C 1
ATOM 4699 O O . GLU B 1 235 ? 4.238 -3.203 2.039 1 96.75 235 GLU B O 1
ATOM 4704 N N . PRO B 1 236 ? 2.613 -2.818 3.578 1 96.94 236 PRO B N 1
ATOM 4705 C CA . PRO B 1 236 ? 1.632 -3.244 4.578 1 96.94 236 PRO B CA 1
ATOM 4706 C C . PRO B 1 236 ? 0.195 -3.17 4.066 1 96.94 236 PRO B C 1
ATOM 4708 O O . PRO B 1 236 ? -0.701 -3.797 4.637 1 96.94 236 PRO B O 1
ATOM 4711 N N . ASP B 1 237 ? -0.002 -2.41 2.984 1 98.31 237 ASP B N 1
ATOM 4712 C CA . ASP B 1 237 ? -1.368 -2.021 2.645 1 98.31 237 ASP B CA 1
ATOM 4713 C C . ASP B 1 237 ? -2.16 -3.211 2.107 1 98.31 237 ASP B C 1
ATOM 4715 O O . ASP B 1 237 ? -3.27 -3.486 2.57 1 98.31 237 ASP B O 1
ATOM 4719 N N . LEU B 1 238 ? -1.57 -3.963 1.203 1 98.62 238 LEU B N 1
ATOM 4720 C CA . LEU B 1 238 ? -2.295 -5.09 0.629 1 98.62 238 LEU B CA 1
ATOM 4721 C C . LEU B 1 238 ? -2.43 -6.223 1.643 1 98.62 238 LEU B C 1
ATOM 4723 O O . LEU B 1 238 ? -3.41 -6.969 1.617 1 98.62 238 LEU B O 1
ATOM 4727 N N . MET B 1 239 ? -1.455 -6.289 2.541 1 98.06 239 MET B N 1
ATOM 4728 C CA . MET B 1 239 ? -1.563 -7.281 3.607 1 98.06 239 MET B CA 1
ATOM 4729 C C . MET B 1 239 ? -2.807 -7.035 4.457 1 98.06 239 MET B C 1
ATOM 4731 O O . MET B 1 239 ? -3.533 -7.973 4.785 1 98.06 239 MET B O 1
ATOM 4735 N N . GLU B 1 240 ? -3.021 -5.773 4.793 1 97.88 240 GLU B N 1
ATOM 4736 C CA . GLU B 1 240 ? -4.215 -5.445 5.566 1 97.88 240 GLU B CA 1
ATOM 4737 C C . GLU B 1 240 ? -5.484 -5.793 4.801 1 97.88 240 GLU B C 1
ATOM 4739 O O . GLU B 1 240 ? -6.414 -6.375 5.363 1 97.88 240 GLU B O 1
ATOM 4744 N N . ILE B 1 241 ? -5.5 -5.512 3.547 1 98.19 241 ILE B N 1
ATOM 4745 C CA . ILE B 1 241 ? -6.656 -5.797 2.703 1 98.19 241 ILE B CA 1
ATOM 4746 C C . ILE B 1 241 ? -6.875 -7.305 2.623 1 98.19 241 ILE B C 1
ATOM 4748 O O . ILE B 1 241 ? -8.008 -7.781 2.754 1 98.19 241 ILE B O 1
ATOM 4752 N N . SER B 1 242 ? -5.785 -8.039 2.424 1 98.19 242 SER B N 1
ATOM 4753 C CA . SER B 1 242 ? -5.887 -9.492 2.322 1 98.19 242 SER B CA 1
ATOM 4754 C C . SER B 1 242 ? -6.508 -10.094 3.578 1 98.19 242 SER B C 1
ATOM 4756 O O . SER B 1 242 ? -7.387 -10.953 3.494 1 98.19 242 SER B O 1
ATOM 4758 N N . ILE B 1 243 ? -6.113 -9.609 4.719 1 97 243 ILE B N 1
ATOM 4759 C CA . ILE B 1 243 ? -6.578 -10.156 5.984 1 97 243 ILE B CA 1
ATOM 4760 C C . ILE B 1 243 ? -8.016 -9.703 6.246 1 97 243 ILE B C 1
ATOM 4762 O O . ILE B 1 243 ? -8.898 -10.531 6.496 1 97 243 ILE B O 1
ATOM 4766 N N . ARG B 1 244 ? -8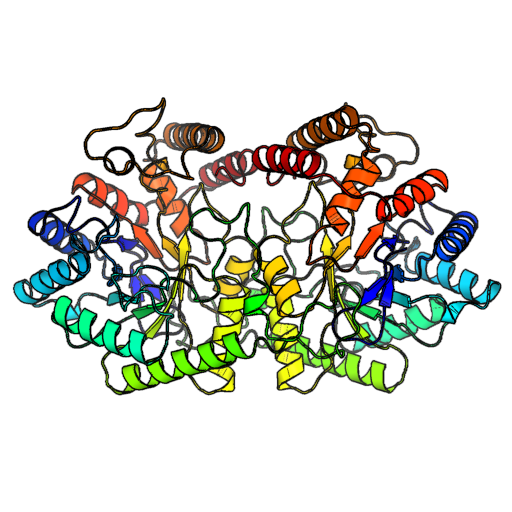.266 -8.445 6.102 1 96.19 244 ARG B N 1
ATOM 4767 C CA . ARG B 1 244 ? -9.555 -7.887 6.488 1 96.19 244 ARG B CA 1
ATOM 4768 C C . ARG B 1 244 ? -10.656 -8.32 5.523 1 96.19 244 ARG B C 1
ATOM 4770 O O . ARG B 1 244 ? -11.797 -8.531 5.934 1 96.19 244 ARG B O 1
ATOM 4777 N N . GLU B 1 245 ? -10.273 -8.414 4.242 1 96.56 245 GLU B N 1
ATOM 4778 C CA . GLU B 1 245 ? -11.281 -8.711 3.227 1 96.56 245 GLU B CA 1
ATOM 4779 C C . GLU B 1 245 ? -11.281 -10.188 2.861 1 96.56 245 GLU B C 1
ATOM 4781 O O . GLU B 1 245 ? -12.078 -10.625 2.031 1 96.56 245 GLU B O 1
ATOM 4786 N N . LYS B 1 246 ? -10.391 -10.984 3.42 1 95.81 246 LYS B N 1
ATOM 4787 C CA . LYS B 1 246 ? -10.242 -12.406 3.123 1 95.81 246 LYS B CA 1
ATOM 4788 C C . LYS B 1 246 ? -9.992 -12.641 1.636 1 95.81 246 LYS B C 1
ATOM 4790 O O . LYS B 1 246 ? -10.625 -13.5 1.021 1 95.81 246 LYS B O 1
ATOM 4795 N N . VAL B 1 247 ? -9.289 -11.789 1.078 1 98.06 247 VAL B N 1
ATOM 4796 C CA . VAL B 1 247 ? -8.703 -11.961 -0.248 1 98.06 247 VAL B CA 1
ATOM 4797 C C . VAL B 1 247 ? -7.227 -12.336 -0.118 1 98.06 247 VAL B C 1
ATOM 4799 O O . VAL B 1 247 ? -6.348 -11.484 -0.241 1 98.06 247 VAL B O 1
ATOM 4802 N N . GLY B 1 248 ? -7.023 -13.602 0.212 1 98.06 248 GLY B N 1
ATOM 4803 C CA . GLY B 1 248 ? -5.699 -14.07 0.588 1 98.06 248 GLY B CA 1
ATOM 4804 C C . GLY B 1 248 ? -4.707 -14.039 -0.558 1 98.06 248 GLY B C 1
ATOM 4805 O O . GLY B 1 248 ? -5.094 -14.148 -1.724 1 98.06 248 GLY B O 1
ATOM 4806 N N . LEU B 1 249 ? -3.438 -13.945 -0.213 1 98.94 249 LEU B N 1
ATOM 4807 C CA . LEU B 1 249 ? -2.355 -13.883 -1.19 1 98.94 249 LEU B CA 1
ATOM 4808 C C . LEU B 1 249 ? -1.978 -15.281 -1.678 1 98.94 249 LEU B C 1
ATOM 4810 O O . LEU B 1 249 ? -1.778 -16.188 -0.87 1 98.94 249 LEU B O 1
ATOM 4814 N N . LEU B 1 250 ? -2.051 -15.453 -2.977 1 98.94 250 LEU B N 1
ATOM 4815 C CA . LEU B 1 250 ? -1.325 -16.531 -3.65 1 98.94 250 LEU B CA 1
ATOM 4816 C C . LEU B 1 250 ? 0.033 -16.031 -4.145 1 98.94 250 LEU B C 1
ATOM 4818 O O . LEU B 1 250 ? 0.121 -15.383 -5.188 1 98.94 250 LEU B O 1
ATOM 4822 N N . ALA B 1 251 ? 1.048 -16.328 -3.367 1 98.94 251 ALA B N 1
ATOM 4823 C CA . ALA B 1 251 ? 2.359 -15.711 -3.557 1 98.94 251 ALA B CA 1
ATOM 4824 C C . ALA B 1 251 ? 3.125 -16.391 -4.688 1 98.94 251 ALA B C 1
ATOM 4826 O O . ALA B 1 251 ? 3.518 -17.562 -4.566 1 98.94 251 ALA B O 1
ATOM 4827 N N . TRP B 1 252 ? 3.305 -15.648 -5.766 1 98.75 252 TRP B N 1
ATOM 4828 C CA . TRP B 1 252 ? 4.141 -16.234 -6.805 1 98.75 252 TRP B CA 1
ATOM 4829 C C . TRP B 1 252 ? 5.59 -15.789 -6.656 1 98.75 252 TRP B C 1
ATOM 4831 O O . TRP B 1 252 ? 5.863 -14.742 -6.07 1 98.75 252 TRP B O 1
ATOM 4841 N N . SER B 1 253 ? 6.551 -16.672 -7.035 1 98.12 253 SER B N 1
ATOM 4842 C CA . SER B 1 253 ? 8 -16.5 -7.004 1 98.12 253 SER B CA 1
ATOM 4843 C C . SER B 1 253 ? 8.516 -16.391 -5.57 1 98.12 253 SER B C 1
ATOM 4845 O O . SER B 1 253 ? 9.273 -15.484 -5.238 1 98.12 253 SER B O 1
ATOM 4847 N N . PRO B 1 254 ? 8.148 -17.328 -4.758 1 98.81 254 PRO B N 1
ATOM 4848 C CA . PRO B 1 254 ? 8.633 -17.297 -3.379 1 98.81 254 PRO B CA 1
ATOM 4849 C C . PRO B 1 254 ? 10.148 -17.453 -3.285 1 98.81 254 PRO B C 1
ATOM 4851 O O . PRO B 1 254 ? 10.75 -17.109 -2.258 1 98.81 254 PRO B O 1
ATOM 4854 N N . LEU B 1 255 ? 10.797 -17.969 -4.363 1 98.62 255 LEU B N 1
ATOM 4855 C CA . LEU B 1 255 ? 12.25 -18.125 -4.391 1 98.62 255 LEU B CA 1
ATOM 4856 C C . LEU B 1 255 ? 12.891 -17.078 -5.305 1 98.62 255 LEU B C 1
ATOM 4858 O O . LEU B 1 255 ? 14.078 -17.172 -5.613 1 98.62 255 LEU B O 1
ATOM 4862 N N . ALA B 1 256 ? 12.133 -16.172 -5.785 1 97.69 256 ALA B N 1
ATOM 4863 C CA . ALA B 1 256 ? 12.617 -15.117 -6.668 1 97.69 256 ALA B CA 1
ATOM 4864 C C . ALA B 1 256 ? 13.352 -15.703 -7.871 1 97.69 256 ALA B C 1
ATOM 4866 O O . ALA B 1 256 ? 14.492 -15.328 -8.148 1 97.69 256 ALA B O 1
ATOM 4867 N N . SER B 1 257 ? 12.656 -16.609 -8.523 1 95.06 257 SER B N 1
ATOM 4868 C CA . SER B 1 257 ? 13.172 -17.281 -9.719 1 95.06 257 SER B CA 1
ATOM 4869 C C . SER B 1 257 ? 14.461 -18.016 -9.422 1 95.06 257 SER B C 1
ATOM 4871 O O . SER B 1 257 ? 15.383 -18.047 -10.242 1 95.06 257 SER B O 1
ATOM 4873 N N . GLY B 1 258 ? 14.602 -18.469 -8.258 1 96.31 258 GLY B N 1
ATOM 4874 C CA . GLY B 1 258 ? 15.734 -19.297 -7.871 1 96.31 258 GLY B CA 1
ATOM 4875 C C . GLY B 1 258 ? 16.859 -18.516 -7.242 1 96.31 258 GLY B C 1
ATOM 4876 O O . GLY B 1 258 ? 17.797 -19.109 -6.695 1 96.31 258 GLY B O 1
ATOM 4877 N N . MET B 1 259 ? 16.781 -17.266 -7.23 1 97.06 259 MET B N 1
ATOM 4878 C CA . MET B 1 259 ? 17.859 -16.422 -6.711 1 97.06 259 MET B CA 1
ATOM 4879 C C . MET B 1 259 ? 18.109 -16.719 -5.23 1 97.06 259 MET B C 1
ATOM 4881 O O . MET B 1 259 ? 19.25 -16.75 -4.781 1 97.06 259 MET B O 1
ATOM 4885 N N . LEU B 1 260 ? 17.109 -17 -4.453 1 98.5 260 LEU B N 1
ATOM 4886 C CA . LEU B 1 260 ? 17.188 -17.172 -3.008 1 98.5 260 LEU B CA 1
ATOM 4887 C C . LEU B 1 260 ? 17.906 -18.469 -2.65 1 98.5 260 LEU B C 1
ATOM 4889 O O . LEU B 1 260 ? 18.312 -18.656 -1.5 1 98.5 260 LEU B O 1
ATOM 4893 N N . THR B 1 261 ? 18.125 -19.328 -3.637 1 97.88 261 THR B N 1
ATOM 4894 C CA . THR B 1 261 ? 18.844 -20.562 -3.385 1 97.88 261 THR B CA 1
ATOM 4895 C C . THR B 1 261 ? 20.359 -20.328 -3.389 1 97.88 261 THR B C 1
ATOM 4897 O O . THR B 1 261 ? 21.125 -21.203 -3.006 1 97.88 261 THR B O 1
ATOM 4900 N N . GLY B 1 262 ? 20.766 -19.203 -3.92 1 97.31 262 GLY B N 1
ATOM 4901 C CA . GLY B 1 262 ? 22.172 -18.891 -4 1 97.31 262 GLY B CA 1
ATOM 4902 C C . GLY B 1 262 ? 22.828 -19.375 -5.281 1 97.31 262 GLY B C 1
ATOM 4903 O O . GLY B 1 262 ? 24.016 -19.156 -5.504 1 97.31 262 GLY B O 1
ATOM 4904 N N . LYS B 1 263 ? 22.078 -19.906 -6.168 1 96.12 263 LYS B N 1
ATOM 4905 C CA . LYS B 1 263 ? 22.672 -20.578 -7.312 1 96.12 263 LYS B CA 1
ATOM 4906 C C . LYS B 1 263 ? 23.281 -19.578 -8.297 1 96.12 263 LYS B C 1
ATOM 4908 O O . LYS B 1 263 ? 24.078 -19.953 -9.156 1 96.12 263 LYS B O 1
ATOM 4913 N N . TYR B 1 264 ? 22.922 -18.328 -8.148 1 95.94 264 TYR B N 1
ATOM 4914 C CA . TYR B 1 264 ? 23.438 -17.328 -9.07 1 95.94 264 TYR B CA 1
ATOM 4915 C C . TYR B 1 264 ? 24.516 -16.484 -8.414 1 95.94 264 TYR B C 1
ATOM 4917 O O . TYR B 1 264 ? 24.938 -15.461 -8.961 1 95.94 264 TYR B O 1
ATOM 4925 N N . ALA B 1 265 ? 24.969 -16.844 -7.23 1 94.19 265 ALA B N 1
ATOM 4926 C CA . ALA B 1 265 ? 25.984 -16.109 -6.484 1 94.19 265 ALA B CA 1
ATOM 4927 C C . ALA B 1 265 ? 27.25 -15.922 -7.316 1 94.19 265 ALA B C 1
ATOM 4929 O O . ALA B 1 265 ? 27.641 -16.812 -8.07 1 94.19 265 ALA B O 1
ATOM 4930 N N . GLY B 1 266 ? 27.844 -14.758 -7.168 1 92.62 266 GLY B N 1
ATOM 4931 C CA . GLY B 1 266 ? 29.094 -14.469 -7.844 1 92.62 266 GLY B CA 1
ATOM 4932 C C . GLY B 1 266 ? 28.953 -14.383 -9.352 1 92.62 266 GLY B C 1
ATOM 4933 O O . GLY B 1 266 ? 29.922 -14.609 -10.086 1 92.62 266 GLY B O 1
ATOM 4934 N N . GLY B 1 267 ? 27.734 -14.242 -9.797 1 91.19 267 GLY B N 1
ATOM 4935 C CA . GLY B 1 267 ? 27.5 -14.117 -11.227 1 91.19 267 GLY B CA 1
ATOM 4936 C C . GLY B 1 267 ? 27.297 -15.445 -11.922 1 91.19 267 GLY B C 1
ATOM 4937 O O . GLY B 1 267 ? 27.188 -15.508 -13.148 1 91.19 267 GLY B O 1
ATOM 4938 N N . ALA B 1 268 ? 27.156 -16.484 -11.164 1 94.31 268 ALA B N 1
ATOM 4939 C CA . ALA B 1 268 ? 26.984 -17.812 -11.727 1 94.31 268 ALA B CA 1
ATOM 4940 C C . ALA B 1 268 ? 25.688 -17.906 -12.539 1 94.31 268 ALA B C 1
ATOM 4942 O O . ALA B 1 268 ? 24.719 -17.188 -12.242 1 94.31 268 ALA B O 1
ATOM 4943 N N . ARG B 1 269 ? 25.672 -18.766 -13.547 1 94.25 269 ARG B N 1
ATOM 4944 C CA . ARG B 1 269 ? 24.547 -19.078 -14.406 1 94.25 269 ARG B CA 1
ATOM 4945 C C . ARG B 1 269 ? 24.484 -20.562 -14.734 1 94.25 269 ARG B C 1
ATOM 4947 O O . ARG B 1 269 ? 24.797 -20.969 -15.859 1 94.25 269 ARG B O 1
ATOM 4954 N N . PRO B 1 270 ? 24.047 -21.25 -13.75 1 93.75 270 PRO B N 1
ATOM 4955 C CA . PRO B 1 270 ? 24.031 -22.703 -13.961 1 93.75 270 PRO B CA 1
ATOM 4956 C C . PRO B 1 270 ? 23.234 -23.109 -15.203 1 93.75 270 PRO B C 1
ATOM 4958 O O . PRO B 1 270 ? 22.203 -22.516 -15.508 1 93.75 270 PRO B O 1
ATOM 4961 N N . THR B 1 271 ? 23.719 -24.156 -15.836 1 92 271 THR B N 1
ATOM 4962 C CA . THR B 1 271 ? 23.094 -24.641 -17.062 1 92 271 THR B CA 1
ATOM 4963 C C . THR B 1 271 ? 21.641 -25.047 -16.797 1 92 271 THR B C 1
ATOM 4965 O O . THR B 1 271 ? 21.344 -25.703 -15.805 1 92 271 THR B O 1
ATOM 4968 N N . GLY B 1 272 ? 20.797 -24.5 -17.641 1 89.88 272 GLY B N 1
ATOM 4969 C CA . GLY B 1 272 ? 19.391 -24.906 -17.578 1 89.88 272 GLY B CA 1
ATOM 4970 C C . GLY B 1 272 ? 18.562 -24.031 -16.656 1 89.88 272 GLY B C 1
ATOM 4971 O O . GLY B 1 272 ? 17.344 -24.172 -16.594 1 89.88 272 GLY B O 1
ATOM 4972 N N . SER B 1 273 ? 19.234 -23.141 -15.977 1 90.56 273 SER B N 1
ATOM 4973 C CA . SER B 1 273 ? 18.5 -22.297 -15.039 1 90.56 273 SER B CA 1
ATOM 4974 C C . SER B 1 273 ? 17.719 -21.203 -15.781 1 90.56 273 SER B C 1
ATOM 4976 O O . SER B 1 273 ? 18.016 -20.906 -16.938 1 90.56 273 SER B O 1
ATOM 4978 N N . ARG B 1 274 ? 16.781 -20.703 -15.102 1 89.69 274 ARG B N 1
ATOM 4979 C CA . ARG B 1 274 ? 15.898 -19.688 -15.664 1 89.69 274 ARG B CA 1
ATOM 4980 C C . ARG B 1 274 ? 16.703 -18.469 -16.156 1 89.69 274 ARG B C 1
ATOM 4982 O O . ARG B 1 274 ? 16.469 -17.984 -17.25 1 89.69 274 ARG B O 1
ATOM 4989 N N . TRP B 1 275 ? 17.641 -17.969 -15.289 1 91.25 275 TRP B N 1
ATOM 4990 C CA . TRP B 1 275 ? 18.375 -16.766 -15.641 1 91.25 275 TRP B CA 1
ATOM 4991 C C . TRP B 1 275 ? 19.344 -17.031 -16.781 1 91.25 275 TRP B C 1
ATOM 4993 O O . TRP B 1 275 ? 19.781 -16.094 -17.469 1 91.25 275 TRP B O 1
ATOM 5003 N N . THR B 1 276 ? 19.672 -18.281 -16.984 1 89.94 276 THR B N 1
ATOM 5004 C CA . THR B 1 276 ? 20.578 -18.656 -18.078 1 89.94 276 THR B CA 1
ATOM 5005 C C . THR B 1 276 ? 19.812 -18.75 -19.391 1 89.94 276 THR B C 1
ATOM 5007 O O . THR B 1 276 ? 20.312 -18.328 -20.438 1 89.94 276 THR B O 1
ATOM 5010 N N . LEU B 1 277 ? 18.625 -19.25 -19.359 1 87.5 277 LEU B N 1
ATOM 5011 C CA . LEU B 1 277 ? 17.844 -19.516 -20.562 1 87.5 277 LEU B CA 1
ATOM 5012 C C . LEU B 1 277 ? 17.203 -18.234 -21.078 1 87.5 277 LEU B C 1
ATOM 5014 O O . LEU B 1 277 ? 16.812 -18.156 -22.25 1 87.5 277 LEU B O 1
ATOM 5018 N N . SER B 1 278 ? 17.047 -17.312 -20.219 1 79.31 278 SER B N 1
ATOM 5019 C CA . SER B 1 278 ? 16.438 -16.062 -20.625 1 79.31 278 SER B CA 1
ATOM 5020 C C . SER B 1 278 ? 17.469 -14.953 -20.797 1 79.31 278 SER B C 1
ATOM 5022 O O . SER B 1 278 ? 18.328 -14.766 -19.922 1 79.31 278 SER B O 1
ATOM 5024 N N . SER B 1 279 ? 17.422 -14.297 -21.906 1 69.88 279 SER B N 1
ATOM 5025 C CA . SER B 1 279 ? 18.328 -13.18 -22.172 1 69.88 279 SER B CA 1
ATOM 5026 C C . SER B 1 279 ? 17.688 -11.852 -21.781 1 69.88 279 SER B C 1
ATOM 5028 O O . SER B 1 279 ? 18.328 -10.797 -21.875 1 69.88 279 SER B O 1
ATOM 5030 N N . ARG B 1 280 ? 16.547 -11.992 -21.234 1 70.94 280 ARG B N 1
ATOM 5031 C CA . ARG B 1 280 ? 15.805 -10.781 -20.922 1 70.94 280 ARG B CA 1
ATOM 5032 C C . ARG B 1 280 ? 16.375 -10.094 -19.688 1 70.94 280 ARG B C 1
ATOM 5034 O O . ARG B 1 280 ? 17.047 -10.734 -18.875 1 70.94 280 ARG B O 1
ATOM 5041 N N . PHE B 1 281 ? 16.172 -8.812 -19.719 1 75.94 281 PHE B N 1
ATOM 5042 C CA . PHE B 1 281 ? 16.516 -8.023 -18.531 1 75.94 281 PHE B CA 1
ATOM 5043 C C . PHE B 1 281 ? 15.836 -8.594 -17.297 1 75.94 281 PHE B C 1
ATOM 5045 O O . PHE B 1 281 ? 14.648 -8.922 -17.328 1 75.94 281 PHE B O 1
ATOM 5052 N N . ASN B 1 282 ? 16.656 -8.797 -16.297 1 89.69 282 ASN B N 1
ATOM 5053 C CA . ASN B 1 282 ? 16.188 -9.32 -15.023 1 89.69 282 ASN B CA 1
ATOM 5054 C C . ASN B 1 282 ? 16.203 -8.25 -13.93 1 89.69 282 ASN B C 1
ATOM 5056 O O . ASN B 1 282 ? 17.266 -7.945 -13.383 1 89.69 282 ASN B O 1
ATOM 5060 N N . GLN B 1 283 ? 15.07 -7.762 -13.625 1 92.12 283 GLN B N 1
ATOM 5061 C CA . GLN B 1 283 ? 14.961 -6.676 -12.664 1 92.12 283 GLN B CA 1
ATOM 5062 C C . GLN B 1 283 ? 15.422 -7.121 -11.273 1 92.12 283 GLN B C 1
ATOM 5064 O O . GLN B 1 283 ? 15.68 -6.289 -10.406 1 92.12 283 GLN B O 1
ATOM 5069 N N . ARG B 1 284 ? 15.539 -8.422 -11.039 1 95.75 284 ARG B N 1
ATOM 5070 C CA . ARG B 1 284 ? 15.914 -8.945 -9.727 1 95.75 284 ARG B CA 1
ATOM 5071 C C . ARG B 1 284 ? 17.438 -8.914 -9.547 1 95.75 284 ARG B C 1
ATOM 5073 O O . ARG B 1 284 ? 17.922 -9 -8.422 1 95.75 284 ARG B O 1
ATOM 5080 N N . ASP B 1 285 ? 18.109 -8.852 -10.68 1 95.44 285 ASP B N 1
ATOM 5081 C CA . ASP B 1 285 ? 19.562 -8.977 -10.664 1 95.44 285 ASP B CA 1
ATOM 5082 C C . ASP B 1 285 ? 20.219 -7.645 -10.312 1 95.44 285 ASP B C 1
ATOM 5084 O O . ASP B 1 285 ? 20.703 -6.934 -11.188 1 95.44 285 ASP B O 1
ATOM 5088 N N . THR B 1 286 ? 20.297 -7.305 -9.062 1 95.75 286 THR B N 1
ATOM 5089 C CA . THR B 1 286 ? 20.906 -6.09 -8.539 1 95.75 286 THR B CA 1
ATOM 5090 C C . THR B 1 286 ? 21.953 -6.426 -7.477 1 95.75 286 THR B C 1
ATOM 5092 O O . THR B 1 286 ? 21.891 -7.488 -6.852 1 95.75 286 THR B O 1
ATOM 5095 N N . PRO B 1 287 ? 22.906 -5.539 -7.266 1 95.88 287 PRO B N 1
ATOM 5096 C CA . PRO B 1 287 ? 23.891 -5.766 -6.195 1 95.88 287 PRO B CA 1
ATOM 5097 C C . PRO B 1 287 ? 23.219 -5.91 -4.824 1 95.88 287 PRO B C 1
ATOM 5099 O O . PRO B 1 287 ? 23.641 -6.746 -4.02 1 95.88 287 PRO B O 1
ATOM 5102 N N . GLN B 1 288 ? 22.188 -5.195 -4.551 1 96.75 288 GLN B N 1
ATOM 5103 C CA . GLN B 1 288 ? 21.5 -5.25 -3.271 1 96.75 288 GLN B CA 1
ATOM 5104 C C . GLN B 1 288 ? 20.828 -6.605 -3.066 1 96.75 288 GLN B C 1
ATOM 5106 O O . GLN B 1 288 ? 20.844 -7.152 -1.961 1 96.75 288 GLN B O 1
ATOM 5111 N N . ALA B 1 289 ? 20.234 -7.117 -4.141 1 97.94 289 ALA B N 1
ATOM 5112 C CA . ALA B 1 289 ? 19.578 -8.422 -4.055 1 97.94 289 ALA B CA 1
ATOM 5113 C C . ALA B 1 289 ? 20.594 -9.523 -3.764 1 97.94 289 ALA B C 1
ATOM 5115 O O . ALA B 1 289 ? 20.344 -10.398 -2.934 1 97.94 289 ALA B O 1
ATOM 5116 N N . HIS B 1 290 ? 21.703 -9.461 -4.449 1 97.94 290 HIS B N 1
ATOM 5117 C CA . HIS B 1 290 ? 22.75 -10.453 -4.195 1 97.94 290 HIS B CA 1
ATOM 5118 C C . HIS B 1 290 ? 23.25 -10.375 -2.76 1 97.94 290 HIS B C 1
ATOM 5120 O O . HIS B 1 290 ? 23.453 -11.398 -2.111 1 97.94 290 HIS B O 1
ATOM 5126 N N . ALA B 1 291 ? 23.391 -9.18 -2.279 1 98.06 291 ALA B N 1
ATOM 5127 C CA . ALA B 1 291 ? 23.844 -8.992 -0.9 1 98.06 291 ALA B CA 1
ATOM 5128 C C . ALA B 1 291 ? 22.812 -9.547 0.087 1 98.06 291 ALA B C 1
ATOM 5130 O O . ALA B 1 291 ? 23.188 -10.195 1.068 1 98.06 291 ALA B O 1
ATOM 5131 N N . ALA B 1 292 ? 21.578 -9.312 -0.138 1 98.56 292 ALA B N 1
ATOM 5132 C CA . ALA B 1 292 ? 20.516 -9.852 0.712 1 98.56 292 ALA B CA 1
ATOM 5133 C C . ALA B 1 292 ? 20.531 -11.383 0.699 1 98.56 292 ALA B C 1
ATOM 5135 O O . ALA B 1 292 ? 20.406 -12.016 1.749 1 98.56 292 ALA B O 1
ATOM 5136 N N . VAL B 1 293 ? 20.688 -11.93 -0.47 1 98.75 293 VAL B N 1
ATOM 5137 C CA . VAL B 1 293 ? 20.703 -13.383 -0.612 1 98.75 293 VAL B CA 1
ATOM 5138 C C . VAL B 1 293 ? 21.859 -13.969 0.198 1 98.75 293 VAL B C 1
ATOM 5140 O O . VAL B 1 293 ? 21.688 -14.961 0.907 1 98.75 293 VAL B O 1
ATOM 5143 N N . ASP B 1 294 ? 23.031 -13.312 0.094 1 98.62 294 ASP B N 1
ATOM 5144 C CA . ASP B 1 294 ? 24.172 -13.773 0.868 1 98.62 294 ASP B CA 1
ATOM 5145 C C . ASP B 1 294 ? 23.859 -13.805 2.361 1 98.62 294 ASP B C 1
ATOM 5147 O O . ASP B 1 294 ? 24.219 -14.75 3.061 1 98.62 294 ASP B O 1
ATOM 5151 N N . ARG B 1 295 ? 23.156 -12.805 2.812 1 98.75 295 ARG B N 1
ATOM 5152 C CA . ARG B 1 295 ? 22.797 -12.727 4.223 1 98.75 295 ARG B CA 1
ATOM 5153 C C . ARG B 1 295 ? 21.781 -13.812 4.586 1 98.75 295 ARG B C 1
ATOM 5155 O O . ARG B 1 295 ? 21.875 -14.422 5.652 1 98.75 295 ARG B O 1
ATOM 5162 N N . TYR B 1 296 ? 20.797 -14.086 3.754 1 98.81 296 TYR B N 1
ATOM 5163 C CA . TYR B 1 296 ? 19.812 -15.133 4.02 1 98.81 296 TYR B CA 1
ATOM 5164 C C . TYR B 1 296 ? 20.469 -16.516 3.998 1 98.81 296 TYR B C 1
ATOM 5166 O O . TYR B 1 296 ? 20.109 -17.391 4.789 1 98.81 296 TYR B O 1
ATOM 5174 N N . LEU B 1 297 ? 21.453 -16.719 3.074 1 98.69 297 LEU B N 1
ATOM 5175 C CA . LEU B 1 297 ? 22.219 -17.953 3.057 1 98.69 297 LEU B CA 1
ATOM 5176 C C . LEU B 1 297 ? 22.953 -18.156 4.379 1 98.69 297 LEU B C 1
ATOM 5178 O O . LEU B 1 297 ? 23 -19.266 4.906 1 98.69 297 LEU B O 1
ATOM 5182 N N . ALA B 1 298 ? 23.516 -17.109 4.895 1 98.75 298 ALA B N 1
ATOM 5183 C CA . ALA B 1 298 ? 24.219 -17.172 6.164 1 98.75 298 ALA B CA 1
ATOM 5184 C C . ALA B 1 298 ? 23.281 -17.547 7.305 1 98.75 298 ALA B C 1
ATOM 5186 O O . ALA B 1 298 ? 23.641 -18.328 8.188 1 98.75 298 ALA B O 1
ATOM 5187 N N . VAL B 1 299 ? 22.047 -16.984 7.324 1 98.81 299 VAL B N 1
ATOM 5188 C CA . VAL B 1 299 ? 21.062 -17.312 8.336 1 98.81 299 VAL B CA 1
ATOM 5189 C C . VAL B 1 299 ? 20.719 -18.797 8.258 1 98.81 299 VAL B C 1
ATOM 5191 O O . VAL B 1 299 ? 20.734 -19.5 9.273 1 98.81 299 VAL B O 1
ATOM 5194 N N . ALA B 1 300 ? 20.422 -19.281 7.059 1 98.75 300 ALA B N 1
ATOM 5195 C CA . ALA B 1 300 ? 20.062 -20.688 6.867 1 98.75 300 ALA B CA 1
ATOM 5196 C C . ALA B 1 300 ? 21.188 -21.609 7.344 1 98.75 300 ALA B C 1
ATOM 5198 O O . ALA B 1 300 ? 20.938 -22.609 8.016 1 98.75 300 ALA B O 1
ATOM 5199 N N . LYS B 1 301 ? 22.391 -21.266 7.02 1 98.5 301 LYS B N 1
ATOM 5200 C CA . LYS B 1 301 ? 23.547 -22.047 7.418 1 98.5 301 LYS B CA 1
ATOM 5201 C C . LYS B 1 301 ? 23.703 -22.062 8.938 1 98.5 301 LYS B C 1
ATOM 5203 O O . LYS B 1 301 ? 23.938 -23.125 9.523 1 98.5 301 LYS B O 1
ATOM 5208 N N . LYS B 1 302 ? 23.562 -20.969 9.5 1 98.56 302 LYS B N 1
ATOM 5209 C CA . LYS B 1 302 ? 23.703 -20.828 10.945 1 98.56 302 LYS B CA 1
ATOM 5210 C C . LYS B 1 302 ? 22.766 -21.781 11.688 1 98.56 302 LYS B C 1
ATOM 5212 O O . LYS B 1 302 ? 23.125 -22.344 12.719 1 98.56 302 LYS B O 1
ATOM 5217 N N . TYR B 1 303 ? 21.625 -21.984 11.172 1 98.38 303 TYR B N 1
ATOM 5218 C CA . TYR B 1 303 ? 20.625 -22.766 11.875 1 98.38 303 TYR B CA 1
ATOM 5219 C C . TYR B 1 303 ? 20.422 -24.125 11.219 1 98.38 303 TYR B C 1
ATOM 5221 O O . TYR B 1 303 ? 19.5 -24.859 11.562 1 98.38 303 TYR B O 1
ATOM 5229 N N . ASN B 1 304 ? 21.172 -24.438 10.227 1 98.06 304 ASN B N 1
ATOM 5230 C CA . ASN B 1 304 ? 21.188 -25.719 9.531 1 98.06 304 ASN B CA 1
ATOM 5231 C C . ASN B 1 304 ? 19.844 -26.031 8.891 1 98.06 304 ASN B C 1
ATOM 5233 O O . ASN B 1 304 ? 19.281 -27.109 9.094 1 98.06 304 ASN B O 1
ATOM 5237 N N . ILE B 1 305 ? 19.359 -25.0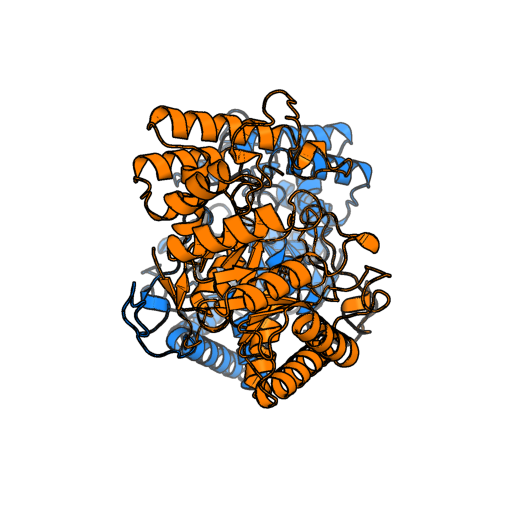62 8.156 1 98.12 305 ILE B N 1
ATOM 5238 C CA . ILE B 1 305 ? 18.109 -25.203 7.426 1 98.12 305 ILE B CA 1
ATOM 5239 C C . ILE B 1 305 ? 18.344 -25 5.934 1 98.12 305 ILE B C 1
ATOM 5241 O O . ILE B 1 305 ? 19.234 -24.234 5.543 1 98.12 305 ILE B O 1
ATOM 5245 N N . ASP B 1 306 ? 17.625 -25.75 5.137 1 98.25 306 ASP B N 1
ATOM 5246 C CA . ASP B 1 306 ? 17.688 -25.516 3.697 1 98.25 306 ASP B CA 1
ATOM 5247 C C . ASP B 1 306 ? 17.156 -24.125 3.344 1 98.25 306 ASP B C 1
ATOM 5249 O O . ASP B 1 306 ? 16.062 -23.734 3.766 1 98.25 306 ASP B O 1
ATOM 5253 N N . VAL B 1 307 ? 17.906 -23.391 2.578 1 98.38 307 VAL B N 1
ATOM 5254 C CA . VAL B 1 307 ? 17.594 -21.984 2.359 1 98.38 307 VAL B CA 1
ATOM 5255 C C . VAL B 1 307 ? 16.312 -21.875 1.527 1 98.38 307 VAL B C 1
ATOM 5257 O O . VAL B 1 307 ? 15.523 -20.938 1.72 1 98.38 307 VAL B O 1
ATOM 5260 N N . ALA B 1 308 ? 16.125 -22.75 0.561 1 98.62 308 ALA B N 1
ATOM 5261 C CA . ALA B 1 308 ? 14.898 -22.719 -0.217 1 98.62 308 ALA B CA 1
ATOM 5262 C C . ALA B 1 308 ? 13.68 -22.969 0.675 1 98.62 308 ALA B C 1
ATOM 5264 O O . ALA B 1 308 ? 12.672 -22.266 0.569 1 98.62 308 ALA B O 1
ATOM 5265 N N . GLN B 1 309 ? 13.828 -23.938 1.526 1 98.81 309 GLN B N 1
ATOM 5266 C CA . GLN B 1 309 ? 12.75 -24.234 2.457 1 98.81 309 GLN B CA 1
ATOM 5267 C C . GLN B 1 309 ? 12.523 -23.094 3.434 1 98.81 309 GLN B C 1
ATOM 5269 O O . GLN B 1 309 ? 11.375 -22.766 3.764 1 98.81 309 GLN B O 1
ATOM 5274 N N . MET B 1 310 ? 13.594 -22.438 3.859 1 98.88 310 MET B N 1
ATOM 5275 C CA . MET B 1 310 ? 13.469 -21.281 4.738 1 98.88 310 MET B CA 1
ATOM 5276 C C . MET B 1 310 ? 12.656 -20.172 4.074 1 98.88 310 MET B C 1
ATOM 5278 O O . MET B 1 310 ? 11.742 -19.609 4.684 1 98.88 310 MET B O 1
ATOM 5282 N N . ALA B 1 311 ? 12.984 -19.922 2.832 1 98.94 311 ALA B N 1
ATOM 5283 C CA . ALA B 1 311 ? 12.32 -18.859 2.088 1 98.94 311 ALA B CA 1
ATOM 5284 C C . ALA B 1 311 ? 10.828 -19.156 1.913 1 98.94 311 ALA B C 1
ATOM 5286 O O . ALA B 1 311 ? 9.984 -18.297 2.15 1 98.94 311 ALA B O 1
ATOM 5287 N N . ILE B 1 312 ? 10.5 -20.344 1.536 1 98.94 312 ILE B N 1
ATOM 5288 C CA . ILE B 1 312 ? 9.117 -20.734 1.302 1 98.94 312 ILE B CA 1
ATOM 5289 C C . ILE B 1 312 ? 8.359 -20.766 2.627 1 98.94 312 ILE B C 1
ATOM 5291 O O . ILE B 1 312 ? 7.223 -20.297 2.709 1 98.94 312 ILE B O 1
ATOM 5295 N N . ALA B 1 313 ? 9 -21.297 3.656 1 98.94 313 ALA B N 1
ATOM 5296 C CA . ALA B 1 313 ? 8.375 -21.359 4.977 1 98.94 313 ALA B CA 1
ATOM 5297 C C . ALA B 1 313 ? 8.078 -19.953 5.504 1 98.94 313 ALA B C 1
ATOM 5299 O O . ALA B 1 313 ? 7.055 -19.734 6.156 1 98.94 313 ALA B O 1
ATOM 5300 N N . PHE B 1 314 ? 8.992 -19.062 5.246 1 98.94 314 PHE B N 1
ATOM 5301 C CA . PHE B 1 314 ? 8.734 -17.672 5.629 1 98.94 314 PHE B CA 1
ATOM 5302 C C . PHE B 1 314 ? 7.449 -17.172 4.984 1 98.94 314 PHE B C 1
ATOM 5304 O O . PHE B 1 314 ? 6.582 -16.609 5.668 1 98.94 314 PHE B O 1
ATOM 5311 N N . VAL B 1 315 ? 7.336 -17.359 3.715 1 98.88 315 VAL B N 1
ATOM 5312 C CA . VAL B 1 315 ? 6.148 -16.922 2.98 1 98.88 315 VAL B CA 1
ATOM 5313 C C . VAL B 1 315 ? 4.902 -17.562 3.586 1 98.88 315 VAL B C 1
ATOM 5315 O O . VAL B 1 315 ? 3.918 -16.875 3.867 1 98.88 315 VAL B O 1
ATOM 5318 N N . LEU B 1 316 ? 4.973 -18.828 3.875 1 98.75 316 LEU B N 1
ATOM 5319 C CA . LEU B 1 316 ? 3.834 -19.578 4.383 1 98.75 316 LEU B CA 1
ATOM 5320 C C . LEU B 1 316 ? 3.459 -19.125 5.789 1 98.75 316 LEU B C 1
ATOM 5322 O O . LEU B 1 316 ? 2.316 -19.297 6.219 1 98.75 316 LEU B O 1
ATOM 5326 N N . SER B 1 317 ? 4.375 -18.531 6.488 1 98.06 317 SER B N 1
ATOM 5327 C CA . SER B 1 317 ? 4.137 -18.156 7.875 1 98.06 317 SER B CA 1
ATOM 5328 C C . SER B 1 317 ? 3.344 -16.844 7.957 1 98.06 317 SER B C 1
ATOM 5330 O O . SER B 1 317 ? 2.84 -16.5 9.023 1 98.06 317 SER B O 1
ATOM 5332 N N . ARG B 1 318 ? 3.279 -16.109 6.879 1 97.56 318 ARG B N 1
ATOM 5333 C CA . ARG B 1 318 ? 2.561 -14.836 6.887 1 97.56 318 ARG B CA 1
ATOM 5334 C C . ARG B 1 318 ? 1.054 -15.062 6.965 1 97.56 318 ARG B C 1
ATOM 5336 O O . ARG B 1 318 ? 0.497 -15.844 6.188 1 97.56 318 ARG B O 1
ATOM 5343 N N . PRO B 1 319 ? 0.327 -14.305 7.797 1 96.25 319 PRO B N 1
ATOM 5344 C CA . PRO B 1 319 ? -1.097 -14.57 8.016 1 96.25 319 PRO B CA 1
ATOM 5345 C C . PRO B 1 319 ? -1.958 -14.203 6.809 1 96.25 319 PRO B C 1
ATOM 5347 O O . PRO B 1 319 ? -3.119 -14.609 6.727 1 96.25 319 PRO B O 1
ATOM 5350 N N . PHE B 1 320 ? -1.401 -13.453 5.871 1 97.56 320 PHE B N 1
ATOM 5351 C CA . PHE B 1 320 ? -2.166 -13.008 4.715 1 97.56 320 PHE B CA 1
ATOM 5352 C C . PHE B 1 320 ? -1.929 -13.922 3.521 1 97.56 320 PHE B C 1
ATOM 5354 O O . PHE B 1 320 ? -2.473 -13.695 2.438 1 97.56 320 PHE B O 1
ATOM 5361 N N . VAL B 1 321 ? -1.167 -15 3.689 1 98.69 321 VAL B N 1
ATOM 5362 C CA . VAL B 1 321 ? -0.846 -15.914 2.596 1 98.69 321 VAL B CA 1
ATOM 5363 C C . VAL B 1 321 ? -1.748 -17.141 2.668 1 98.69 321 VAL B C 1
ATOM 5365 O O . VAL B 1 321 ? -1.8 -17.828 3.695 1 98.69 321 VAL B O 1
ATOM 5368 N N . THR B 1 322 ? -2.447 -17.359 1.571 1 98.81 322 THR B N 1
ATOM 5369 C CA . THR B 1 322 ? -3.225 -18.594 1.436 1 98.81 322 THR B CA 1
ATOM 5370 C C . THR B 1 322 ? -2.352 -19.734 0.911 1 98.81 322 THR B C 1
ATOM 5372 O O . THR B 1 322 ? -2.428 -20.859 1.405 1 98.81 322 THR B O 1
ATOM 5375 N N . ALA B 1 323 ? -1.508 -19.391 -0.054 1 98.94 323 ALA B N 1
ATOM 5376 C CA . ALA B 1 323 ? -0.628 -20.406 -0.618 1 98.94 323 ALA B CA 1
ATOM 5377 C C . ALA B 1 323 ? 0.612 -19.781 -1.244 1 98.94 323 ALA B C 1
ATOM 5379 O O . ALA B 1 323 ? 0.59 -18.609 -1.643 1 98.94 323 ALA B O 1
ATOM 5380 N N . ALA B 1 324 ? 1.673 -20.547 -1.275 1 98.94 324 ALA B N 1
ATOM 5381 C CA . ALA B 1 324 ? 2.879 -20.219 -2.025 1 98.94 324 ALA B CA 1
ATOM 5382 C C . ALA B 1 324 ? 2.967 -21.016 -3.316 1 98.94 324 ALA B C 1
ATOM 5384 O O . ALA B 1 324 ? 2.918 -22.25 -3.289 1 98.94 324 ALA B O 1
ATOM 5385 N N . ILE B 1 325 ? 3.105 -20.344 -4.418 1 98.94 325 ILE B N 1
ATOM 5386 C CA . ILE B 1 325 ? 3.211 -21.016 -5.711 1 98.94 325 ILE B CA 1
ATOM 5387 C C . ILE B 1 325 ? 4.672 -21.359 -5.996 1 98.94 325 ILE B C 1
ATOM 5389 O O . ILE B 1 325 ? 5.48 -20.469 -6.277 1 98.94 325 ILE B O 1
ATOM 5393 N N . ILE B 1 326 ? 4.938 -22.609 -5.965 1 98.75 326 ILE B N 1
ATOM 5394 C CA . ILE B 1 326 ? 6.316 -23.047 -6.172 1 98.75 326 ILE B CA 1
ATOM 5395 C C . ILE B 1 326 ? 6.492 -23.547 -7.602 1 98.75 326 ILE B C 1
ATOM 5397 O O . ILE B 1 326 ? 5.551 -24.078 -8.195 1 98.75 326 ILE B O 1
ATOM 5401 N N . GLY B 1 327 ? 7.641 -23.281 -8.156 1 95.75 327 GLY B N 1
ATOM 5402 C CA . GLY B 1 327 ? 8.062 -23.859 -9.422 1 95.75 327 GLY B CA 1
ATOM 5403 C C . GLY B 1 327 ? 9.289 -24.75 -9.297 1 95.75 327 GLY B C 1
ATOM 5404 O O . GLY B 1 327 ? 10.102 -24.562 -8.391 1 95.75 327 GLY B O 1
ATOM 5405 N N . ALA B 1 328 ? 9.375 -25.75 -10.156 1 95 328 ALA B N 1
ATOM 5406 C CA . ALA B 1 328 ? 10.516 -26.656 -10.18 1 95 328 ALA B CA 1
ATOM 5407 C C . ALA B 1 328 ? 10.789 -27.156 -11.594 1 95 328 ALA B C 1
ATOM 5409 O O . ALA B 1 328 ? 9.859 -27.406 -12.367 1 95 328 ALA B O 1
ATOM 5410 N N . THR B 1 329 ? 12.047 -27.234 -11.852 1 93.62 329 THR B N 1
ATOM 5411 C CA . THR B 1 329 ? 12.414 -27.797 -13.148 1 93.62 329 THR B CA 1
ATOM 5412 C C . THR B 1 329 ? 12.969 -29.203 -13 1 93.62 329 THR B C 1
ATOM 5414 O O . THR B 1 329 ? 13.258 -29.875 -13.992 1 93.62 329 THR B O 1
ATOM 5417 N N . SER B 1 330 ? 13.125 -29.641 -11.766 1 94.44 330 SER B N 1
ATOM 5418 C CA . SER B 1 330 ? 13.555 -31.016 -11.492 1 94.44 330 SER B CA 1
ATOM 5419 C C . SER B 1 330 ? 12.758 -31.625 -10.336 1 94.44 330 SER B C 1
ATOM 5421 O O . SER B 1 330 ? 12.156 -30.891 -9.539 1 94.44 330 SER B O 1
ATOM 5423 N N . ARG B 1 331 ? 12.828 -32.938 -10.305 1 95.06 331 ARG B N 1
ATOM 5424 C CA . ARG B 1 331 ? 12.148 -33.656 -9.234 1 95.06 331 ARG B CA 1
ATOM 5425 C C . ARG B 1 331 ? 12.758 -33.281 -7.875 1 95.06 331 ARG B C 1
ATOM 5427 O O . ARG B 1 331 ? 12.039 -33.156 -6.883 1 95.06 331 ARG B O 1
ATOM 5434 N N . GLU B 1 332 ? 14.016 -33.188 -7.832 1 96.38 332 GLU B N 1
ATOM 5435 C CA . GLU B 1 332 ? 14.711 -32.875 -6.59 1 96.38 332 GLU B CA 1
ATOM 5436 C C . GLU B 1 332 ? 14.297 -31.5 -6.066 1 96.38 332 GLU B C 1
ATOM 5438 O O . GLU B 1 332 ? 14.07 -31.328 -4.867 1 96.38 332 GLU B O 1
ATOM 5443 N N . GLN B 1 333 ? 14.242 -30.531 -6.945 1 97 333 GLN B N 1
ATOM 5444 C CA . GLN B 1 333 ? 13.758 -29.203 -6.566 1 97 333 GLN B CA 1
ATOM 5445 C C . GLN B 1 333 ? 12.336 -29.266 -6.02 1 97 333 GLN B C 1
ATOM 5447 O O . GLN B 1 333 ? 12.031 -28.656 -4.992 1 97 333 GLN B O 1
ATOM 5452 N N . LEU B 1 334 ? 11.484 -30.016 -6.723 1 98.44 334 LEU B N 1
ATOM 5453 C CA . LEU B 1 334 ? 10.094 -30.141 -6.32 1 98.44 334 LEU B CA 1
ATOM 5454 C C . LEU B 1 334 ? 9.977 -30.734 -4.918 1 98.44 334 LEU B C 1
ATOM 5456 O O . LEU B 1 334 ? 9.227 -30.219 -4.082 1 98.44 334 LEU B O 1
ATOM 5460 N N . LYS B 1 335 ? 10.75 -31.797 -4.699 1 98.5 335 LYS B N 1
ATOM 5461 C CA . LYS B 1 335 ? 10.758 -32.438 -3.393 1 98.5 335 LYS B CA 1
ATOM 5462 C C . LYS B 1 335 ? 11.148 -31.469 -2.291 1 98.5 335 LYS B C 1
ATOM 5464 O O . LYS B 1 335 ? 10.477 -31.391 -1.263 1 98.5 335 LYS B O 1
ATOM 5469 N N . THR B 1 336 ? 12.164 -30.766 -2.535 1 98.38 336 THR B N 1
ATOM 5470 C CA . THR B 1 336 ? 12.664 -29.797 -1.565 1 98.38 336 THR B CA 1
ATOM 5471 C C . THR B 1 336 ? 11.617 -28.719 -1.292 1 98.38 336 THR B C 1
ATOM 5473 O O . THR B 1 336 ? 11.352 -28.375 -0.135 1 98.38 336 THR B O 1
ATOM 5476 N N . ASN B 1 337 ? 11.047 -28.203 -2.35 1 98.75 337 ASN B N 1
ATOM 5477 C CA . ASN B 1 337 ? 10.094 -27.109 -2.219 1 98.75 337 ASN B CA 1
ATOM 5478 C C . ASN B 1 337 ? 8.836 -27.547 -1.467 1 98.75 337 ASN B C 1
ATOM 5480 O O . ASN B 1 337 ? 8.344 -26.812 -0.602 1 98.75 337 ASN B O 1
ATOM 5484 N N . ILE B 1 338 ? 8.32 -28.703 -1.758 1 98.88 338 ILE B N 1
ATOM 5485 C CA . ILE B 1 338 ? 7.102 -29.188 -1.112 1 98.88 338 ILE B CA 1
ATOM 5486 C C . ILE B 1 338 ? 7.367 -29.422 0.372 1 98.88 338 ILE B C 1
ATOM 5488 O O . ILE B 1 338 ? 6.523 -29.109 1.219 1 98.88 338 ILE B O 1
ATOM 5492 N N . ALA B 1 339 ? 8.555 -29.875 0.711 1 98.56 339 ALA B N 1
ATOM 5493 C CA . ALA B 1 339 ? 8.906 -30.219 2.088 1 98.56 339 ALA B CA 1
ATOM 5494 C C . ALA B 1 339 ? 8.961 -28.969 2.965 1 98.56 339 ALA B C 1
ATOM 5496 O O . ALA B 1 339 ? 8.969 -29.078 4.195 1 98.56 339 ALA B O 1
ATOM 5497 N N . ALA B 1 340 ? 8.93 -27.797 2.395 1 98.69 340 ALA B N 1
ATOM 5498 C CA . ALA B 1 340 ? 8.977 -26.547 3.131 1 98.69 340 ALA B CA 1
ATOM 5499 C C . ALA B 1 340 ? 7.773 -26.406 4.055 1 98.69 340 ALA B C 1
ATOM 5501 O O . ALA B 1 340 ? 7.844 -25.719 5.078 1 98.69 340 ALA B O 1
ATOM 5502 N N . VAL B 1 341 ? 6.664 -27.016 3.734 1 98.44 341 VAL B N 1
ATOM 5503 C CA . VAL B 1 341 ? 5.418 -26.875 4.48 1 98.44 341 VAL B CA 1
ATOM 5504 C C . VAL B 1 341 ? 5.594 -27.453 5.887 1 98.44 341 VAL B C 1
ATOM 5506 O O . VAL B 1 341 ? 4.895 -27.047 6.816 1 98.44 341 VAL B O 1
ATOM 5509 N N . ASP B 1 342 ? 6.609 -28.297 6.047 1 97.88 342 ASP B N 1
ATOM 5510 C CA . ASP B 1 342 ? 6.84 -28.969 7.32 1 97.88 342 ASP B CA 1
ATOM 5511 C C . ASP B 1 342 ? 7.824 -28.188 8.188 1 97.88 342 ASP B C 1
ATOM 5513 O O . ASP B 1 342 ? 8.047 -28.531 9.344 1 97.88 342 ASP B O 1
ATOM 5517 N N . LEU B 1 343 ? 8.398 -27.172 7.656 1 98.12 343 LEU B N 1
ATOM 5518 C CA . LEU B 1 343 ? 9.406 -26.406 8.375 1 98.12 343 LEU B CA 1
ATOM 5519 C C . LEU B 1 343 ? 8.758 -25.25 9.141 1 98.12 343 LEU B C 1
ATOM 5521 O O . LEU B 1 343 ? 8.156 -24.359 8.539 1 98.12 343 LEU B O 1
ATOM 5525 N N . GLU B 1 344 ? 8.875 -25.281 10.438 1 97.69 344 GLU B N 1
ATOM 5526 C CA . GLU B 1 344 ? 8.492 -24.156 11.281 1 97.69 344 GLU B CA 1
ATOM 5527 C C . GLU B 1 344 ? 9.711 -23.312 11.648 1 97.69 344 GLU B C 1
ATOM 5529 O O . GLU B 1 344 ? 10.664 -23.812 12.25 1 97.69 344 GLU B O 1
ATOM 5534 N N . LEU B 1 345 ? 9.664 -22.109 11.273 1 98.44 345 LEU B N 1
ATOM 5535 C CA . LEU B 1 345 ? 10.773 -21.219 11.578 1 98.44 345 LEU B CA 1
ATOM 5536 C C . LEU B 1 345 ? 10.727 -20.766 13.039 1 98.44 345 LEU B C 1
ATOM 5538 O O . LEU B 1 345 ? 9.688 -20.297 13.508 1 98.44 345 LEU B O 1
ATOM 5542 N N . SER B 1 346 ? 11.82 -20.875 13.711 1 98.38 346 SER B N 1
ATOM 5543 C CA . SER B 1 346 ? 11.906 -20.438 15.102 1 98.38 346 SER B CA 1
ATOM 5544 C C . SER B 1 346 ? 11.875 -18.922 15.203 1 98.38 346 SER B C 1
ATOM 5546 O O . SER B 1 346 ? 12.07 -18.219 14.203 1 98.38 346 SER B O 1
ATOM 5548 N N . LYS B 1 347 ? 11.68 -18.5 16.438 1 98.06 347 LYS B N 1
ATOM 5549 C CA . LYS B 1 347 ? 11.695 -17.062 16.688 1 98.06 347 LYS B CA 1
ATOM 5550 C C . LYS B 1 347 ? 13.062 -16.469 16.375 1 98.06 347 LYS B C 1
ATOM 5552 O O . LYS B 1 347 ? 13.156 -15.344 15.867 1 98.06 347 LYS B O 1
ATOM 5557 N N . GLU B 1 348 ? 14.078 -17.188 16.641 1 98.5 348 GLU B N 1
ATOM 5558 C CA . GLU B 1 348 ? 15.438 -16.734 16.375 1 98.5 348 GLU B CA 1
ATOM 5559 C C . GLU B 1 348 ? 15.68 -16.531 14.883 1 98.5 348 GLU B C 1
ATOM 5561 O O . GLU B 1 348 ? 16.234 -15.516 14.469 1 98.5 348 GLU B O 1
ATOM 5566 N N . VAL B 1 349 ? 15.242 -17.5 14.102 1 98.75 349 VAL B N 1
ATOM 5567 C CA . VAL B 1 349 ? 15.398 -17.406 12.656 1 98.75 349 VAL B CA 1
ATOM 5568 C C . VAL B 1 349 ? 14.594 -16.234 12.117 1 98.75 349 VAL B C 1
ATOM 5570 O O . VAL B 1 349 ? 15.109 -15.438 11.312 1 98.75 349 VAL B O 1
ATOM 5573 N N . LEU B 1 350 ? 13.406 -16.062 12.641 1 98.62 350 LEU B N 1
ATOM 5574 C CA . LEU B 1 350 ? 12.555 -14.977 12.188 1 98.62 350 LEU B CA 1
ATOM 5575 C C . LEU B 1 350 ? 13.156 -13.617 12.555 1 98.62 350 LEU B C 1
ATOM 5577 O O . LEU B 1 350 ? 13.062 -12.664 11.781 1 98.62 350 LEU B O 1
ATOM 5581 N N . ASN B 1 351 ? 13.758 -13.508 13.695 1 98.44 351 ASN B N 1
ATOM 5582 C CA . ASN B 1 351 ? 14.414 -12.273 14.109 1 98.44 351 ASN B CA 1
ATOM 5583 C C . ASN B 1 351 ? 15.594 -11.93 13.195 1 98.44 351 ASN B C 1
ATOM 5585 O O . ASN B 1 351 ? 15.797 -10.758 12.852 1 98.44 351 ASN B O 1
ATOM 5589 N N . GLU B 1 352 ? 16.312 -12.93 12.82 1 98.62 352 GLU B N 1
ATOM 5590 C CA . GLU B 1 352 ? 17.438 -12.688 11.93 1 98.62 352 GLU B CA 1
ATOM 5591 C C . GLU B 1 352 ? 16.969 -12.305 10.531 1 98.62 352 GLU B C 1
ATOM 5593 O O . GLU B 1 352 ? 17.562 -11.438 9.891 1 98.62 352 GLU B O 1
ATOM 5598 N N . ILE B 1 353 ? 15.914 -12.961 10.094 1 98.75 353 ILE B N 1
ATOM 5599 C CA . ILE B 1 353 ? 15.32 -12.594 8.812 1 98.75 353 ILE B CA 1
ATOM 5600 C C . ILE B 1 353 ? 14.875 -11.133 8.852 1 98.75 353 ILE B C 1
ATOM 5602 O O . ILE B 1 353 ? 15.102 -10.383 7.906 1 98.75 353 ILE B O 1
ATOM 5606 N N . ALA B 1 354 ? 14.297 -10.742 9.977 1 98.19 354 ALA B N 1
ATOM 5607 C CA . ALA B 1 354 ? 13.844 -9.367 10.148 1 98.19 354 ALA B CA 1
ATOM 5608 C C . ALA B 1 354 ? 15.016 -8.391 10.109 1 98.19 354 ALA B C 1
ATOM 5610 O O . ALA B 1 354 ? 14.898 -7.293 9.555 1 98.19 354 ALA B O 1
ATOM 5611 N N . ALA B 1 355 ? 16.094 -8.797 10.648 1 97.94 355 ALA B N 1
ATOM 5612 C CA . ALA B 1 355 ? 17.281 -7.953 10.641 1 97.94 355 ALA B CA 1
ATOM 5613 C C . ALA B 1 355 ? 17.812 -7.762 9.227 1 97.94 355 ALA B C 1
ATOM 5615 O O . ALA B 1 355 ? 18.219 -6.66 8.852 1 97.94 355 ALA B O 1
ATOM 5616 N N . VAL B 1 356 ? 17.844 -8.836 8.43 1 98.5 356 VAL B N 1
ATOM 5617 C CA . VAL B 1 356 ? 18.266 -8.727 7.039 1 98.5 356 VAL B CA 1
ATOM 5618 C C . VAL B 1 356 ? 17.344 -7.781 6.285 1 98.5 356 VAL B C 1
ATOM 5620 O O . VAL B 1 356 ? 17.797 -6.938 5.512 1 98.5 356 VAL B O 1
ATOM 5623 N N . ARG B 1 357 ? 16.047 -7.867 6.555 1 97.94 357 ARG B N 1
ATOM 5624 C CA . ARG B 1 357 ? 15.055 -7.016 5.918 1 97.94 357 ARG B CA 1
ATOM 5625 C C . ARG B 1 357 ? 15.297 -5.543 6.242 1 97.94 357 ARG B C 1
ATOM 5627 O O . ARG B 1 357 ? 15.109 -4.672 5.391 1 97.94 357 ARG B O 1
ATOM 5634 N N . ARG B 1 358 ? 15.734 -5.262 7.414 1 96.5 358 ARG B N 1
ATOM 5635 C CA . ARG B 1 358 ? 16.016 -3.891 7.824 1 96.5 358 ARG B CA 1
ATOM 5636 C C . ARG B 1 358 ? 17.156 -3.299 7 1 96.5 358 ARG B C 1
ATOM 5638 O O . ARG B 1 358 ? 17.125 -2.115 6.656 1 96.5 358 ARG B O 1
ATOM 5645 N N . ASP B 1 359 ? 18.047 -4.176 6.68 1 96.75 359 ASP B N 1
ATOM 5646 C CA . ASP B 1 359 ? 19.203 -3.725 5.918 1 96.75 359 ASP B CA 1
ATOM 5647 C C . ASP B 1 359 ? 18.906 -3.662 4.426 1 96.75 359 ASP B C 1
ATOM 5649 O O . ASP B 1 359 ? 19.453 -2.832 3.705 1 96.75 359 ASP B O 1
ATOM 5653 N N . PHE B 1 360 ? 18.047 -4.555 3.963 1 97.69 360 PHE B N 1
ATOM 5654 C CA . PHE B 1 360 ? 17.672 -4.652 2.557 1 97.69 360 PHE B CA 1
ATOM 5655 C C . PHE B 1 360 ? 16.156 -4.684 2.396 1 97.69 360 PHE B C 1
ATOM 5657 O O . PHE B 1 360 ? 15.594 -5.711 2.016 1 97.69 360 PHE B O 1
ATOM 5664 N N . PRO B 1 361 ? 15.562 -3.578 2.617 1 97.44 361 PRO B N 1
ATOM 5665 C CA . PRO B 1 361 ? 14.094 -3.588 2.672 1 97.44 361 PRO B CA 1
ATOM 5666 C C . PRO B 1 361 ? 13.453 -3.742 1.294 1 97.44 361 PRO B C 1
ATOM 5668 O O . PRO B 1 361 ? 12.312 -4.199 1.188 1 97.44 361 PRO B O 1
ATOM 5671 N N . MET B 1 362 ? 14.117 -3.334 0.2 1 97.5 362 MET B N 1
ATOM 5672 C CA . MET B 1 362 ? 13.672 -3.475 -1.182 1 97.5 362 MET B CA 1
ATOM 5673 C C . MET B 1 362 ? 14.844 -3.77 -2.109 1 97.5 362 MET B C 1
ATOM 5675 O O . MET B 1 362 ? 15.281 -2.896 -2.859 1 97.5 362 MET B O 1
ATOM 5679 N N . PRO B 1 363 ? 15.273 -4.965 -2.133 1 97.56 363 PRO B N 1
ATOM 5680 C CA . PRO B 1 363 ? 16.531 -5.336 -2.779 1 97.56 363 PRO B CA 1
ATOM 5681 C C . PRO B 1 363 ? 16.516 -5.098 -4.289 1 97.56 363 PRO B C 1
ATOM 5683 O O . PRO B 1 363 ? 17.578 -4.941 -4.906 1 97.56 363 PRO B O 1
ATOM 5686 N N . PHE B 1 364 ? 15.32 -5.262 -4.816 1 95.94 364 PHE B N 1
ATOM 5687 C CA . PHE B 1 364 ? 15.242 -4.969 -6.242 1 95.94 364 PHE B CA 1
ATOM 5688 C C . PHE B 1 364 ? 13.922 -4.285 -6.578 1 95.94 364 PHE B C 1
ATOM 5690 O O . PHE B 1 364 ? 12.984 -4.297 -5.773 1 95.94 364 PHE B O 1
#

InterPro domains:
  IPR023210 NADP-dependent oxidoreductase domain [PF00248] (15-356)
  IPR036812 NAD(P)-dependent oxidoreductase domain superfamily [G3DSA:3.20.20.100] (1-363)
  IPR036812 NAD(P)-dependent oxidoreductase domain superfamily [SSF51430] (1-363)
  IPR050523 Aldo/Keto Reductase Detoxification and Biosynthesis [PTHR43364] (2-358)

pLDDT: mean 94.39, std 12.12, range [27.41, 98.94]

Secondary structure (DSSP, 8-state):
--EEE-TTSS-EEESEEEE-TTBTTTB-HHHHHHHHHHHHHTT--EEE--TT-SSS--TTTTTHHHHHHHHHHHHH--GGG-EEEEEE--TT-TTTGGG--SSHHHHHHHHHHHHHHHT-S-EEEEEE-S-TT--STTT-TTT----GGGS-S----SS----S-----HHHHHHHHHHHHHHHHHHHTTSEEEEEEES--HHHHHHHHHHHHHHT-PPEEEEE-B-SSS--TTTTHHHHHHHHHT-EEEEE-TTTTTGGGTTTGGG---TT-HHHH--S--TT--HHHHHHHHHHHHHHHHTT--HHHHHHHHHHHSTTEEEEEE--SSHHHHHHHHGGGGPPPPHHHHHHHHHHHHH-S---/--EEE-TTSS-EEESEEEE-TTBTTTB-HHHHHHHHHHHHHTT--EEE--TT-SSS--TTTTTHHHHHHHHHHHHH--GGG-EEEEEE--TT-TTTGGG--S-HHHHHHHHHHHHHHHT-S-EEEEEE-S-TT--STTT-TTT----GGGS-SS---SSS---S-----HHHHHHHHHHHHHHHHHHHTTSEEEEEEES--HHHHHHHHHHHHHHT-PPEEEEE-B-BTTB-TTTTHHHHHHHHHT-EEEEE-TTTTTGGGTTTGGG---TT-HHHH--S--TT--HHHHHHHHHHHHHHHHTT--HHHHHHHHHHHSTTEEEEEE--SSHHHHHHHHHGGGPPPPHHHHHHHHHHHHH-S---

Foldseek 3Di:
DDWDDQFPDPDTFDQAEAEQQCDQPLADLVQSLVLVVVCVVLPGQHYEEEQQGRPPGDLNGGLVSLLSLQVSCVVVVPPVSHQYEYEQEAADHCSQVRRDHDFLVSVVVRLVSSCVSNVHQAHAEYEYAAHNQDACAPLNVVPDDGDQVQQPPPDPPVPDCDDPDDRPSVVVLVRLLRNQVSVQVCCVVRHYPAYAYERDDLVSLVSNQVSCVVVVTGHHRAYEYADWLQDHVCPDRVLVVLVVSVHAYAHEPLCVQVVLQVCCAPNDDDPSGPPNVDPDDDSCPDPLNNVLSVQLVVLCVVVVHRRLLVTLLVQSPRPRHNHYHDYDSDPVSSVNNSCSVVDDDDPVSVVSSVVSCVVNVNSD/DDWDDQFPDPDTFDQAEAEQQCDQPLADLVQRLVLVVVCVVLPGQHYEEEQQGRPPGDLNGGLRSLLSLQVSCVVVVCPVSHQYEYEQEAADHCSQVRRDHDFLVSVVVRLVSSCVSNVHQAHAEYEYAAHNQDACAPLNVVPDDGDQVQQPPPPPPPPDCDDPDDRPSVVVLVRLLRNQVSVQVCCVVRHYPAYAYERDDLVSLVSNQVSCVVVVTGHHRAYEYADWLQDHVCPDRVLVVLVVSVHAYAHEPLCVQVVLQVCCAPNDDDPSGPPNVDPDDDSCPDPLNNVLSVQLVVLCVVVVHRRLLVTLLVQSPRPRHNHYHDYDSDPVSSVNNSCSVVDDDDPVSVVSSVVSCVVNVNSD

Organism: Turneriella parva (strain ATCC BAA-1111 / DSM 21527 / NCTC 11395 / H) (NCBI:txid869212)

Nearest PDB structures (foldseek):
  1lqa-assembly1_A  TM=9.379E-01  e=2.961E-41  Escherichia coli
  8jwn-assembly1_G  TM=9.031E-01  e=1.137E-29  Streptomyces xinghaiensis
  8jwn-assembly1_A  TM=8.539E-01  e=1.137E-29  Streptomyces xinghaiensis
  8jwm-assembly1_D  TM=8.721E-01  e=1.434E-28  Streptomyces xinghaiensis
  8hwn-assembly3_C  TM=9.127E-01  e=1.920E-26  Devosia

Solvent-accessible surface area (backbone atoms only — not comparable to full-atom values): 37870 Å² total; per-residue (Å²): 120,57,68,33,59,48,34,43,45,94,48,69,31,21,34,50,22,45,39,40,48,42,25,60,62,80,28,48,64,68,55,44,47,52,50,51,53,50,39,45,73,62,54,38,27,22,38,41,53,31,48,52,17,6,52,78,70,41,78,87,26,45,35,36,25,36,31,48,53,8,53,42,30,65,72,65,70,49,61,90,66,46,47,38,30,36,27,43,63,35,46,73,43,56,82,50,76,68,22,40,58,73,36,56,68,46,49,53,52,41,53,54,51,44,32,59,37,31,60,48,74,59,36,48,31,42,27,42,45,34,51,72,86,59,63,42,56,94,75,29,63,89,71,59,70,84,56,68,84,62,43,38,86,72,58,76,35,95,77,56,78,62,76,52,57,67,56,67,30,48,67,56,50,52,45,48,49,46,40,33,51,44,50,42,53,37,34,75,71,49,42,30,68,42,39,29,39,14,38,68,50,52,52,57,52,52,49,45,45,48,49,10,64,78,64,75,37,61,57,60,28,31,32,35,36,69,34,28,87,60,37,54,78,45,56,66,48,45,37,50,38,13,53,57,59,35,27,24,28,38,20,35,45,31,42,58,80,50,46,53,63,49,62,42,56,95,73,42,62,51,87,87,34,68,73,53,75,41,87,62,89,56,71,63,76,36,75,52,28,53,52,46,35,54,52,49,48,50,53,21,56,74,68,73,45,59,39,55,28,50,35,42,23,53,51,61,65,38,90,33,41,43,24,39,32,45,74,59,89,43,70,68,51,40,52,49,56,62,54,12,80,76,51,78,80,47,71,68,56,51,50,52,52,50,53,50,36,64,76,41,65,53,26,86,120,58,64,34,60,48,34,43,47,94,48,69,32,20,35,51,22,45,39,40,46,40,26,59,61,80,27,49,65,68,55,44,49,52,50,51,54,49,39,45,73,61,54,38,27,22,39,41,52,31,48,52,18,6,51,80,71,41,78,89,25,45,35,36,24,37,31,47,52,7,54,42,30,66,73,64,70,49,61,89,63,47,48,39,30,37,26,42,63,35,46,73,42,57,82,51,76,68,22,39,56,73,36,57,68,48,48,54,51,40,52,54,50,44,32,61,38,31,60,45,75,60,35,48,31,42,26,42,46,33,52,73,84,59,62,42,57,93,74,30,66,89,71,59,70,84,57,67,85,62,42,38,87,70,57,75,46,77,83,54,79,63,79,54,58,69,56,66,30,49,67,55,52,52,45,48,50,45,40,33,51,44,50,42,53,37,34,72,71,50,43,31,69,42,37,29,39,14,38,67,49,52,53,57,51,53,49,46,47,49,48,12,65,78,66,75,38,61,57,60,27,30,31,34,37,68,34,28,88,60,36,55,78,45,54,65,48,43,39,51,39,13,54,56,61,34,28,23,26,37,20,35,45,32,42,59,80,48,47,53,63,50,64,42,57,95,75,42,62,51,87,87,33,65,74,54,73,41,87,63,90,57,71,61,77,34,76,52,28,54,51,46,36,53,52,50,48,49,53,20,57,75,70,72,43,59,40,56,28,50,36,42,22,54,51,60,66,38,89,32,41,43,24,39,31,45,74,59,90,45,70,68,51,40,54,49,56,62,55,12,79,76,50,78,80,49,71,66,56,50,51,52,52,50,53,51,36,64,76,41,65,52,24,85

Radius of gyration: 26.79 Å; Cα contacts (8 Å, |Δi|>4): 1432; chains: 2; bounding box: 54×80×60 Å